Protein AF-A0A1D9GSL7-F1 (afdb_monomer_lite)

Sequence (411 aa):
MAAVPTCAVAVRLYDQNAQAVAGATVTAQLDRYEIHDGIVVPQTFEAVTNEFGECTLDLWPNSLGSQSSNYKIKVQPTDAKGYSTIAIVPDAPTANLNEIAQLPEIPGKTDFQEYFEQAQGIADDLVNSANAAKVAAQDAQAEAESGADGSADSASASASSAAAALASAASAQQSANDAAASLQNTTTQAGAAAASATAAAGSASAASTCAGQAAASATAASSSQGSASASATAAAGSATTASGSAATATTKAGDAAASAAAAATSAATASTQAGTATTKAGEASASAMAAAGSAADAASAKTAAEAARDLAQQYSNAVAPTVAKPGDGAYTSTRVVNTVLIYDTPLTATRTVTLNTTNPAAGDTVRLTRTAAASGAYNVALGALKNLTPGQWAHATYDGAAWVLTGYGSL

pLDDT: mean 85.43, std 12.53, range [39.84, 98.56]

Foldseek 3Di:
DDDQQWAKEKEADADPVRQAQFFKKKKKFKPDWWAAPNDTDDGIWIDTAHNRNMDITTHGAQVRTDPQIWIKMKIGGPPDHIDIAIFGHHPDNYYYPVVRRPDDGDDDDDDPPVVVVVVVVVVVVVVVVVVVVVVVVVVVVVVVVVVVVVVVVVVVVVVVVVVVVVVVVVVVVVVVVVVVVVVVVVVVVVVVVVVVVVVVVVVVVVVVVVVVVVVVVVVVVVVVVVVVVVVVVVVVVVVVVVVVVVVVVVVVVVVVVVVVVVVVVVVVVVVVVVVVVVVVVVVVVVVVVVVVVVVVVVVVVVVVVVVVVVVVVVPPDDDDFEEDEDELAAAEDDATAHYEYEHQAAHPAAHEHHYDPDDHDARRKYKYAAALNRDDDYWYHPHPADTDDHQKMWMWGDRHPDTHTPDMDGD

Structure (mmCIF, N/CA/C/O backbone):
data_AF-A0A1D9GSL7-F1
#
_entry.id   AF-A0A1D9GSL7-F1
#
loop_
_atom_site.group_PDB
_atom_site.id
_atom_site.type_symbol
_atom_site.label_atom_id
_atom_site.label_alt_id
_atom_site.label_comp_id
_atom_site.label_asym_id
_atom_site.label_entity_id
_atom_site.label_seq_id
_atom_site.pdbx_PDB_ins_code
_atom_site.Cartn_x
_atom_site.Cartn_y
_atom_site.Cartn_z
_atom_site.occupancy
_atom_site.B_iso_or_equiv
_atom_site.auth_seq_id
_atom_site.auth_comp_id
_atom_site.auth_asym_id
_atom_site.auth_atom_id
_atom_site.pdbx_PDB_model_num
ATOM 1 N N . MET A 1 1 ? -74.757 2.512 140.276 1.00 39.84 1 MET A N 1
ATOM 2 C CA . MET A 1 1 ? -75.454 1.757 141.339 1.00 39.84 1 MET A CA 1
ATOM 3 C C . MET A 1 1 ? -76.930 2.025 141.156 1.00 39.84 1 MET A C 1
ATOM 5 O O . MET A 1 1 ? -77.362 3.135 141.436 1.00 39.84 1 MET A O 1
ATOM 9 N N . ALA A 1 2 ? -77.637 1.087 140.529 1.00 47.31 2 ALA A N 1
ATOM 10 C CA . ALA A 1 2 ? -79.043 1.255 140.187 1.00 47.31 2 ALA A CA 1
ATOM 11 C C . ALA A 1 2 ? -79.889 1.098 141.457 1.00 47.31 2 ALA A C 1
ATOM 13 O O . ALA A 1 2 ? -79.700 0.145 142.212 1.00 47.31 2 ALA A O 1
ATOM 14 N N . ALA A 1 3 ? -80.751 2.076 141.730 1.00 59.59 3 ALA A N 1
ATOM 15 C CA . ALA A 1 3 ? -81.735 1.976 142.797 1.00 59.59 3 ALA A CA 1
ATOM 16 C C . ALA A 1 3 ? -82.778 0.920 142.410 1.00 59.59 3 ALA A C 1
ATOM 18 O O . ALA A 1 3 ? -83.156 0.831 141.243 1.00 59.59 3 ALA A O 1
ATOM 19 N N . VAL A 1 4 ? -83.219 0.121 143.381 1.00 67.75 4 VAL A N 1
ATOM 20 C CA . VAL A 1 4 ? -84.255 -0.898 143.171 1.00 67.75 4 VAL A CA 1
ATOM 21 C C . VAL A 1 4 ? -85.547 -0.182 142.739 1.00 67.75 4 VAL A C 1
ATOM 23 O O . VAL A 1 4 ? -85.966 0.734 143.449 1.00 67.75 4 VAL A O 1
ATOM 26 N N . PRO A 1 5 ? -86.151 -0.521 141.583 1.00 76.06 5 PRO A N 1
ATOM 27 C CA . PRO A 1 5 ? -87.319 0.196 141.070 1.00 76.06 5 PRO A CA 1
ATOM 28 C C . PRO A 1 5 ? -88.523 0.019 142.005 1.00 76.06 5 PRO A C 1
ATOM 30 O O . PRO A 1 5 ? -88.838 -1.095 142.401 1.00 76.06 5 PRO A O 1
ATOM 33 N N . THR A 1 6 ? -89.212 1.099 142.371 1.00 77.00 6 THR A N 1
ATOM 34 C CA . THR A 1 6 ? -90.387 1.041 143.258 1.00 77.00 6 THR A CA 1
ATOM 35 C C . THR A 1 6 ? -91.647 1.521 142.544 1.00 77.00 6 THR A C 1
ATOM 37 O O . THR A 1 6 ? -91.631 2.533 141.848 1.00 77.00 6 THR A O 1
ATOM 40 N N . CYS A 1 7 ? -92.745 0.805 142.757 1.00 79.56 7 CYS A N 1
ATOM 41 C CA . CYS A 1 7 ? -94.108 1.144 142.371 1.00 79.56 7 CYS A CA 1
ATOM 42 C C . CYS A 1 7 ? -94.846 1.736 143.581 1.00 79.56 7 CYS A C 1
ATOM 44 O O . CYS A 1 7 ? -94.918 1.110 144.640 1.00 79.56 7 CYS A O 1
ATOM 46 N N . ALA A 1 8 ? -95.418 2.930 143.431 1.00 80.50 8 ALA A N 1
ATOM 47 C CA . ALA A 1 8 ? -96.162 3.587 144.502 1.00 80.50 8 ALA A CA 1
ATOM 48 C C . ALA A 1 8 ? -97.602 3.047 144.582 1.00 80.50 8 ALA A C 1
ATOM 50 O O . ALA A 1 8 ? -98.454 3.348 143.738 1.00 80.50 8 ALA A O 1
ATOM 51 N N . VAL A 1 9 ? -97.884 2.246 145.610 1.00 82.38 9 VAL A N 1
ATOM 52 C CA . VAL A 1 9 ? -99.176 1.591 145.832 1.00 82.38 9 VAL A CA 1
ATOM 53 C C . VAL A 1 9 ? -100.072 2.430 146.741 1.00 82.38 9 VAL A C 1
ATOM 55 O O . VAL A 1 9 ? -99.802 2.576 147.933 1.00 82.38 9 VAL A O 1
ATOM 58 N N . ALA A 1 10 ? -101.168 2.957 146.198 1.00 80.06 10 ALA A N 1
ATOM 59 C CA . ALA A 1 10 ? -102.135 3.764 146.935 1.00 80.06 10 ALA A CA 1
ATOM 60 C C . ALA A 1 10 ? -103.157 2.896 147.694 1.00 80.06 10 ALA A C 1
ATOM 62 O O . ALA A 1 10 ? -103.735 1.948 147.150 1.00 80.06 10 ALA A O 1
ATOM 63 N N . VAL A 1 11 ? -103.414 3.254 148.952 1.00 79.06 11 VAL A N 1
ATOM 64 C CA . VAL A 1 11 ? -104.349 2.592 149.870 1.00 79.06 11 VAL A CA 1
ATOM 65 C C . VAL A 1 11 ? -105.394 3.599 150.342 1.00 79.06 11 VAL A C 1
ATOM 67 O O . VAL A 1 11 ? -105.048 4.696 150.772 1.00 79.06 11 VAL A O 1
ATOM 70 N N . ARG A 1 12 ? -106.676 3.221 150.281 1.00 77.12 12 ARG A N 1
ATOM 71 C CA . ARG A 1 12 ? -107.820 4.041 150.711 1.00 77.12 12 ARG A CA 1
ATOM 72 C C . ARG A 1 12 ? -108.733 3.227 151.620 1.00 77.12 12 ARG A C 1
ATOM 74 O O . ARG A 1 12 ? -109.123 2.122 151.245 1.00 77.12 12 ARG A O 1
ATOM 81 N N . LEU A 1 13 ? -109.075 3.764 152.789 1.00 72.88 13 LEU A N 1
ATOM 82 C CA . LEU A 1 13 ? -109.859 3.079 153.818 1.00 72.88 13 LEU A CA 1
ATOM 83 C C . LEU A 1 13 ? -111.080 3.901 154.240 1.00 72.88 13 LEU A C 1
ATOM 85 O O . LEU A 1 13 ? -110.955 5.001 154.778 1.00 72.88 13 LEU A O 1
ATOM 89 N N . TYR A 1 14 ? -112.257 3.303 154.055 1.00 72.88 14 TYR A N 1
ATOM 90 C CA . TYR A 1 14 ? -113.549 3.829 154.492 1.00 72.88 14 TYR A CA 1
ATOM 91 C C . TYR A 1 14 ? -114.260 2.795 155.373 1.00 72.88 14 TYR A C 1
ATOM 93 O O . TYR A 1 14 ? -114.125 1.590 155.147 1.00 72.88 14 TYR A O 1
ATOM 101 N N . ASP A 1 15 ? -115.005 3.251 156.378 1.00 71.75 15 ASP A N 1
ATOM 102 C CA . ASP A 1 15 ? -115.816 2.392 157.239 1.00 71.75 15 ASP A CA 1
ATOM 103 C C . ASP A 1 15 ? -117.156 1.994 156.580 1.00 71.75 15 ASP A C 1
ATOM 105 O O . ASP A 1 15 ? -117.495 2.412 155.472 1.00 71.75 15 ASP A O 1
ATOM 109 N N . GLN A 1 16 ? -117.951 1.172 157.272 1.00 64.75 16 GLN A N 1
ATOM 110 C CA . GLN A 1 16 ? -119.260 0.693 156.798 1.00 64.75 16 GLN A CA 1
ATOM 111 C C . GLN A 1 16 ? -120.317 1.801 156.598 1.00 64.75 16 GLN A C 1
ATOM 113 O O . GLN A 1 16 ? -121.352 1.546 155.985 1.00 64.75 16 GLN A O 1
ATOM 118 N N . ASN A 1 17 ? -120.053 3.019 157.080 1.00 63.72 17 ASN A N 1
ATOM 119 C CA . ASN A 1 17 ? -120.870 4.216 156.875 1.00 63.72 17 ASN A CA 1
ATOM 120 C C . ASN A 1 17 ? -120.250 5.166 155.827 1.00 63.72 17 ASN A C 1
ATOM 122 O O . ASN A 1 17 ? -120.668 6.321 155.717 1.00 63.72 17 ASN A O 1
ATOM 126 N N . ALA A 1 18 ? -119.260 4.682 155.066 1.00 66.88 18 ALA A N 1
ATOM 127 C CA . ALA A 1 18 ? -118.476 5.426 154.085 1.00 66.88 18 ALA A CA 1
ATOM 128 C C . ALA A 1 18 ? -117.724 6.644 154.661 1.00 66.88 18 ALA A C 1
ATOM 130 O O . ALA A 1 18 ? -117.410 7.582 153.928 1.00 66.88 18 ALA A O 1
ATOM 131 N N . GLN A 1 19 ? -117.420 6.644 155.963 1.00 67.88 19 GLN A N 1
ATOM 132 C CA . GLN A 1 19 ? -116.566 7.651 156.595 1.00 67.88 19 GLN A CA 1
ATOM 133 C C . GLN A 1 19 ? -115.095 7.237 156.502 1.00 67.88 19 GLN A C 1
ATOM 135 O O . GLN A 1 19 ? -114.757 6.060 156.615 1.00 67.88 19 GLN A O 1
ATOM 140 N N . ALA A 1 20 ? -114.211 8.207 156.269 1.00 73.12 20 ALA A N 1
ATOM 141 C CA . ALA A 1 20 ? -112.776 7.968 156.160 1.00 73.12 20 ALA A CA 1
ATOM 142 C C . ALA A 1 20 ? -112.170 7.517 157.499 1.00 73.12 20 ALA A C 1
ATOM 144 O O . ALA A 1 20 ? -112.442 8.110 158.543 1.00 73.12 20 ALA A O 1
ATOM 145 N N . VAL A 1 21 ? -111.319 6.486 157.463 1.00 74.00 21 VAL A N 1
ATOM 146 C CA . VAL A 1 21 ? -110.648 5.956 158.661 1.00 74.00 21 VAL A CA 1
ATOM 147 C C . VAL A 1 21 ? -109.246 6.555 158.781 1.00 74.00 21 VAL A C 1
ATOM 149 O O . VAL A 1 21 ? -108.290 6.073 158.165 1.00 74.00 21 VAL A O 1
ATOM 152 N N . ALA A 1 22 ? -109.123 7.611 159.583 1.00 75.81 22 ALA A N 1
ATOM 153 C CA . ALA A 1 22 ? -107.852 8.278 159.849 1.00 75.81 22 ALA A CA 1
ATOM 154 C C . ALA A 1 22 ? -107.015 7.540 160.910 1.00 75.81 22 ALA A C 1
ATOM 156 O O . ALA A 1 22 ? -107.545 7.088 161.926 1.00 75.81 22 ALA A O 1
ATOM 157 N N . GLY A 1 23 ? -105.697 7.450 160.697 1.00 73.69 23 GLY A N 1
ATOM 158 C CA . GLY A 1 23 ? -104.749 6.886 161.665 1.00 73.69 23 GLY A CA 1
ATOM 159 C C . GLY A 1 23 ? -104.607 5.358 161.658 1.00 73.69 23 GLY A C 1
ATOM 160 O O . GLY A 1 23 ? -104.067 4.805 162.613 1.00 73.69 23 GLY A O 1
ATOM 161 N N . ALA A 1 24 ? -105.067 4.661 160.615 1.00 75.75 24 ALA A N 1
ATOM 162 C CA . ALA A 1 24 ? -104.891 3.215 160.471 1.00 75.75 24 ALA A CA 1
ATOM 163 C C . ALA A 1 24 ? -103.484 2.874 159.956 1.00 75.75 24 ALA A C 1
ATOM 165 O O . ALA A 1 24 ? -103.009 3.480 158.995 1.00 75.75 24 ALA A O 1
ATOM 166 N N . THR A 1 25 ? -102.833 1.871 160.546 1.00 78.19 25 THR A N 1
ATOM 167 C CA . THR A 1 25 ? -101.517 1.394 160.094 1.00 78.19 25 THR A CA 1
ATOM 168 C C . THR A 1 25 ? -101.677 0.338 159.003 1.00 78.19 25 THR A C 1
ATOM 170 O O . THR A 1 25 ? -102.403 -0.644 159.184 1.00 78.19 25 THR A O 1
ATOM 173 N N . VAL A 1 26 ? -100.973 0.515 157.884 1.00 79.25 26 VAL A N 1
ATOM 174 C CA . VAL A 1 26 ? -100.912 -0.424 156.761 1.00 79.25 26 VAL A CA 1
ATOM 175 C C . VAL A 1 26 ? -99.484 -0.934 156.592 1.00 79.25 26 VAL A C 1
ATOM 177 O O . VAL A 1 26 ? -98.571 -0.159 156.323 1.00 79.25 26 VAL A O 1
ATOM 180 N N . THR A 1 27 ? -99.293 -2.246 156.709 1.00 78.38 27 THR A N 1
ATOM 181 C CA . THR A 1 27 ? -97.994 -2.911 156.543 1.00 78.38 27 THR A CA 1
ATOM 182 C C . THR A 1 27 ? -98.043 -3.864 155.356 1.00 78.38 27 THR A C 1
ATOM 184 O O . THR A 1 27 ? -98.918 -4.726 155.302 1.00 78.38 27 THR A O 1
ATOM 187 N N . ALA A 1 28 ? -97.089 -3.763 154.435 1.00 78.75 28 ALA A N 1
ATOM 188 C CA . ALA A 1 28 ? -96.898 -4.682 153.319 1.00 78.75 28 ALA A CA 1
ATOM 189 C C . ALA A 1 28 ? -95.624 -5.509 153.519 1.00 78.75 28 ALA A C 1
ATOM 191 O O . ALA A 1 28 ? -94.561 -4.953 153.792 1.00 78.75 28 ALA A O 1
ATOM 192 N N . GLN A 1 29 ? -95.721 -6.831 153.376 1.00 80.00 29 GLN A N 1
ATOM 193 C CA . GLN A 1 29 ? -94.590 -7.743 153.535 1.00 80.00 29 GLN A CA 1
ATOM 194 C C . GLN A 1 29 ? -94.478 -8.726 152.365 1.00 80.00 29 GLN A C 1
ATOM 196 O O . GLN A 1 29 ? -95.449 -9.417 152.073 1.00 80.00 29 GLN A O 1
ATOM 201 N N . LEU A 1 30 ? -93.304 -8.837 151.742 1.00 80.19 30 LEU A N 1
ATOM 202 C CA . LEU A 1 30 ? -92.997 -9.880 150.756 1.00 80.19 30 LEU A CA 1
ATOM 203 C C . LEU A 1 30 ? -92.999 -11.264 151.411 1.00 80.19 30 LEU A C 1
ATOM 205 O O . LEU A 1 30 ? -92.397 -11.465 152.468 1.00 80.19 30 LEU A O 1
ATOM 209 N N . ASP A 1 31 ? -93.663 -12.225 150.776 1.00 72.62 31 ASP A N 1
ATOM 210 C CA . ASP A 1 31 ? -93.754 -13.599 151.270 1.00 72.62 31 ASP A CA 1
ATOM 211 C C . ASP A 1 31 ? -92.460 -14.408 151.061 1.00 72.62 31 ASP A C 1
ATOM 213 O O . ASP A 1 31 ? -92.189 -15.349 151.813 1.00 72.62 31 ASP A O 1
ATOM 217 N N . ARG A 1 32 ? -91.648 -14.028 150.067 1.00 71.88 32 ARG A N 1
ATOM 218 C CA . ARG A 1 32 ? -90.383 -14.674 149.701 1.00 71.88 32 ARG A CA 1
ATOM 219 C C . ARG A 1 32 ? -89.262 -13.669 149.480 1.00 71.88 32 ARG A C 1
ATOM 221 O O . ARG A 1 32 ? -89.459 -12.466 149.346 1.00 71.88 32 ARG A O 1
ATOM 228 N N . TYR A 1 33 ? -88.045 -14.193 149.495 1.00 68.94 33 TYR A N 1
ATOM 229 C CA . TYR A 1 33 ? -86.839 -13.438 149.201 1.00 68.94 33 TYR A CA 1
ATOM 230 C C . TYR A 1 33 ? -86.640 -13.321 147.688 1.00 68.94 33 TYR A C 1
ATOM 232 O O . TYR A 1 33 ? -86.675 -14.337 146.995 1.00 68.94 33 TYR A O 1
ATOM 240 N N . GLU A 1 34 ? -86.393 -12.108 147.197 1.00 73.69 34 GLU A N 1
ATOM 241 C CA . GLU A 1 34 ? -86.129 -11.827 145.782 1.00 73.69 34 GLU A CA 1
ATOM 242 C C . GLU A 1 34 ? -84.748 -11.210 145.587 1.00 73.69 34 GLU A C 1
ATOM 244 O O . GLU A 1 34 ? -84.271 -10.421 146.414 1.00 73.69 34 GLU A O 1
ATOM 249 N N . ILE A 1 35 ? -84.132 -11.576 144.461 1.00 67.19 35 ILE A N 1
ATOM 250 C CA . ILE A 1 35 ? -82.866 -11.023 143.990 1.00 67.19 35 ILE A CA 1
ATOM 251 C C . ILE A 1 35 ? -83.104 -10.456 142.596 1.00 67.19 35 ILE A C 1
ATOM 253 O O . ILE A 1 35 ? -83.532 -11.178 141.696 1.00 67.19 35 ILE A O 1
ATOM 257 N N . HIS A 1 36 ? -82.787 -9.178 142.424 1.00 67.19 36 HIS A N 1
ATOM 258 C CA . HIS A 1 36 ? -82.841 -8.488 141.142 1.00 67.19 36 HIS A CA 1
ATOM 259 C C . HIS A 1 36 ? -81.456 -7.915 140.838 1.00 67.19 36 HIS A C 1
ATOM 261 O O . HIS A 1 36 ? -80.893 -7.202 141.671 1.00 67.19 36 HIS A O 1
ATOM 267 N N . ASP A 1 37 ? -80.869 -8.289 139.698 1.00 64.06 37 ASP A N 1
ATOM 268 C CA . ASP A 1 37 ? -79.512 -7.892 139.282 1.00 64.06 37 ASP A CA 1
ATOM 269 C C . ASP A 1 37 ? -78.432 -8.083 140.369 1.00 64.06 37 ASP A C 1
ATOM 271 O O . ASP A 1 37 ? -77.516 -7.278 140.544 1.00 64.06 37 ASP A O 1
ATOM 275 N N . GLY A 1 38 ? -78.550 -9.168 141.144 1.00 64.19 38 GLY A N 1
ATOM 276 C CA . GLY A 1 38 ? -77.630 -9.501 142.237 1.00 64.19 38 GLY A CA 1
ATOM 277 C C . GLY A 1 38 ? -77.855 -8.729 143.548 1.00 64.19 38 GLY A C 1
ATOM 278 O O . GLY A 1 38 ? -77.088 -8.931 144.491 1.00 64.19 38 GLY A O 1
ATOM 279 N N . ILE A 1 39 ? -78.891 -7.882 143.646 1.00 64.88 39 ILE A N 1
ATOM 280 C CA . ILE A 1 39 ? -79.252 -7.099 144.843 1.00 64.88 39 ILE A CA 1
ATOM 281 C C . ILE A 1 39 ? -80.516 -7.664 145.508 1.00 64.88 39 ILE A C 1
ATOM 283 O O . ILE A 1 39 ? -81.462 -8.087 144.850 1.00 64.88 39 ILE A O 1
ATOM 287 N N . VAL A 1 40 ? -80.524 -7.639 146.839 1.00 70.75 40 VAL A N 1
ATOM 288 C CA . VAL A 1 40 ? -81.581 -8.164 147.713 1.00 70.75 40 VAL A CA 1
ATOM 289 C C . VAL A 1 40 ? -82.656 -7.110 147.978 1.00 70.75 40 VAL A C 1
ATOM 291 O O . VAL A 1 40 ? -82.339 -6.027 148.473 1.00 70.75 40 VAL A O 1
ATOM 294 N N . VAL A 1 41 ? -83.923 -7.430 147.712 1.00 75.94 41 VAL A N 1
ATOM 295 C CA . VAL A 1 41 ? -85.049 -6.488 147.873 1.00 75.94 41 VAL A CA 1
ATOM 296 C C . VAL A 1 41 ? -85.530 -6.411 149.342 1.00 75.94 41 VAL A C 1
ATOM 298 O O . VAL A 1 41 ? -85.655 -7.456 149.990 1.00 75.94 41 VAL A O 1
ATOM 301 N N . PRO A 1 42 ? -85.825 -5.213 149.904 1.00 73.56 42 PRO A N 1
ATOM 302 C CA . PRO A 1 42 ? -86.378 -5.074 151.256 1.00 73.56 42 PRO A CA 1
ATOM 303 C C . PRO A 1 42 ? -87.753 -5.736 151.394 1.00 73.56 42 PRO A C 1
ATOM 305 O O . PRO A 1 42 ? -88.613 -5.582 150.533 1.00 73.56 42 PRO A O 1
ATOM 308 N N . GLN A 1 43 ? -87.975 -6.458 152.494 1.00 73.25 43 GLN A N 1
ATOM 309 C CA . GLN A 1 43 ? -89.157 -7.312 152.634 1.00 73.25 43 GLN A CA 1
ATOM 310 C C . GLN A 1 43 ? -90.372 -6.654 153.289 1.00 73.25 43 GLN A C 1
ATOM 312 O O . GLN A 1 43 ? -91.464 -7.179 153.115 1.00 73.25 43 GLN A O 1
ATOM 317 N N . THR A 1 44 ? -90.228 -5.556 154.034 1.00 75.44 44 THR A N 1
ATOM 318 C CA . THR A 1 44 ? -91.323 -4.997 154.848 1.00 75.44 44 THR A CA 1
ATOM 319 C C . THR A 1 44 ? -91.419 -3.485 154.692 1.00 75.44 44 THR A C 1
ATOM 321 O O . THR A 1 44 ? -90.411 -2.792 154.803 1.00 75.44 44 THR A O 1
ATOM 324 N N . PHE A 1 45 ? -92.635 -2.982 154.491 1.00 81.88 45 PHE A N 1
ATOM 325 C CA . PHE A 1 45 ? -92.949 -1.566 154.296 1.00 81.88 45 PHE A CA 1
ATOM 326 C C . PHE A 1 45 ? -94.171 -1.193 155.140 1.00 81.88 45 PHE A C 1
ATOM 328 O O . PHE A 1 45 ? -95.094 -1.998 155.262 1.00 81.88 45 PHE A O 1
ATOM 335 N N . GLU A 1 46 ? -94.198 0.002 155.728 1.00 79.19 46 GLU A N 1
ATOM 336 C CA . GLU A 1 46 ? -95.272 0.437 156.632 1.00 79.19 46 GLU A CA 1
ATOM 337 C C . GLU A 1 46 ? -95.637 1.910 156.400 1.00 79.19 46 GLU A C 1
ATOM 339 O O . GLU A 1 46 ? -94.755 2.744 156.200 1.00 79.19 46 GLU A O 1
ATOM 344 N N . ALA A 1 47 ? -96.935 2.225 156.434 1.00 81.38 47 ALA A N 1
ATOM 345 C CA . ALA A 1 47 ? -97.483 3.575 156.305 1.00 81.38 47 ALA A CA 1
ATOM 346 C C . ALA A 1 47 ? -98.734 3.752 157.191 1.00 81.38 47 ALA A C 1
ATOM 348 O O . ALA A 1 47 ? -99.383 2.774 157.556 1.00 81.38 47 ALA A O 1
ATOM 349 N N . VAL A 1 48 ? -99.093 4.995 157.532 1.00 79.62 48 VAL A N 1
ATOM 350 C CA . VAL A 1 48 ? -100.282 5.327 158.348 1.00 79.62 48 VAL A CA 1
ATOM 351 C C . VAL A 1 48 ? -101.232 6.215 157.543 1.00 79.62 48 VAL A C 1
ATOM 353 O O . VAL A 1 48 ? -100.772 7.129 156.856 1.00 79.62 48 VAL A O 1
ATOM 356 N N . THR A 1 49 ? -102.544 5.964 157.612 1.00 78.62 49 THR A N 1
ATOM 357 C CA . THR A 1 49 ? -103.543 6.753 156.875 1.00 78.62 49 THR A CA 1
ATOM 358 C C . THR A 1 49 ? -103.743 8.154 157.444 1.00 78.62 49 THR A C 1
ATOM 360 O O . THR A 1 49 ? -103.768 8.361 158.658 1.00 78.62 49 THR A O 1
ATOM 363 N N . ASN A 1 50 ? -103.913 9.128 156.549 1.00 77.81 50 ASN A N 1
ATOM 364 C CA . ASN A 1 50 ? -104.181 10.528 156.886 1.00 77.81 50 ASN A CA 1
ATOM 365 C C . ASN A 1 50 ? -105.666 10.783 157.246 1.00 77.81 50 ASN A C 1
ATOM 367 O O . ASN A 1 50 ? -106.478 9.860 157.245 1.00 77.81 50 ASN A O 1
ATOM 371 N N . GLU A 1 51 ? -106.042 12.039 157.531 1.00 66.31 51 GLU A N 1
ATOM 372 C CA . GLU A 1 51 ? -107.423 12.448 157.884 1.00 66.31 51 GLU A CA 1
ATOM 373 C C . GLU A 1 51 ? -108.489 12.079 156.831 1.00 66.31 51 GLU A C 1
ATOM 375 O O . GLU A 1 51 ? -109.672 12.002 157.156 1.00 66.31 51 GLU A O 1
ATOM 380 N N . PHE A 1 52 ? -108.080 11.797 155.589 1.00 71.56 52 PHE A N 1
ATOM 381 C CA . PHE A 1 52 ? -108.955 11.358 154.497 1.00 71.56 52 PHE A CA 1
ATOM 382 C C . PHE A 1 52 ? -108.967 9.833 154.299 1.00 71.56 52 PHE A C 1
ATOM 384 O O . PHE A 1 52 ? -109.617 9.341 153.377 1.00 71.56 52 PHE A O 1
ATOM 391 N N . GLY A 1 53 ? -108.293 9.073 155.169 1.00 71.25 53 GLY A N 1
ATOM 392 C CA . GLY A 1 53 ? -108.235 7.612 155.115 1.00 71.25 53 GLY A CA 1
ATOM 393 C C . GLY A 1 53 ? -107.292 7.063 154.043 1.00 71.25 53 GLY A C 1
ATOM 394 O O . GLY A 1 53 ? -107.433 5.903 153.655 1.00 71.25 53 GLY A O 1
ATOM 395 N N . GLU A 1 54 ? -106.338 7.864 153.556 1.00 80.56 54 GLU A N 1
ATOM 396 C CA . GLU A 1 54 ? -105.430 7.494 152.462 1.00 80.56 54 GLU A CA 1
ATOM 397 C C . GLU A 1 54 ? -103.964 7.371 152.920 1.00 80.56 54 GLU A C 1
ATOM 399 O O . GLU A 1 54 ? -103.502 8.148 153.761 1.00 80.56 54 GLU A O 1
ATOM 404 N N . CYS A 1 55 ? -103.212 6.426 152.343 1.00 79.50 55 CYS A N 1
ATOM 405 C CA . CYS A 1 55 ? -101.745 6.355 152.419 1.00 79.50 55 CYS A CA 1
ATOM 406 C C . CYS A 1 55 ? -101.141 5.697 151.165 1.00 79.50 55 CYS A C 1
ATOM 408 O O . CYS A 1 55 ? -101.840 4.998 150.434 1.00 79.50 55 CYS A O 1
ATOM 410 N N . THR A 1 56 ? -99.835 5.862 150.946 1.00 80.12 56 THR A N 1
ATOM 411 C CA . THR A 1 56 ? -99.106 5.259 149.815 1.00 80.12 56 THR A CA 1
ATOM 412 C C . THR A 1 56 ? -97.918 4.440 150.321 1.00 80.12 56 THR A C 1
ATOM 414 O O . THR A 1 56 ? -97.228 4.874 151.242 1.00 80.12 56 THR A O 1
ATOM 417 N N . LEU A 1 57 ? -97.688 3.267 149.727 1.00 79.44 57 LEU A N 1
ATOM 418 C CA . LEU A 1 57 ? -96.570 2.361 150.009 1.00 79.44 57 LEU A CA 1
ATOM 419 C C . LEU A 1 57 ? -95.719 2.177 148.749 1.00 79.44 57 LEU A C 1
ATOM 421 O O . LEU A 1 57 ? -96.234 1.712 147.739 1.00 79.44 57 LEU A O 1
ATOM 425 N N . ASP A 1 58 ? -94.425 2.474 148.813 1.00 80.50 58 ASP A N 1
ATOM 426 C CA . ASP A 1 58 ? -93.499 2.214 147.706 1.00 80.50 58 ASP A CA 1
ATOM 427 C C . ASP A 1 58 ? -93.044 0.749 147.742 1.00 80.50 58 ASP A C 1
ATOM 429 O O . ASP A 1 58 ? -92.182 0.372 148.536 1.00 80.50 58 ASP A O 1
ATOM 433 N N . LEU A 1 59 ? -93.656 -0.094 146.908 1.00 81.25 59 LEU A N 1
ATOM 434 C CA . LEU A 1 59 ? -93.411 -1.538 146.848 1.00 81.25 59 LEU A CA 1
ATOM 435 C C . LEU A 1 59 ? -92.691 -1.911 145.549 1.00 81.25 59 LEU A C 1
ATOM 437 O O . LEU A 1 59 ? -92.867 -1.260 144.527 1.00 81.25 59 LEU A O 1
ATOM 441 N N . TRP A 1 60 ? -91.873 -2.958 145.551 1.00 80.56 60 TRP A N 1
ATOM 442 C CA . TRP A 1 60 ? -91.118 -3.362 144.361 1.00 80.56 60 TRP A CA 1
ATOM 443 C C . TRP A 1 60 ? -91.966 -4.238 143.407 1.00 80.56 60 TRP A C 1
ATOM 445 O O . TRP A 1 60 ? -92.698 -5.100 143.894 1.00 80.56 60 TRP A O 1
ATOM 455 N N . PRO A 1 61 ? -91.879 -4.066 142.070 1.00 78.75 61 PRO A N 1
ATOM 456 C CA . PRO A 1 61 ? -92.631 -4.876 141.109 1.00 78.75 61 PRO A CA 1
ATOM 457 C C . PRO A 1 61 ? -92.250 -6.361 141.071 1.00 78.75 61 PRO A C 1
ATOM 459 O O . PRO A 1 61 ? -91.135 -6.720 140.700 1.00 78.75 61 PRO A O 1
ATOM 462 N N . ASN A 1 62 ? -93.208 -7.252 141.331 1.00 71.75 62 ASN A N 1
ATOM 463 C CA . ASN A 1 62 ? -92.970 -8.697 141.385 1.00 71.75 62 ASN A CA 1
ATOM 464 C C . ASN A 1 62 ? -92.634 -9.324 140.014 1.00 71.75 62 ASN A C 1
ATOM 466 O O . ASN A 1 62 ? -91.971 -10.357 139.967 1.00 71.75 62 ASN A O 1
ATOM 470 N N . SER A 1 63 ? -93.036 -8.716 138.889 1.00 67.69 63 SER A N 1
ATOM 471 C CA . SER A 1 63 ? -92.750 -9.235 137.534 1.00 67.69 63 SER A CA 1
ATOM 472 C C . SER A 1 63 ? -91.279 -9.146 137.121 1.00 67.69 63 SER A C 1
ATOM 474 O O . SER A 1 63 ? -90.887 -9.752 136.126 1.00 67.69 63 SER A O 1
ATOM 476 N N . LEU A 1 64 ? -90.473 -8.390 137.869 1.00 69.00 64 LEU A N 1
ATOM 477 C CA . LEU A 1 64 ? -89.026 -8.284 137.676 1.00 69.00 64 LEU A CA 1
ATOM 478 C C . LEU A 1 64 ? -88.247 -9.308 138.520 1.00 69.00 64 LEU A C 1
ATOM 480 O O . LEU A 1 64 ? -87.013 -9.324 138.495 1.00 69.00 64 LEU A O 1
ATOM 484 N N . GLY A 1 65 ? -88.967 -10.135 139.282 1.00 60.34 65 GLY A N 1
ATOM 485 C CA . GLY A 1 65 ? -88.429 -11.175 140.145 1.00 60.34 65 GLY A CA 1
ATOM 486 C C . GLY A 1 65 ? -88.282 -12.521 139.484 1.00 60.34 65 GLY A C 1
ATOM 487 O O . GLY A 1 65 ? -88.976 -12.864 138.530 1.00 60.34 65 GLY A O 1
ATOM 488 N N . SER A 1 66 ? -87.367 -13.305 140.038 1.00 63.19 66 SER A N 1
ATOM 489 C CA . SER A 1 66 ? -87.061 -14.648 139.550 1.00 63.19 66 SER A CA 1
ATOM 490 C C . SER A 1 66 ? -87.763 -15.738 140.363 1.00 63.19 66 SER A C 1
ATOM 492 O O . SER A 1 66 ? -87.831 -16.880 139.914 1.00 63.19 66 SER A O 1
ATOM 494 N N . GLN A 1 67 ? -88.315 -15.409 141.539 1.00 59.41 67 GLN A N 1
ATOM 495 C CA . GLN A 1 67 ? -88.768 -16.398 142.527 1.00 59.41 67 GLN A CA 1
ATOM 496 C C . GLN A 1 67 ? -90.292 -16.422 142.750 1.00 59.41 67 GLN A C 1
ATOM 498 O O . GLN A 1 67 ? -90.762 -17.168 143.611 1.00 59.41 67 GLN A O 1
ATOM 503 N N . SER A 1 68 ? -91.067 -15.674 141.952 1.00 66.00 68 SER A N 1
ATOM 504 C CA . SER A 1 68 ? -92.544 -15.629 142.000 1.00 66.00 68 SER A CA 1
ATOM 505 C C . SER A 1 68 ? -93.094 -15.215 143.377 1.00 66.00 68 SER A C 1
ATOM 507 O O . SER A 1 68 ? -93.882 -15.932 143.993 1.00 66.00 68 SER A O 1
ATOM 509 N N . SER A 1 69 ? -92.623 -14.079 143.888 1.00 69.12 69 SER A N 1
ATOM 510 C CA . SER A 1 69 ? -93.037 -13.505 145.177 1.00 69.12 69 SER A CA 1
ATOM 511 C C . SER A 1 69 ? -94.331 -12.676 145.115 1.00 69.12 69 SER A C 1
ATOM 513 O O . SER A 1 69 ? -94.656 -12.103 144.077 1.00 69.12 69 SER A O 1
ATOM 515 N N . ASN A 1 70 ? -95.027 -12.559 146.257 1.00 77.31 70 ASN A N 1
ATOM 516 C CA . ASN A 1 70 ? -96.251 -11.768 146.456 1.00 77.31 70 ASN A CA 1
ATOM 517 C C . ASN A 1 70 ? -96.166 -10.901 147.735 1.00 77.31 70 ASN A C 1
ATOM 519 O O . ASN A 1 70 ? -95.488 -11.262 148.700 1.00 77.31 70 ASN A O 1
ATOM 523 N N . TYR A 1 71 ? -96.909 -9.789 147.806 1.00 80.50 71 TYR A N 1
ATOM 524 C CA . TYR A 1 71 ? -97.006 -8.956 149.014 1.00 80.50 71 TYR A CA 1
ATOM 525 C C . TYR A 1 71 ? -98.227 -9.306 149.866 1.00 80.50 71 TYR A C 1
ATOM 527 O O . TYR A 1 71 ? -99.367 -9.218 149.423 1.00 80.50 71 TYR A O 1
ATOM 535 N N . LYS A 1 72 ? -98.013 -9.616 151.143 1.00 81.25 72 LYS A N 1
ATOM 536 C CA . LYS A 1 72 ? -99.055 -9.746 152.162 1.00 81.25 72 LYS A CA 1
ATOM 537 C C . LYS A 1 72 ? -99.259 -8.411 152.873 1.00 81.25 72 LYS A C 1
ATOM 539 O O . LYS A 1 72 ? -98.373 -7.945 153.587 1.00 81.25 72 LYS A O 1
ATOM 544 N N . ILE A 1 73 ? -100.432 -7.811 152.703 1.00 81.50 73 ILE A N 1
ATOM 545 C CA . ILE A 1 73 ? -100.756 -6.470 153.192 1.00 81.50 73 ILE A CA 1
ATOM 546 C C . ILE A 1 73 ? -101.748 -6.573 154.349 1.00 81.50 73 ILE A C 1
ATOM 548 O O . ILE A 1 73 ? -102.814 -7.171 154.222 1.00 81.50 73 ILE A O 1
ATOM 552 N N . LYS A 1 74 ? -101.385 -6.015 155.503 1.00 79.38 74 LYS A N 1
ATOM 553 C CA . LYS A 1 74 ? -102.202 -5.950 156.718 1.00 79.38 74 LYS A CA 1
ATOM 554 C C . LYS A 1 74 ? -102.605 -4.509 156.985 1.00 79.38 74 LYS A C 1
ATOM 556 O O . LYS A 1 74 ? -101.753 -3.632 156.982 1.00 79.38 74 LYS A O 1
ATOM 561 N N . VAL A 1 75 ? -103.882 -4.294 157.266 1.00 78.81 75 VAL A N 1
ATOM 562 C CA . VAL A 1 75 ? -104.465 -2.997 157.607 1.00 78.81 75 VAL A CA 1
ATOM 563 C C . VAL A 1 75 ? -105.080 -3.088 159.000 1.00 78.81 75 VAL A C 1
ATOM 565 O O . VAL A 1 75 ? -105.974 -3.905 159.224 1.00 78.81 75 VAL A O 1
ATOM 568 N N . GLN A 1 76 ? -104.643 -2.238 159.927 1.00 78.25 76 GLN A N 1
ATOM 569 C CA . GLN A 1 76 ? -105.132 -2.197 161.304 1.00 78.25 76 GLN A CA 1
ATOM 570 C C . GLN A 1 76 ? -105.715 -0.808 161.635 1.00 78.25 76 GLN A C 1
ATOM 572 O O . GLN A 1 76 ? -104.953 0.134 161.854 1.00 78.25 76 GLN A O 1
ATOM 577 N N . PRO A 1 77 ? -107.056 -0.664 161.683 1.00 75.44 77 PRO A N 1
ATOM 578 C CA . PRO A 1 77 ? -107.728 0.537 162.183 1.00 75.44 77 PRO A CA 1
ATOM 579 C C . PRO A 1 77 ? -107.532 0.725 163.694 1.00 75.44 77 PRO A C 1
ATOM 581 O O . PRO A 1 77 ? -107.370 -0.257 164.424 1.00 75.44 77 PRO A O 1
ATOM 584 N N . THR A 1 78 ? -107.602 1.970 164.167 1.00 69.56 78 THR A N 1
ATOM 585 C CA . THR A 1 78 ? -107.455 2.358 165.584 1.00 69.56 78 THR A CA 1
ATOM 586 C C . THR A 1 78 ? -108.618 1.898 166.470 1.00 69.56 78 THR A C 1
ATOM 588 O O . THR A 1 78 ? -108.370 1.451 167.585 1.00 69.56 78 THR A O 1
ATOM 591 N N . ASP A 1 79 ? -109.856 1.914 165.958 1.00 61.53 79 ASP A N 1
ATOM 592 C CA . ASP A 1 79 ? -111.076 1.584 166.724 1.00 61.53 79 ASP A CA 1
ATOM 593 C C . ASP A 1 79 ? -111.814 0.313 166.239 1.00 61.53 79 ASP A C 1
ATOM 595 O O . ASP A 1 79 ? -112.935 0.029 166.665 1.00 61.53 79 ASP A O 1
ATOM 599 N N . ALA A 1 80 ? -111.205 -0.499 165.361 1.00 62.41 80 ALA A N 1
ATOM 600 C CA . ALA A 1 80 ? -111.821 -1.728 164.835 1.00 62.41 80 ALA A CA 1
ATOM 601 C C . ALA A 1 80 ? -110.814 -2.875 164.617 1.00 62.41 80 ALA A C 1
ATOM 603 O O . ALA A 1 80 ? -109.599 -2.684 164.603 1.00 62.41 80 ALA A O 1
ATOM 604 N N . LYS A 1 81 ? -111.313 -4.106 164.426 1.00 64.56 81 LYS A N 1
ATOM 605 C CA . LYS A 1 81 ? -110.460 -5.255 164.062 1.00 64.56 81 LYS A CA 1
ATOM 606 C C . LYS A 1 81 ? -109.891 -5.078 162.646 1.00 64.56 81 LYS A C 1
ATOM 608 O O . LYS A 1 81 ? -110.640 -4.760 161.728 1.00 64.56 81 LYS A O 1
ATOM 613 N N . GLY A 1 82 ? -108.586 -5.315 162.480 1.00 65.62 82 GLY A N 1
ATOM 614 C CA . GLY A 1 82 ? -107.889 -5.212 161.196 1.00 65.62 82 GLY A CA 1
ATOM 615 C C . GLY A 1 82 ? -108.206 -6.331 160.198 1.00 65.62 82 GLY A C 1
ATOM 616 O O . GLY A 1 82 ? -108.701 -7.397 160.568 1.00 65.62 82 GLY A O 1
ATOM 617 N N . TYR A 1 83 ? -107.881 -6.084 158.928 1.00 73.75 83 TYR A N 1
ATOM 618 C CA . TYR A 1 83 ? -108.039 -6.998 157.788 1.00 73.75 83 TYR A CA 1
ATOM 619 C C . TYR A 1 83 ? -106.694 -7.199 157.063 1.00 73.75 83 TYR A C 1
ATOM 621 O O . TYR A 1 83 ? -105.801 -6.358 157.152 1.00 73.75 83 TYR A O 1
ATOM 629 N N . SER A 1 84 ? -106.524 -8.316 156.347 1.00 73.00 84 SER A N 1
ATOM 630 C CA . SER A 1 84 ? -105.315 -8.600 155.562 1.00 73.00 84 SER A CA 1
ATOM 631 C C . SER A 1 84 ? -105.625 -9.206 154.194 1.00 73.00 84 SER A C 1
ATOM 633 O O . SER A 1 84 ? -106.454 -10.114 154.126 1.00 73.00 84 SER A O 1
ATOM 635 N N . THR A 1 85 ? -104.900 -8.783 153.155 1.00 73.25 85 THR A N 1
ATOM 636 C CA . THR A 1 85 ? -104.994 -9.285 151.771 1.00 73.25 85 THR A CA 1
ATOM 637 C C . THR A 1 85 ? -103.615 -9.627 151.183 1.00 73.25 85 THR A C 1
ATOM 639 O O . THR A 1 85 ? -102.592 -9.292 151.781 1.00 73.25 85 THR A O 1
ATOM 642 N N . ILE A 1 86 ? -103.570 -10.315 150.039 1.00 75.00 86 ILE A N 1
ATOM 643 C CA . ILE A 1 86 ? -102.352 -10.571 149.249 1.00 75.00 86 ILE A CA 1
ATOM 644 C C . ILE A 1 86 ? -102.466 -9.783 147.942 1.00 75.00 86 ILE A C 1
ATOM 646 O O . ILE A 1 86 ? -103.548 -9.724 147.370 1.00 75.00 86 ILE A O 1
ATOM 650 N N . ALA A 1 87 ? -101.376 -9.171 147.492 1.00 73.62 87 ALA A N 1
ATOM 651 C CA . ALA A 1 87 ? -101.319 -8.355 146.289 1.00 73.62 87 ALA A CA 1
ATOM 652 C C . ALA A 1 87 ? -100.038 -8.611 145.484 1.00 73.62 87 ALA A C 1
ATOM 654 O O . ALA A 1 87 ? -98.983 -8.877 146.063 1.00 73.62 87 ALA A O 1
ATOM 655 N N . ILE A 1 88 ? -100.137 -8.481 144.159 1.00 76.62 88 ILE A N 1
ATOM 656 C CA . ILE A 1 88 ? -99.007 -8.591 143.225 1.00 76.62 88 ILE A CA 1
ATOM 657 C C . ILE A 1 88 ? -98.764 -7.224 142.605 1.00 76.62 88 ILE A C 1
ATOM 659 O O . ILE A 1 88 ? -99.638 -6.677 141.936 1.00 76.62 88 ILE A O 1
ATOM 663 N N . VAL A 1 89 ? -97.581 -6.666 142.830 1.00 75.88 89 VAL A N 1
ATOM 664 C CA . VAL A 1 89 ? -97.223 -5.336 142.344 1.00 75.88 89 VAL A CA 1
ATOM 665 C C . VAL A 1 89 ? -96.728 -5.458 140.895 1.00 75.88 89 VAL A C 1
ATOM 667 O O . VAL A 1 89 ? -95.736 -6.150 140.659 1.00 75.88 89 VAL A O 1
ATOM 670 N N . PRO A 1 90 ? -97.398 -4.840 139.905 1.00 72.19 90 PRO A N 1
ATOM 671 C CA . PRO A 1 90 ? -96.950 -4.852 138.513 1.00 72.19 90 PRO A CA 1
ATOM 672 C C . PRO A 1 90 ? -95.763 -3.904 138.291 1.00 72.19 90 PRO A C 1
ATOM 674 O O . PRO A 1 90 ? -95.547 -2.978 139.073 1.00 72.19 90 PRO A O 1
ATOM 677 N N . ASP A 1 91 ? -95.019 -4.095 137.194 1.00 74.75 91 ASP A N 1
ATOM 678 C CA . ASP A 1 91 ? -93.969 -3.159 136.756 1.00 74.75 91 ASP A CA 1
ATOM 679 C C . ASP A 1 91 ? -94.583 -1.898 136.135 1.00 74.75 91 ASP A C 1
ATOM 681 O O . ASP A 1 91 ? -94.683 -1.731 134.919 1.00 74.75 91 ASP A O 1
ATOM 685 N N . ALA A 1 92 ? -95.104 -1.043 137.014 1.00 72.25 92 ALA A N 1
ATOM 686 C CA . ALA A 1 92 ? -95.753 0.218 136.697 1.00 72.25 92 ALA A CA 1
ATOM 687 C C . ALA A 1 92 ? -95.405 1.273 137.764 1.00 72.25 92 ALA A C 1
ATOM 689 O O . ALA A 1 92 ? -95.111 0.920 138.905 1.00 72.25 92 ALA A O 1
ATOM 690 N N . PRO A 1 93 ? -95.463 2.579 137.447 1.00 73.25 93 PRO A N 1
ATOM 691 C CA . PRO A 1 93 ? -95.066 3.623 138.394 1.00 73.25 93 PRO A CA 1
ATOM 692 C C . PRO A 1 93 ? -96.033 3.793 139.582 1.00 73.25 93 PRO A C 1
ATOM 694 O O . PRO A 1 93 ? -95.594 4.161 140.670 1.00 73.25 93 PRO A O 1
ATOM 697 N N . THR A 1 94 ? -97.332 3.524 139.406 1.00 74.56 94 THR A N 1
ATOM 698 C CA . THR A 1 94 ? -98.347 3.592 140.472 1.00 74.56 94 THR A CA 1
ATOM 699 C C . THR A 1 94 ? -99.370 2.466 140.331 1.00 74.56 94 THR A C 1
ATOM 701 O O . THR A 1 94 ? -99.683 2.044 139.217 1.00 74.56 94 THR A O 1
ATOM 704 N N . ALA A 1 95 ? -99.921 1.991 141.450 1.00 76.94 95 ALA A N 1
ATOM 705 C CA . ALA A 1 95 ? -100.995 0.995 141.454 1.00 76.94 95 ALA A CA 1
ATOM 706 C C . ALA A 1 95 ? -101.942 1.190 142.653 1.00 76.94 95 ALA A C 1
ATOM 708 O O . ALA A 1 95 ? -101.531 1.709 143.685 1.00 76.94 95 ALA A O 1
ATOM 709 N N . ASN A 1 96 ? -103.214 0.786 142.564 1.00 78.25 96 ASN A N 1
ATOM 710 C CA . ASN A 1 96 ? -104.123 0.822 143.720 1.00 78.25 96 ASN A CA 1
ATOM 711 C C . ASN A 1 96 ? -104.190 -0.539 144.400 1.00 78.25 96 ASN A C 1
ATOM 713 O O . ASN A 1 96 ? -104.390 -1.551 143.729 1.00 78.25 96 ASN A O 1
ATOM 717 N N . LEU A 1 97 ? -104.147 -0.558 145.736 1.00 74.69 97 LEU A N 1
ATOM 718 C CA . LEU A 1 97 ? -104.163 -1.792 146.527 1.00 74.69 97 LEU A CA 1
ATOM 719 C C . LEU A 1 97 ? -105.322 -2.733 146.162 1.00 74.69 97 LEU A C 1
ATOM 721 O O . LEU A 1 97 ? -105.145 -3.946 146.090 1.00 74.69 97 LEU A O 1
ATOM 725 N N . ASN A 1 98 ? -106.510 -2.178 145.921 1.00 69.12 98 ASN A N 1
ATOM 726 C CA . ASN A 1 98 ? -107.704 -2.975 145.648 1.00 69.12 98 ASN A CA 1
ATOM 727 C C . ASN A 1 98 ? -107.668 -3.658 144.266 1.00 69.12 98 ASN A C 1
ATOM 729 O O . ASN A 1 98 ? -108.303 -4.692 144.080 1.00 69.12 98 ASN A O 1
ATOM 733 N N . GLU A 1 99 ? -106.917 -3.097 143.312 1.00 72.25 99 GLU A N 1
ATOM 734 C CA . GLU A 1 99 ? -106.748 -3.646 141.959 1.00 72.25 99 GLU A CA 1
ATOM 735 C C . GLU A 1 99 ? -105.682 -4.742 141.960 1.00 72.25 99 GLU A C 1
ATOM 737 O O . GLU A 1 99 ? -105.899 -5.838 141.447 1.00 72.25 99 GLU A O 1
ATOM 742 N N . ILE A 1 100 ? -104.552 -4.482 142.619 1.00 73.38 100 ILE A N 1
ATOM 743 C CA . ILE A 1 100 ? -103.440 -5.436 142.674 1.00 73.38 100 ILE A CA 1
ATOM 744 C C . ILE A 1 100 ? -103.721 -6.653 143.562 1.00 73.38 100 ILE A C 1
ATOM 746 O O . ILE A 1 100 ? -103.080 -7.689 143.404 1.00 73.38 100 ILE A O 1
ATOM 750 N N . ALA A 1 101 ? -104.699 -6.559 144.468 1.00 63.41 101 ALA A N 1
ATOM 751 C CA . ALA A 1 101 ? -105.153 -7.679 145.289 1.00 63.41 101 ALA A CA 1
ATOM 752 C C . ALA A 1 101 ? -105.980 -8.727 144.517 1.00 63.41 101 ALA A C 1
ATOM 754 O O . ALA A 1 101 ? -106.269 -9.793 145.054 1.00 63.41 101 ALA A O 1
ATOM 755 N N . GLN A 1 102 ? -106.389 -8.433 143.277 1.00 64.38 102 GLN A N 1
ATOM 756 C CA . GLN A 1 102 ? -107.223 -9.322 142.454 1.00 64.38 102 GLN A CA 1
ATOM 757 C C . GLN A 1 102 ? -106.465 -9.943 141.270 1.00 64.38 102 GLN A C 1
ATOM 759 O O . GLN A 1 102 ? -107.067 -10.651 140.460 1.00 64.38 102 GLN A O 1
ATOM 764 N N . LEU A 1 103 ? -105.159 -9.686 141.147 1.00 62.53 103 LEU A N 1
ATOM 765 C CA . LEU A 1 103 ? -104.355 -10.174 140.027 1.00 62.53 103 LEU A CA 1
ATOM 766 C C . LEU A 1 103 ? -103.946 -11.655 140.205 1.00 62.53 103 LEU A C 1
ATOM 768 O O . LEU A 1 103 ? -103.556 -12.045 141.306 1.00 62.53 103 LEU A O 1
ATOM 772 N N . PRO A 1 104 ? -104.016 -12.483 139.138 1.00 59.53 104 PRO A N 1
ATOM 773 C CA . PRO A 1 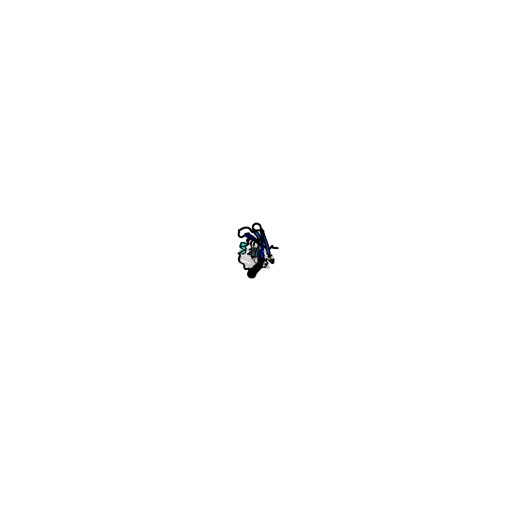104 ? -103.595 -13.886 139.170 1.00 59.53 104 PRO A CA 1
ATOM 774 C C . PRO A 1 104 ? -102.061 -14.040 139.157 1.00 59.53 104 PRO A C 1
ATOM 776 O O . PRO A 1 104 ? -101.356 -13.244 138.540 1.00 59.53 104 PRO A O 1
ATOM 779 N N . GLU A 1 105 ? -101.549 -15.090 139.808 1.00 56.56 105 GLU A N 1
ATOM 780 C CA . GLU A 1 105 ? -100.109 -15.393 139.926 1.00 56.56 105 GLU A CA 1
ATOM 781 C C . GLU A 1 105 ? -99.437 -15.651 138.552 1.00 56.56 105 GLU A C 1
ATOM 783 O O . GLU A 1 105 ? -99.987 -16.366 137.711 1.00 56.56 105 GLU A O 1
ATOM 788 N N . ILE A 1 106 ? -98.234 -15.095 138.322 1.00 58.50 106 ILE A N 1
ATOM 789 C CA . ILE A 1 106 ? -97.454 -15.238 137.070 1.00 58.50 106 ILE A CA 1
ATOM 790 C C . ILE A 1 106 ? -96.349 -16.308 137.244 1.00 58.50 106 ILE A C 1
ATOM 792 O O . ILE A 1 106 ? -95.526 -16.159 138.146 1.00 58.50 106 ILE A O 1
ATOM 796 N N . PRO A 1 107 ? -96.252 -17.349 136.385 1.00 53.84 107 PRO A N 1
ATOM 797 C CA . PRO A 1 107 ? -95.121 -18.289 136.380 1.00 53.84 107 PRO A CA 1
ATOM 798 C C . PRO A 1 107 ? -93.896 -17.741 135.607 1.00 53.84 107 PRO A C 1
ATOM 800 O O . PRO A 1 107 ? -94.041 -17.230 134.497 1.00 53.84 107 PRO A O 1
ATOM 803 N N . GLY A 1 108 ? -92.683 -17.857 136.169 1.00 54.12 108 GLY A N 1
ATOM 804 C CA . GLY A 1 108 ? -91.424 -17.314 135.606 1.00 54.12 108 GLY A CA 1
ATOM 805 C C . GLY A 1 108 ? -90.787 -18.098 134.430 1.00 54.12 108 GLY A C 1
ATOM 806 O O . GLY A 1 108 ? -91.099 -19.267 134.211 1.00 54.12 108 GLY A O 1
ATOM 807 N N . LYS A 1 109 ? -89.871 -17.454 133.672 1.00 57.25 109 LYS A N 1
ATOM 808 C CA . LYS A 1 109 ? -89.060 -18.018 132.554 1.00 57.25 109 LYS A CA 1
ATOM 809 C C . LYS A 1 109 ? -87.655 -18.456 133.032 1.00 57.25 109 LYS A C 1
ATOM 811 O O . LYS A 1 109 ? -87.088 -17.787 133.884 1.00 57.25 109 LYS A O 1
ATOM 816 N N . THR A 1 110 ? -87.068 -19.525 132.471 1.00 53.91 110 THR A N 1
ATOM 817 C CA . THR A 1 110 ? -85.729 -20.060 132.848 1.00 53.91 110 THR A CA 1
ATOM 818 C C . THR A 1 110 ? -84.683 -19.977 131.711 1.00 53.91 110 THR A C 1
ATOM 820 O O . THR A 1 110 ? -84.995 -20.390 130.596 1.00 53.91 110 THR A O 1
ATOM 823 N N . ASP A 1 111 ? -83.444 -19.562 132.026 1.00 57.66 111 ASP A N 1
ATOM 824 C CA . ASP A 1 111 ? -82.214 -19.304 131.215 1.00 57.66 111 ASP A CA 1
ATOM 825 C C . ASP A 1 111 ? -81.849 -20.194 129.997 1.00 57.66 111 ASP A C 1
ATOM 827 O O . ASP A 1 111 ? -80.971 -19.843 129.211 1.00 57.66 111 ASP A O 1
ATOM 831 N N . PHE A 1 112 ? -82.449 -21.369 129.796 1.00 52.81 112 PHE A N 1
ATOM 832 C CA . PHE A 1 112 ? -81.912 -22.363 128.848 1.00 52.81 112 PHE A CA 1
ATOM 833 C C . PHE A 1 112 ? -82.190 -22.062 127.360 1.00 52.81 112 PHE A C 1
ATOM 835 O O . PHE A 1 112 ? -81.524 -22.622 126.490 1.00 52.81 112 PHE A O 1
ATOM 842 N N . GLN A 1 113 ? -83.170 -21.207 127.045 1.00 60.31 113 GLN A N 1
ATOM 843 C CA . GLN A 1 113 ? -83.530 -20.881 125.656 1.00 60.31 113 GLN A CA 1
ATOM 844 C C . GLN A 1 113 ? -82.575 -19.867 125.002 1.00 60.31 113 GLN A C 1
ATOM 846 O O . GLN A 1 113 ? -82.285 -20.002 123.817 1.00 60.31 113 GLN A O 1
ATOM 851 N N . GLU A 1 114 ? -82.011 -18.923 125.760 1.00 60.81 114 GLU A N 1
ATOM 852 C CA . GLU A 1 114 ? -81.148 -17.862 125.208 1.00 60.81 114 GLU A CA 1
ATOM 853 C C . GLU A 1 114 ? -79.776 -18.386 124.736 1.00 60.81 114 GLU A C 1
ATOM 855 O O . GLU A 1 114 ? -79.215 -17.902 123.753 1.00 60.81 114 GLU A O 1
ATOM 860 N N . TYR A 1 115 ? -79.246 -19.440 125.368 1.00 60.62 115 TYR A N 1
ATOM 861 C CA . TYR A 1 115 ? -77.935 -20.007 125.015 1.00 60.62 115 TYR A CA 1
ATOM 862 C C . TYR A 1 115 ? -77.934 -20.757 123.669 1.00 60.62 115 TYR A C 1
ATOM 864 O O . TYR A 1 115 ? -76.915 -20.817 122.978 1.00 60.62 115 TYR A O 1
ATOM 872 N N . PHE A 1 116 ? -79.069 -21.352 123.285 1.00 65.06 116 PHE A N 1
ATOM 873 C CA . PHE A 1 116 ? -79.168 -22.161 122.066 1.00 65.06 116 PHE A CA 1
ATOM 874 C C . PHE A 1 116 ? -79.267 -21.293 120.802 1.00 65.06 116 PHE A C 1
ATOM 876 O O . PHE A 1 116 ? -78.688 -21.640 119.772 1.00 65.06 116 PHE A O 1
ATOM 883 N N . GLU A 1 117 ? -79.924 -20.133 120.892 1.00 67.12 117 GLU A N 1
ATOM 884 C CA . GLU A 1 117 ? -80.014 -19.159 119.794 1.00 67.12 117 GLU A CA 1
ATOM 885 C C . GLU A 1 117 ? -78.646 -18.525 119.478 1.00 67.12 117 GLU A C 1
ATOM 887 O O . GLU A 1 117 ? -78.298 -18.343 118.310 1.00 67.12 117 GLU A O 1
ATOM 892 N N . GLN A 1 118 ? -77.802 -18.290 120.490 1.00 73.75 118 GLN A N 1
ATOM 893 C CA . GLN A 1 118 ? -76.445 -17.767 120.286 1.00 73.75 118 GLN A CA 1
ATOM 894 C C . GLN A 1 118 ? -75.513 -18.766 119.574 1.00 73.75 118 GLN A C 1
ATOM 896 O O . GLN A 1 118 ? -74.712 -18.374 118.723 1.00 73.75 118 GLN A O 1
ATOM 901 N N . ALA A 1 119 ? -75.616 -20.063 119.883 1.00 71.94 119 ALA A N 1
ATOM 902 C CA . ALA A 1 119 ? -74.779 -21.094 119.266 1.00 71.94 119 ALA A CA 1
ATOM 903 C C . ALA A 1 119 ? -75.092 -21.309 117.772 1.00 71.94 119 ALA A C 1
ATOM 905 O O . ALA A 1 119 ? -74.180 -21.581 116.989 1.00 71.94 119 ALA A O 1
ATOM 906 N N . GLN A 1 120 ? -76.359 -21.163 117.368 1.00 75.44 120 GLN A N 1
ATOM 907 C CA . GLN A 1 120 ? -76.759 -21.262 115.960 1.00 75.44 120 GLN A CA 1
ATOM 908 C C . GLN A 1 120 ? -76.231 -20.088 115.125 1.00 75.44 120 GLN A C 1
ATOM 910 O O . GLN A 1 120 ? -75.690 -20.321 114.047 1.00 75.44 120 GLN A O 1
ATOM 915 N N . GLY A 1 121 ? -76.269 -18.858 115.653 1.00 75.56 121 GLY A N 1
ATOM 916 C CA . GLY A 1 121 ? -75.707 -17.690 114.960 1.00 75.56 121 GLY A CA 1
ATOM 917 C C . GLY A 1 121 ? -74.206 -17.821 114.664 1.00 75.56 121 GLY A C 1
ATOM 918 O O . GLY A 1 121 ? -73.757 -17.501 113.568 1.00 75.56 121 GLY A O 1
ATOM 919 N N . ILE A 1 122 ? -73.433 -18.389 115.599 1.00 80.38 122 ILE A N 1
ATOM 920 C CA . ILE A 1 122 ? -71.992 -18.635 115.408 1.00 80.38 122 ILE A CA 1
ATOM 921 C C . ILE A 1 122 ? -71.736 -19.677 114.305 1.00 80.38 122 ILE A C 1
ATOM 923 O O . ILE A 1 122 ? -70.768 -19.559 113.551 1.00 80.38 122 ILE A O 1
ATOM 927 N N . ALA A 1 123 ? -72.580 -20.708 114.203 1.00 79.44 123 ALA A N 1
ATOM 928 C CA . ALA A 1 123 ? -72.438 -21.741 113.179 1.00 79.44 123 ALA A CA 1
ATOM 929 C C . ALA A 1 123 ? -72.712 -21.190 111.769 1.00 79.44 123 ALA A C 1
ATOM 931 O O . ALA A 1 123 ? -71.948 -21.480 110.845 1.00 79.44 123 ALA A O 1
ATOM 932 N N . ASP A 1 124 ? -73.743 -20.357 111.616 1.00 84.69 124 ASP A N 1
ATOM 933 C CA . ASP A 1 124 ? -74.072 -19.709 110.343 1.00 84.69 124 ASP A CA 1
ATOM 934 C C . ASP A 1 124 ? -72.977 -18.719 109.907 1.00 84.69 124 ASP A C 1
ATOM 936 O O . ASP A 1 124 ? -72.558 -18.727 108.745 1.00 84.69 124 ASP A O 1
ATOM 940 N N . ASP A 1 125 ? -72.421 -17.937 110.838 1.00 87.31 125 ASP A N 1
ATOM 941 C CA . ASP A 1 125 ? -71.284 -17.044 110.569 1.00 87.31 125 ASP A CA 1
ATOM 942 C C . ASP A 1 125 ? -70.024 -17.815 110.135 1.00 87.31 125 ASP A C 1
ATOM 944 O O . ASP A 1 125 ? -69.290 -17.386 109.234 1.00 87.31 125 ASP A O 1
ATOM 948 N N . LEU A 1 126 ? -69.772 -18.992 110.720 1.00 87.94 126 LEU A N 1
ATOM 949 C CA . LEU A 1 126 ? -68.640 -19.839 110.340 1.00 87.94 126 LEU A CA 1
ATOM 950 C C . LEU A 1 126 ? -68.812 -20.433 108.932 1.00 87.94 126 LEU A C 1
ATOM 952 O O . LEU A 1 126 ? -67.862 -20.464 108.150 1.00 87.94 126 LEU A O 1
ATOM 956 N N . VAL A 1 127 ? -70.021 -20.871 108.576 1.00 91.75 127 VAL A N 1
ATOM 957 C CA . VAL A 1 127 ? -70.323 -21.371 107.224 1.00 91.75 127 VAL A CA 1
ATOM 958 C C . VAL A 1 127 ? -70.211 -20.248 106.190 1.00 91.75 127 VAL A C 1
ATOM 960 O O . VAL A 1 127 ? -69.607 -20.441 105.132 1.00 91.75 127 VAL A O 1
ATOM 963 N N . ASN A 1 128 ? -70.731 -19.060 106.498 1.00 89.94 128 ASN A N 1
ATOM 964 C CA . ASN A 1 128 ? -70.651 -17.900 105.612 1.00 89.94 128 ASN A CA 1
ATOM 965 C C . ASN A 1 128 ? -69.204 -17.435 105.404 1.00 89.94 128 ASN A C 1
ATOM 967 O O . ASN A 1 128 ? -68.794 -17.199 104.266 1.00 89.94 128 ASN A O 1
ATOM 971 N N . SER A 1 129 ? -68.401 -17.372 106.471 1.00 88.62 129 SER A N 1
ATOM 972 C CA . SER A 1 129 ? -66.975 -17.029 106.375 1.00 88.62 129 SER A CA 1
ATOM 973 C C . SER A 1 129 ? -66.163 -18.081 105.609 1.00 88.62 129 SER A C 1
ATOM 975 O O . SER A 1 129 ? -65.320 -17.717 104.787 1.00 88.62 129 SER A O 1
ATOM 977 N N . ALA A 1 130 ? -66.454 -19.374 105.782 1.00 91.69 130 ALA A N 1
ATOM 978 C CA . ALA A 1 130 ? -65.823 -20.444 105.008 1.00 91.69 130 ALA A CA 1
ATOM 979 C C . ALA A 1 130 ? -66.175 -20.375 103.510 1.00 91.69 130 ALA A C 1
ATOM 981 O O . ALA A 1 130 ? -65.302 -20.542 102.655 1.00 91.69 130 ALA A O 1
ATOM 982 N N . ASN A 1 131 ? -67.436 -20.085 103.175 1.00 92.81 131 ASN A N 1
ATOM 983 C CA . ASN A 1 131 ? -67.866 -19.903 101.788 1.00 92.81 131 ASN A CA 1
ATOM 984 C C . ASN A 1 131 ? -67.215 -18.671 101.147 1.00 92.81 131 ASN A C 1
ATOM 986 O O . ASN A 1 131 ? -66.734 -18.761 100.019 1.00 92.81 131 ASN A O 1
ATOM 990 N N . ALA A 1 132 ? -67.130 -17.554 101.874 1.00 92.06 132 ALA A N 1
ATOM 991 C CA . ALA A 1 132 ? -66.432 -16.357 101.410 1.00 92.06 132 ALA A CA 1
ATOM 992 C C . ALA A 1 132 ? -64.941 -16.630 101.141 1.00 92.06 132 ALA A C 1
ATOM 994 O O . ALA A 1 132 ? -64.418 -16.228 100.103 1.00 92.06 132 ALA A O 1
ATOM 995 N N . ALA A 1 133 ? -64.270 -17.379 102.023 1.00 92.00 133 ALA A N 1
ATOM 996 C CA . ALA A 1 133 ? -62.877 -17.779 101.824 1.00 92.00 133 ALA A CA 1
ATOM 997 C C . ALA A 1 133 ? -62.694 -18.686 100.596 1.00 92.00 133 ALA A C 1
ATOM 999 O O . ALA A 1 133 ? -61.724 -18.535 99.853 1.00 92.00 133 ALA A O 1
ATOM 1000 N N . LYS A 1 134 ? -63.634 -19.607 100.348 1.00 95.12 134 LYS A N 1
ATOM 1001 C CA . LYS A 1 134 ? -63.612 -20.468 99.159 1.00 95.12 134 LYS A CA 1
ATOM 1002 C C . LYS A 1 134 ? -63.754 -19.659 97.870 1.00 95.12 134 LYS A C 1
ATOM 1004 O O . LYS A 1 134 ? -62.995 -19.904 96.939 1.00 95.12 134 LYS A O 1
ATOM 1009 N N . VAL A 1 135 ? -64.688 -18.708 97.828 1.00 94.81 135 VAL A N 1
ATOM 1010 C CA . VAL A 1 135 ? -64.873 -17.816 96.672 1.00 94.81 135 VAL A CA 1
ATOM 1011 C C . VAL A 1 135 ? -63.603 -17.003 96.425 1.00 94.81 135 VAL A C 1
ATOM 1013 O O . VAL A 1 135 ? -63.067 -17.049 95.326 1.00 94.81 135 VAL A O 1
ATOM 1016 N N . ALA A 1 136 ? -63.034 -16.385 97.465 1.00 93.44 136 ALA A N 1
ATOM 1017 C CA . ALA A 1 136 ? -61.787 -15.628 97.341 1.00 93.44 136 ALA A CA 1
ATOM 1018 C C . ALA A 1 136 ? -60.608 -16.480 96.828 1.00 93.44 136 ALA A C 1
ATOM 1020 O O . ALA A 1 136 ? -59.788 -16.000 96.049 1.00 93.44 136 ALA A O 1
ATOM 1021 N N . ALA A 1 137 ? -60.519 -17.752 97.233 1.00 93.56 137 ALA A N 1
ATOM 1022 C CA . ALA A 1 137 ? -59.500 -18.670 96.727 1.00 93.56 137 ALA A CA 1
ATOM 1023 C C . ALA A 1 137 ? -59.721 -19.044 95.250 1.00 93.56 137 ALA A C 1
ATOM 1025 O O . ALA A 1 137 ? -58.752 -19.150 94.502 1.00 93.56 137 ALA A O 1
ATOM 1026 N N . GLN A 1 138 ? -60.977 -19.231 94.829 1.00 94.81 138 GLN A N 1
ATOM 1027 C CA . GLN A 1 138 ? -61.322 -19.491 93.428 1.00 94.81 138 GLN A CA 1
ATOM 1028 C C . GLN A 1 138 ? -61.028 -18.275 92.541 1.00 94.81 138 GLN A C 1
ATOM 1030 O O . GLN A 1 138 ? -60.448 -18.445 91.472 1.00 94.81 138 GLN A O 1
ATOM 1035 N N . ASP A 1 139 ? -61.348 -17.068 93.008 1.00 94.38 139 ASP A N 1
ATOM 1036 C CA . ASP A 1 139 ? -61.057 -15.820 92.295 1.00 94.38 139 ASP A CA 1
ATOM 1037 C C . ASP A 1 139 ? -59.542 -15.599 92.159 1.00 94.38 139 ASP A C 1
ATOM 1039 O O . ASP A 1 139 ? -59.049 -15.333 91.064 1.00 94.38 139 ASP A O 1
ATOM 1043 N N . ALA A 1 140 ? -58.775 -15.815 93.235 1.00 94.44 140 ALA A N 1
ATOM 1044 C CA . ALA A 1 140 ? -57.314 -15.723 93.198 1.00 94.44 140 ALA A CA 1
ATOM 1045 C C . ALA A 1 140 ? -56.677 -16.770 92.266 1.00 94.44 140 ALA A C 1
ATOM 1047 O O . ALA A 1 140 ? -55.688 -16.482 91.590 1.00 94.44 140 ALA A O 1
ATOM 1048 N N . GLN A 1 141 ? -57.233 -17.987 92.211 1.00 95.19 141 GLN A N 1
ATOM 1049 C CA . GLN A 1 141 ? -56.782 -19.009 91.267 1.00 95.19 141 GLN A CA 1
ATOM 1050 C C . GLN A 1 141 ? -57.074 -18.598 89.816 1.00 95.19 141 GLN A C 1
ATOM 1052 O O . GLN A 1 141 ? -56.190 -18.720 88.970 1.00 95.19 141 GLN A O 1
ATOM 1057 N N . ALA A 1 142 ? -58.268 -18.070 89.532 1.00 94.62 142 ALA A N 1
ATOM 1058 C CA . ALA A 1 142 ? -58.634 -17.595 88.199 1.00 94.62 142 ALA A CA 1
ATOM 1059 C C . ALA A 1 142 ? -57.760 -16.411 87.740 1.00 94.62 142 ALA A C 1
ATOM 1061 O O . ALA A 1 142 ? -57.321 -16.374 86.590 1.00 94.62 142 ALA A O 1
ATOM 1062 N N . GLU A 1 143 ? -57.447 -15.471 88.638 1.00 94.06 143 GLU A N 1
ATOM 1063 C CA . GLU A 1 143 ? -56.504 -14.378 88.359 1.00 94.06 143 GLU A CA 1
ATOM 1064 C C . GLU A 1 143 ? -55.084 -14.895 88.085 1.00 94.06 143 GLU A C 1
ATOM 1066 O O . GLU A 1 143 ? -54.416 -14.404 87.173 1.00 94.06 143 GLU A O 1
ATOM 1071 N N . ALA A 1 144 ? -54.621 -15.907 88.827 1.00 95.25 144 ALA A N 1
ATOM 1072 C CA . ALA A 1 144 ? -53.314 -16.523 88.600 1.00 95.25 144 ALA A CA 1
ATOM 1073 C C . ALA A 1 144 ? -53.238 -17.257 87.249 1.00 95.25 144 ALA A C 1
ATOM 1075 O O . ALA A 1 144 ? -52.239 -17.119 86.541 1.00 95.25 144 ALA A O 1
ATOM 1076 N N . GLU A 1 145 ? -54.286 -17.997 86.872 1.00 95.12 145 GLU A N 1
ATOM 1077 C CA . GLU A 1 145 ? -54.396 -18.659 85.564 1.00 95.12 145 GLU A CA 1
ATOM 1078 C C . GLU A 1 145 ? -54.411 -17.625 84.427 1.00 95.12 145 GLU A C 1
ATOM 1080 O O . GLU A 1 145 ? -53.597 -17.711 83.507 1.00 95.12 145 GLU A O 1
ATOM 1085 N N . SER A 1 146 ? -55.219 -16.566 84.543 1.00 95.56 146 SER A N 1
ATOM 1086 C CA . SER A 1 146 ? -55.235 -15.469 83.566 1.00 95.56 146 SER A CA 1
ATOM 1087 C C . SER A 1 146 ? -53.885 -14.746 83.459 1.00 95.56 146 SER A C 1
ATOM 1089 O O . SER A 1 146 ? -53.474 -14.365 82.360 1.00 95.56 146 SER A O 1
ATOM 1091 N N . GLY A 1 147 ? -53.177 -14.555 84.577 1.00 96.12 147 GLY A N 1
ATOM 1092 C CA . GLY A 1 147 ? -51.837 -13.966 84.595 1.00 96.12 147 GLY A CA 1
ATOM 1093 C C . GLY A 1 147 ? -50.776 -14.863 83.946 1.00 96.12 147 GLY A C 1
ATOM 1094 O O . GLY A 1 147 ? -49.867 -14.362 83.272 1.00 96.12 147 GLY A O 1
ATOM 1095 N N . ALA A 1 148 ? -50.898 -16.184 84.109 1.00 95.25 148 ALA A N 1
ATOM 1096 C CA . ALA A 1 148 ? -50.037 -17.164 83.455 1.00 95.25 148 ALA A CA 1
ATOM 1097 C C . ALA A 1 148 ? -50.257 -17.178 81.933 1.00 95.25 148 ALA A C 1
ATOM 1099 O O . ALA A 1 148 ? -49.277 -17.113 81.188 1.00 95.25 148 ALA A O 1
ATOM 1100 N N . ASP A 1 149 ? -51.512 -17.161 81.479 1.00 96.12 149 ASP A N 1
ATOM 1101 C CA . ASP A 1 149 ? -51.865 -17.084 80.055 1.00 96.12 149 ASP A CA 1
ATOM 1102 C C . ASP A 1 149 ? -51.345 -15.788 79.418 1.00 96.12 149 ASP A C 1
ATOM 1104 O O . ASP A 1 149 ? -50.648 -15.826 78.403 1.00 96.12 149 ASP A O 1
ATOM 1108 N N . GLY A 1 150 ? -51.559 -14.637 80.067 1.00 96.88 150 GLY A N 1
ATOM 1109 C CA . GLY A 1 150 ? -51.032 -13.355 79.585 1.00 96.88 150 GLY A CA 1
ATOM 1110 C C . GLY A 1 150 ? -49.499 -13.321 79.503 1.00 96.88 150 GLY A C 1
ATOM 1111 O O . GLY A 1 150 ? -48.923 -12.715 78.591 1.00 96.88 150 GLY A O 1
ATOM 1112 N N . SER A 1 151 ? -48.815 -14.012 80.421 1.00 96.31 151 SER A N 1
ATOM 1113 C CA . SER A 1 151 ? -47.356 -14.176 80.383 1.00 96.31 151 SER A CA 1
ATOM 1114 C C . SER A 1 151 ? -46.910 -15.091 79.236 1.00 96.3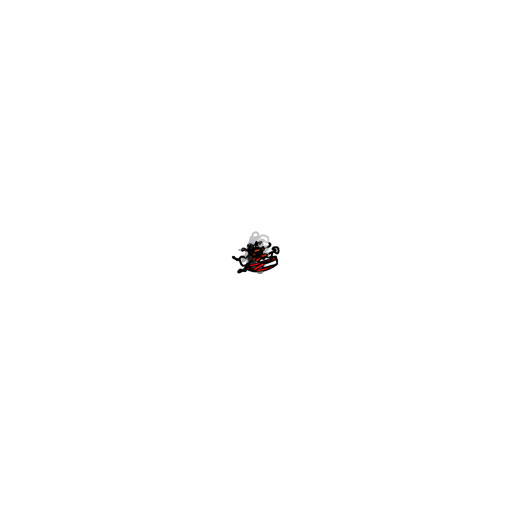1 151 SER A C 1
ATOM 1116 O O . SER A 1 151 ? -45.914 -14.794 78.572 1.00 96.31 151 SER A O 1
ATOM 1118 N N . ALA A 1 152 ? -47.649 -16.171 78.964 1.00 96.56 152 ALA A N 1
ATOM 1119 C CA . ALA A 1 152 ? -47.388 -17.083 77.851 1.00 96.56 152 ALA A CA 1
ATOM 1120 C C . ALA A 1 152 ? -47.604 -16.407 76.484 1.00 96.56 152 ALA A C 1
ATOM 1122 O O . ALA A 1 152 ? -46.769 -16.550 75.583 1.00 96.56 152 ALA A O 1
ATOM 1123 N N . ASP A 1 153 ? -48.658 -15.601 76.348 1.00 96.94 153 ASP A N 1
ATOM 1124 C CA . ASP A 1 153 ? -48.919 -14.780 75.162 1.00 96.94 153 ASP A CA 1
ATOM 1125 C C . ASP A 1 153 ? -47.806 -13.751 74.946 1.00 96.94 153 ASP A C 1
ATOM 1127 O O . ASP A 1 153 ? -47.266 -13.621 73.843 1.00 96.94 153 ASP A O 1
ATOM 1131 N N . SER A 1 154 ? -47.387 -13.071 76.017 1.00 97.06 154 SER A N 1
ATOM 1132 C CA . SER A 1 154 ? -46.285 -12.101 75.977 1.00 97.06 154 SER A CA 1
ATOM 1133 C C . SER A 1 154 ? -44.958 -12.748 75.563 1.00 97.06 154 SER A C 1
ATOM 1135 O O . SER A 1 154 ? -44.204 -12.184 74.760 1.00 97.06 154 SER A O 1
ATOM 1137 N N . ALA A 1 155 ? -44.671 -13.955 76.061 1.00 97.25 155 ALA A N 1
ATOM 1138 C CA . ALA A 1 155 ? -43.498 -14.730 75.667 1.00 97.25 155 ALA A CA 1
ATOM 1139 C C . ALA A 1 155 ? -43.562 -15.146 74.186 1.00 97.25 155 ALA A C 1
ATOM 1141 O O . ALA A 1 155 ? -42.576 -15.004 73.461 1.00 97.25 155 ALA A O 1
ATOM 1142 N N . SER A 1 156 ? -44.730 -15.584 73.712 1.00 97.25 156 SER A N 1
ATOM 1143 C CA . SER A 1 156 ? -44.959 -15.984 72.317 1.00 97.25 156 SER A CA 1
ATOM 1144 C C . SER A 1 156 ? -44.837 -14.804 71.344 1.00 97.25 156 SER A C 1
ATOM 1146 O O . SER A 1 156 ? -44.212 -14.919 70.282 1.00 97.25 156 SER A O 1
ATOM 1148 N N . ALA A 1 157 ? -45.361 -13.634 71.721 1.00 97.31 157 ALA A N 1
ATOM 1149 C CA . ALA A 1 157 ? -45.213 -12.390 70.968 1.00 97.31 157 ALA A CA 1
ATOM 1150 C C . ALA A 1 157 ? -43.745 -11.936 70.900 1.00 97.31 157 ALA A C 1
ATOM 1152 O O . ALA A 1 157 ? -43.253 -11.539 69.837 1.00 97.31 157 ALA A O 1
ATOM 1153 N N . SER A 1 158 ? -43.015 -12.059 72.012 1.00 97.50 158 SER A N 1
ATOM 1154 C CA . SER A 1 158 ? -41.580 -11.758 72.074 1.00 97.50 158 SER A CA 1
ATOM 1155 C C . SER A 1 158 ? -40.761 -12.711 71.197 1.00 97.50 158 SER A C 1
ATOM 1157 O O . SER A 1 158 ? -39.893 -12.262 70.448 1.00 97.50 158 SER A O 1
ATOM 1159 N N . ALA A 1 159 ? -41.074 -14.012 71.213 1.00 97.88 159 ALA A N 1
ATOM 1160 C CA . ALA A 1 159 ? -40.431 -15.010 70.358 1.00 97.88 159 ALA A CA 1
ATOM 1161 C C . ALA A 1 159 ? -40.686 -14.744 68.863 1.00 97.88 159 ALA A C 1
ATOM 1163 O O . ALA A 1 159 ? -39.757 -14.789 68.055 1.00 97.88 159 ALA A O 1
ATOM 1164 N N . SER A 1 160 ? -41.922 -14.391 68.499 1.00 97.38 160 SER A N 1
ATOM 1165 C CA . SER A 1 160 ? -42.287 -14.026 67.122 1.00 97.38 160 SER A CA 1
ATOM 1166 C C . SER A 1 160 ? -41.550 -12.768 66.652 1.00 97.38 160 SER A C 1
ATOM 1168 O O . SER A 1 160 ? -41.048 -12.716 65.529 1.00 97.38 160 SER A O 1
ATOM 1170 N N . SER A 1 161 ? -41.415 -11.775 67.535 1.00 97.56 161 SER A N 1
ATOM 1171 C CA . SER A 1 161 ? -40.662 -10.545 67.265 1.00 97.56 161 SER A CA 1
ATOM 1172 C C . SER A 1 161 ? -39.169 -10.824 67.066 1.00 97.56 161 SER A C 1
ATOM 1174 O O . SER A 1 161 ? -38.557 -10.291 66.140 1.00 97.56 161 SER A O 1
ATOM 1176 N N . ALA A 1 162 ? -38.583 -11.708 67.881 1.00 97.81 162 ALA A N 1
ATOM 1177 C CA . ALA A 1 162 ? -37.196 -12.141 67.725 1.00 97.81 162 ALA A CA 1
ATOM 1178 C C . ALA A 1 162 ? -36.972 -12.894 66.400 1.00 97.81 162 ALA A C 1
ATOM 1180 O O . ALA A 1 162 ? -35.986 -12.641 65.705 1.00 97.81 162 ALA A O 1
ATOM 1181 N N . ALA A 1 163 ? -37.907 -13.765 66.006 1.00 97.81 163 ALA A N 1
ATOM 1182 C CA . ALA A 1 163 ? -37.854 -14.462 64.722 1.00 97.81 163 ALA A CA 1
ATOM 1183 C C . ALA A 1 163 ? -37.934 -13.487 63.532 1.00 97.81 163 ALA A C 1
ATOM 1185 O O . ALA A 1 163 ? -37.153 -13.600 62.585 1.00 97.81 163 ALA A O 1
ATOM 1186 N N . ALA A 1 164 ? -38.818 -12.486 63.601 1.00 97.81 164 ALA A N 1
ATOM 1187 C CA . ALA A 1 164 ? -38.922 -11.440 62.584 1.00 97.81 164 ALA A CA 1
ATOM 1188 C C . ALA A 1 164 ? -37.640 -10.592 62.486 1.00 97.81 164 ALA A C 1
ATOM 1190 O O . ALA A 1 164 ? -37.172 -10.296 61.384 1.00 97.81 164 ALA A O 1
ATOM 1191 N N . ALA A 1 165 ? -37.027 -10.250 63.624 1.00 97.81 165 ALA A N 1
ATOM 1192 C CA . ALA A 1 165 ? -35.753 -9.533 63.659 1.00 97.81 165 ALA A CA 1
ATOM 1193 C C . ALA A 1 165 ? -34.617 -10.346 63.013 1.00 97.81 165 ALA A C 1
ATOM 1195 O O . ALA A 1 165 ? -33.840 -9.798 62.228 1.00 97.81 165 ALA A O 1
ATOM 1196 N N . LEU A 1 166 ? -34.554 -11.657 63.274 1.00 98.00 166 LEU A N 1
ATOM 1197 C CA . LEU A 1 166 ? -33.563 -12.546 62.664 1.00 98.00 166 LEU A CA 1
ATOM 1198 C C . LEU A 1 166 ? -33.747 -12.654 61.141 1.00 98.00 166 LEU A C 1
ATOM 1200 O O . LEU A 1 166 ? -32.771 -12.580 60.395 1.00 98.00 166 LEU A O 1
ATOM 1204 N N . ALA A 1 167 ? -34.991 -12.769 60.666 1.00 98.12 167 ALA A N 1
ATOM 1205 C CA . ALA A 1 167 ? -35.302 -12.797 59.235 1.00 98.12 167 ALA A CA 1
ATOM 1206 C C . ALA A 1 167 ? -34.923 -11.479 58.529 1.00 98.12 167 ALA A C 1
ATOM 1208 O O . ALA A 1 167 ? -34.384 -11.490 57.416 1.00 98.12 167 ALA A O 1
ATOM 1209 N N . SER A 1 168 ? -35.149 -10.342 59.193 1.00 97.88 168 SER A N 1
ATOM 1210 C CA . SER A 1 168 ? -34.733 -9.024 58.702 1.00 97.88 168 SER A CA 1
ATOM 1211 C C . SER A 1 168 ? -33.206 -8.908 58.608 1.00 97.88 168 SER A C 1
ATOM 1213 O O . SER A 1 168 ? -32.677 -8.490 57.578 1.00 97.88 168 SER A O 1
ATOM 1215 N N . ALA A 1 169 ? -32.478 -9.378 59.629 1.00 98.38 169 ALA A N 1
ATOM 1216 C CA . ALA A 1 169 ? -31.015 -9.409 59.618 1.00 98.38 169 ALA A CA 1
ATOM 1217 C C . ALA A 1 169 ? -30.454 -10.294 58.489 1.00 98.38 169 ALA A C 1
ATOM 1219 O O . ALA A 1 169 ? -29.517 -9.893 57.797 1.00 98.38 169 ALA A O 1
ATOM 1220 N N . ALA A 1 170 ? -31.056 -11.463 58.247 1.00 98.25 170 ALA A N 1
ATOM 1221 C CA . ALA A 1 170 ? -30.673 -12.338 57.138 1.00 98.25 170 ALA A CA 1
ATOM 1222 C C . ALA A 1 170 ? -30.892 -11.667 55.768 1.00 98.25 170 ALA A C 1
ATOM 1224 O O . ALA A 1 170 ? -30.029 -11.737 54.893 1.00 98.25 170 ALA A O 1
ATOM 1225 N N . SER A 1 171 ? -32.010 -10.954 55.599 1.00 98.12 171 SER A N 1
ATOM 1226 C CA . SER A 1 171 ? -32.320 -10.213 54.367 1.00 98.12 171 SER A CA 1
ATOM 1227 C C . SER A 1 171 ? -31.348 -9.048 54.128 1.00 98.12 171 SER A C 1
ATOM 1229 O O . SER A 1 171 ? -30.918 -8.809 52.996 1.00 98.12 171 SER A O 1
ATOM 1231 N N . ALA A 1 172 ? -30.948 -8.350 55.196 1.00 98.00 172 ALA A N 1
ATOM 1232 C CA . ALA A 1 172 ? -29.935 -7.299 55.134 1.00 98.00 172 ALA A CA 1
ATOM 1233 C C . ALA A 1 172 ? -28.557 -7.857 54.740 1.00 98.00 172 ALA A C 1
ATOM 1235 O O . ALA A 1 172 ? -27.881 -7.281 53.886 1.00 98.00 172 ALA A O 1
ATOM 1236 N N . GLN A 1 173 ? -28.164 -9.010 55.295 1.00 98.19 173 GLN A N 1
ATOM 1237 C CA . GLN A 1 173 ? -26.921 -9.684 54.917 1.00 98.19 173 GLN A CA 1
ATOM 1238 C C . GLN A 1 173 ? -26.933 -10.120 53.447 1.00 98.19 173 GLN A C 1
ATOM 1240 O O . GLN A 1 173 ? -25.936 -9.937 52.748 1.00 98.19 173 GLN A O 1
ATOM 1245 N N . GLN A 1 174 ? -28.054 -10.657 52.957 1.00 98.19 174 GLN A N 1
ATOM 1246 C CA . GLN A 1 174 ? -28.182 -11.029 51.548 1.00 98.19 174 GLN A CA 1
ATOM 1247 C C . GLN A 1 174 ? 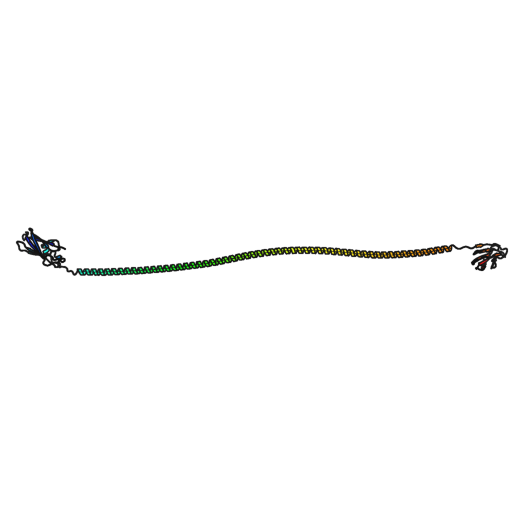-28.040 -9.803 50.636 1.00 98.19 174 GLN A C 1
ATOM 1249 O O . GLN A 1 174 ? -27.262 -9.832 49.688 1.00 98.19 174 GLN A O 1
ATOM 1254 N N . SER A 1 175 ? -28.698 -8.695 50.984 1.00 98.06 175 SER A N 1
ATOM 1255 C CA . SER A 1 175 ? -28.592 -7.437 50.231 1.00 98.06 175 SER A CA 1
ATOM 1256 C C . SER A 1 175 ?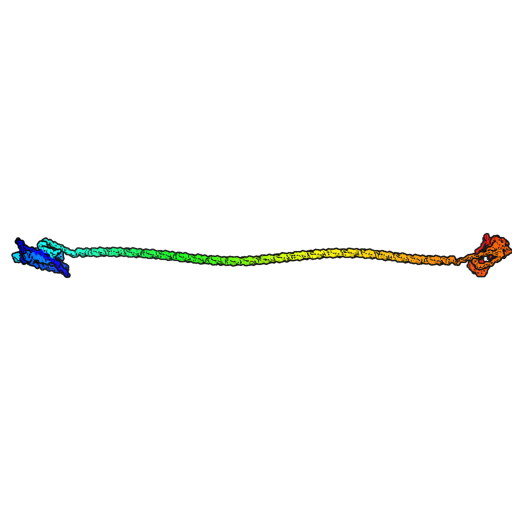 -27.154 -6.900 50.197 1.00 98.06 175 SER A C 1
ATOM 1258 O O . SER A 1 175 ? -26.696 -6.402 49.168 1.00 98.06 175 SER A O 1
ATOM 1260 N N . ALA A 1 176 ? -26.411 -7.027 51.303 1.00 98.38 176 ALA A N 1
ATOM 1261 C CA . ALA A 1 176 ? -24.998 -6.658 51.358 1.00 98.38 176 ALA A CA 1
ATOM 1262 C C . ALA A 1 176 ? -24.127 -7.552 50.455 1.00 98.38 176 ALA A C 1
ATOM 1264 O O . ALA A 1 176 ? -23.234 -7.049 49.768 1.00 98.38 176 ALA A O 1
ATOM 1265 N N . ASN A 1 177 ? -24.409 -8.858 50.407 1.00 97.69 177 ASN A N 1
ATOM 1266 C CA . ASN A 1 177 ? -23.717 -9.796 49.520 1.00 97.69 177 ASN A CA 1
ATOM 1267 C C . ASN A 1 177 ? -23.996 -9.487 48.038 1.00 97.69 177 ASN A C 1
ATOM 1269 O O . ASN A 1 177 ? -23.065 -9.460 47.232 1.00 97.69 177 ASN A O 1
ATOM 1273 N N . ASP A 1 178 ? -25.247 -9.188 47.683 1.00 98.31 178 ASP A N 1
ATOM 1274 C CA . ASP A 1 178 ? -25.646 -8.844 46.311 1.00 98.31 178 ASP A CA 1
ATOM 1275 C C . ASP A 1 178 ? -25.006 -7.522 45.849 1.00 98.31 178 ASP A C 1
ATOM 1277 O O . ASP A 1 178 ? -24.540 -7.396 44.709 1.00 98.31 178 ASP A O 1
ATOM 1281 N N . ALA A 1 179 ? -24.905 -6.540 46.753 1.00 98.25 179 ALA A N 1
ATOM 1282 C CA . ALA A 1 179 ? -24.195 -5.289 46.501 1.00 98.25 179 ALA A CA 1
ATOM 1283 C C . ALA A 1 179 ? -22.688 -5.519 46.286 1.00 98.25 179 ALA A C 1
ATOM 1285 O O . ALA A 1 179 ? -22.103 -4.960 45.353 1.00 98.25 179 ALA A O 1
ATOM 1286 N N . ALA A 1 180 ? -22.059 -6.382 47.092 1.00 98.38 180 ALA A N 1
ATOM 1287 C CA . ALA A 1 180 ? -20.652 -6.745 46.927 1.00 98.38 180 ALA A CA 1
ATOM 1288 C C . ALA A 1 180 ? -20.393 -7.468 45.592 1.00 98.38 180 ALA A C 1
ATOM 1290 O O . ALA A 1 180 ? -19.424 -7.153 44.898 1.00 98.38 180 ALA A O 1
ATOM 1291 N N . ALA A 1 181 ? -21.279 -8.383 45.190 1.00 98.25 181 ALA A N 1
ATOM 1292 C CA . ALA A 1 181 ? -21.206 -9.055 43.893 1.00 98.25 181 ALA A CA 1
ATOM 1293 C C . ALA A 1 181 ? -21.360 -8.062 42.725 1.00 98.25 181 ALA A C 1
ATOM 1295 O O . ALA A 1 181 ? -20.605 -8.110 41.751 1.00 98.25 181 ALA A O 1
ATOM 1296 N N . SER A 1 182 ? -22.280 -7.102 42.848 1.00 98.38 182 SER A N 1
ATOM 1297 C CA . SER A 1 182 ? -22.484 -6.042 41.852 1.00 98.38 182 SER A CA 1
ATOM 1298 C C . SER A 1 182 ? -21.256 -5.135 41.706 1.00 98.38 182 SER A C 1
ATOM 1300 O O . SER A 1 182 ? -20.880 -4.767 40.587 1.00 98.38 182 SER A O 1
ATOM 1302 N N . LEU A 1 183 ? -20.578 -4.816 42.815 1.00 98.44 183 LEU A N 1
ATOM 1303 C CA . LEU A 1 183 ? -19.324 -4.059 42.805 1.00 98.44 183 LEU A CA 1
ATOM 1304 C C . LEU A 1 183 ? -18.197 -4.829 42.104 1.00 98.44 183 LEU A C 1
ATOM 1306 O O . LEU A 1 183 ? -17.469 -4.247 41.294 1.00 98.44 183 LEU A O 1
ATOM 1310 N N . GLN A 1 184 ? -18.065 -6.131 42.372 1.00 98.25 184 GLN A N 1
ATOM 1311 C CA . GLN A 1 184 ? -17.084 -6.978 41.687 1.00 98.25 184 GLN A CA 1
ATOM 1312 C C . GLN A 1 184 ? -17.344 -7.008 40.179 1.00 98.25 184 GLN A C 1
ATOM 1314 O O . GLN A 1 184 ? -16.431 -6.736 39.402 1.00 98.25 184 GLN A O 1
ATOM 1319 N N . ASN A 1 185 ? -18.595 -7.226 39.762 1.00 98.31 185 ASN A N 1
ATOM 1320 C CA . ASN A 1 185 ? -18.969 -7.225 38.348 1.00 98.31 185 ASN A CA 1
ATOM 1321 C C . ASN A 1 185 ? -18.653 -5.880 37.668 1.00 98.31 185 ASN A C 1
ATOM 1323 O O . ASN A 1 185 ? -18.106 -5.839 36.567 1.00 98.31 185 ASN A O 1
ATOM 1327 N N . THR A 1 186 ? -18.937 -4.765 38.346 1.00 98.50 186 THR A N 1
ATOM 1328 C CA . THR A 1 186 ? -18.618 -3.418 37.844 1.00 98.50 186 THR A CA 1
ATOM 1329 C C . THR A 1 186 ? -17.109 -3.217 37.697 1.00 98.50 186 THR A C 1
ATOM 1331 O O . THR A 1 186 ? -16.649 -2.695 36.684 1.00 98.50 186 THR A O 1
ATOM 1334 N N . THR A 1 187 ? -16.324 -3.686 38.668 1.00 98.50 187 THR A N 1
ATOM 1335 C CA . THR A 1 187 ? -14.855 -3.614 38.633 1.00 98.50 187 THR A CA 1
ATOM 1336 C C . THR A 1 187 ? -14.285 -4.437 37.475 1.00 98.50 187 THR A C 1
ATOM 1338 O O . THR A 1 187 ? -13.418 -3.959 36.742 1.00 98.50 187 THR A O 1
ATOM 1341 N N . THR A 1 188 ? -14.809 -5.644 37.246 1.00 98.38 188 THR A N 1
ATOM 1342 C CA . THR A 1 188 ? -14.428 -6.488 36.106 1.00 98.38 188 THR A CA 1
ATOM 1343 C C . THR A 1 188 ? -14.759 -5.819 34.773 1.00 98.38 188 THR A C 1
ATOM 1345 O O . THR A 1 188 ? -13.906 -5.777 33.886 1.00 98.38 188 THR A O 1
ATOM 1348 N N . GLN A 1 189 ? -15.957 -5.244 34.631 1.00 98.25 189 GLN A N 1
ATOM 1349 C CA . GLN A 1 189 ? -16.344 -4.531 33.410 1.00 98.25 189 GLN A CA 1
ATOM 1350 C C . GLN A 1 189 ? -15.489 -3.282 33.166 1.00 98.25 189 GLN A C 1
ATOM 1352 O O . GLN A 1 189 ? -15.084 -3.038 32.029 1.00 98.25 189 GLN A O 1
ATOM 1357 N N . ALA A 1 190 ? -15.142 -2.531 34.214 1.00 98.44 190 ALA A N 1
ATOM 1358 C CA . ALA A 1 190 ? -14.221 -1.402 34.105 1.00 98.44 190 ALA A CA 1
ATOM 1359 C C . ALA A 1 190 ? -12.832 -1.846 33.610 1.00 98.44 190 ALA A C 1
ATOM 1361 O O . ALA A 1 190 ? -12.258 -1.211 32.724 1.00 98.44 190 ALA A O 1
ATOM 1362 N N . GLY A 1 191 ? -12.320 -2.974 34.115 1.00 98.44 191 GLY A N 1
ATOM 1363 C CA . GLY A 1 191 ? -11.073 -3.575 33.634 1.00 98.44 191 GLY A CA 1
ATOM 1364 C C . GLY A 1 191 ? -11.140 -3.995 32.161 1.00 98.44 191 GLY A C 1
ATOM 1365 O O . GLY A 1 191 ? -10.232 -3.689 31.387 1.00 98.44 191 GLY A O 1
ATOM 1366 N N . ALA A 1 192 ? -12.236 -4.635 31.744 1.00 98.31 192 ALA A N 1
ATOM 1367 C CA . ALA A 1 192 ? -12.451 -5.028 30.350 1.00 98.31 192 ALA A CA 1
ATOM 1368 C C . ALA A 1 192 ? -12.544 -3.815 29.403 1.00 98.31 192 ALA A C 1
ATOM 1370 O O . ALA A 1 192 ? -11.984 -3.834 28.302 1.00 98.31 192 ALA A O 1
ATOM 1371 N N . ALA A 1 193 ? -13.199 -2.735 29.840 1.00 98.38 193 ALA A N 1
ATOM 1372 C CA . ALA A 1 193 ? -13.276 -1.482 29.094 1.00 98.38 193 ALA A CA 1
ATOM 1373 C C . ALA A 1 193 ? -11.896 -0.819 28.947 1.00 98.38 193 ALA A C 1
ATOM 1375 O O . ALA A 1 193 ? -11.533 -0.396 27.849 1.00 98.38 193 ALA A O 1
ATOM 1376 N N . ALA A 1 194 ? -11.092 -0.793 30.016 1.00 98.50 194 ALA A N 1
ATOM 1377 C CA . ALA A 1 194 ? -9.727 -0.272 29.973 1.00 98.50 194 ALA A CA 1
ATOM 1378 C C . ALA A 1 194 ? -8.835 -1.072 29.009 1.00 98.50 194 ALA A C 1
ATOM 1380 O O . ALA A 1 194 ? -8.157 -0.484 28.167 1.00 98.50 194 ALA A O 1
ATOM 1381 N N . ALA A 1 195 ? -8.892 -2.408 29.061 1.00 98.38 195 ALA A N 1
ATOM 1382 C CA . ALA A 1 195 ? -8.159 -3.271 28.134 1.00 98.38 195 ALA A CA 1
ATOM 1383 C C . ALA A 1 195 ? -8.576 -3.035 26.671 1.00 98.38 195 ALA A C 1
ATOM 1385 O O . ALA A 1 195 ? -7.724 -2.951 25.784 1.00 98.38 195 ALA A O 1
ATOM 1386 N N . SER A 1 196 ? -9.878 -2.857 26.425 1.00 98.38 196 SER A N 1
ATOM 1387 C CA . SER A 1 196 ? -10.410 -2.534 25.095 1.00 98.38 196 SER A CA 1
ATOM 1388 C C . SER A 1 196 ? -9.905 -1.177 24.590 1.00 98.38 196 SER A C 1
ATOM 1390 O O . SER A 1 196 ? -9.535 -1.054 23.423 1.00 98.38 196 SER A O 1
ATOM 1392 N N . ALA A 1 197 ? -9.820 -0.170 25.465 1.00 98.56 197 ALA A N 1
ATOM 1393 C CA . ALA A 1 197 ? -9.260 1.137 25.125 1.00 98.56 197 ALA A CA 1
ATOM 1394 C C . ALA A 1 197 ? -7.762 1.053 24.782 1.00 98.56 197 ALA A C 1
ATOM 1396 O O . ALA A 1 197 ? -7.319 1.644 23.796 1.00 98.56 197 ALA A O 1
ATOM 1397 N N . THR A 1 198 ? -6.983 0.274 25.540 1.00 98.44 198 THR A N 1
ATOM 1398 C CA . THR A 1 198 ? -5.567 0.020 25.231 1.00 98.44 198 THR A CA 1
ATOM 1399 C C . THR A 1 198 ? -5.402 -0.690 23.887 1.00 98.44 198 THR A C 1
ATOM 1401 O O . THR A 1 198 ? -4.554 -0.290 23.087 1.00 98.44 198 THR A O 1
ATOM 1404 N N . ALA A 1 199 ? -6.232 -1.697 23.597 1.00 98.25 199 ALA A N 1
ATOM 1405 C CA . ALA A 1 199 ? -6.218 -2.390 22.310 1.00 98.25 199 ALA A CA 1
ATOM 1406 C C . ALA A 1 199 ? -6.529 -1.432 21.147 1.00 98.25 199 ALA A C 1
ATOM 1408 O O . ALA A 1 199 ? -5.798 -1.416 20.156 1.00 98.25 199 ALA A O 1
ATOM 1409 N N . ALA A 1 200 ? -7.542 -0.572 21.296 1.00 98.38 200 ALA A N 1
ATOM 1410 C CA . ALA A 1 200 ? -7.894 0.435 20.296 1.00 98.38 200 ALA A CA 1
ATOM 1411 C C . ALA A 1 200 ? -6.754 1.443 20.045 1.00 98.38 200 ALA A C 1
ATOM 1413 O O . ALA A 1 200 ? -6.451 1.756 18.892 1.00 98.38 200 ALA A O 1
ATOM 1414 N N . ALA A 1 201 ? -6.071 1.904 21.098 1.00 98.44 201 ALA A N 1
ATOM 1415 C CA . ALA A 1 201 ? -4.901 2.779 20.973 1.00 98.44 201 ALA A CA 1
ATOM 1416 C C . ALA A 1 201 ? -3.729 2.090 20.244 1.00 98.44 201 ALA A C 1
ATOM 1418 O O . ALA A 1 201 ? -3.057 2.704 19.406 1.00 98.44 201 ALA A O 1
ATOM 1419 N N . GLY A 1 202 ? -3.516 0.797 20.510 1.00 98.50 202 GLY A N 1
ATOM 1420 C CA . GLY A 1 202 ? -2.558 -0.032 19.779 1.00 98.50 202 GLY A CA 1
ATOM 1421 C C . GLY A 1 202 ? -2.902 -0.137 18.290 1.00 98.50 202 GLY A C 1
ATOM 1422 O O . GLY A 1 202 ? -2.048 0.118 17.439 1.00 98.50 202 GLY A O 1
ATOM 1423 N N . SER A 1 203 ? -4.166 -0.421 17.960 1.00 98.31 203 SER A N 1
ATOM 1424 C CA . SER A 1 203 ? -4.644 -0.469 16.572 1.00 98.31 203 SER A CA 1
ATOM 1425 C C . SER A 1 203 ? -4.492 0.871 15.846 1.00 98.31 203 SER A C 1
ATOM 1427 O O . SER A 1 203 ? -4.078 0.888 14.687 1.00 98.31 203 SER A O 1
ATOM 1429 N N . ALA A 1 204 ? -4.753 1.999 16.514 1.00 98.56 204 ALA A N 1
ATOM 1430 C CA . ALA A 1 204 ? -4.566 3.333 15.938 1.00 98.56 204 ALA A CA 1
ATOM 1431 C C . ALA A 1 204 ? -3.085 3.640 15.633 1.00 98.56 204 ALA A C 1
ATOM 1433 O O . ALA A 1 204 ? -2.756 4.206 14.585 1.00 98.56 204 ALA A O 1
ATOM 1434 N N . SER A 1 205 ? -2.179 3.212 16.515 1.00 98.38 205 SER A N 1
ATOM 1435 C CA . SER A 1 205 ? -0.730 3.357 16.320 1.00 98.38 205 SER A CA 1
ATOM 1436 C C . SER A 1 205 ? -0.226 2.493 15.156 1.00 98.38 205 SER A C 1
ATOM 1438 O O . SER A 1 205 ? 0.561 2.955 14.323 1.00 98.38 205 SER A O 1
ATOM 1440 N N . ALA A 1 206 ? -0.732 1.260 15.044 1.00 98.31 206 ALA A N 1
ATOM 1441 C CA . ALA A 1 206 ? -0.443 0.370 13.923 1.00 98.31 206 ALA A CA 1
ATOM 1442 C C . ALA A 1 206 ? -0.951 0.953 12.594 1.00 98.31 206 ALA A C 1
ATOM 1444 O O . ALA A 1 206 ? -0.201 1.003 11.621 1.00 98.31 206 ALA A O 1
ATOM 1445 N N . ALA A 1 207 ? -2.179 1.481 12.565 1.00 98.44 207 ALA A N 1
ATOM 1446 C CA . ALA A 1 207 ? -2.740 2.139 11.386 1.00 98.44 207 ALA A CA 1
ATOM 1447 C C . ALA A 1 207 ? -1.903 3.353 10.943 1.00 98.44 207 ALA A C 1
ATOM 1449 O O . ALA A 1 207 ? -1.609 3.498 9.757 1.00 98.44 207 ALA A O 1
ATOM 1450 N N . SER A 1 208 ? -1.452 4.179 11.893 1.00 98.25 208 SER A N 1
ATOM 1451 C CA . SER A 1 208 ? -0.573 5.328 11.617 1.00 98.25 208 SER A CA 1
ATOM 1452 C C . SER A 1 208 ? 0.771 4.891 11.020 1.00 98.25 208 SER A C 1
ATOM 1454 O O . SER A 1 208 ? 1.275 5.505 10.080 1.00 98.25 208 SER A O 1
ATOM 1456 N N . THR A 1 209 ? 1.325 3.781 11.515 1.00 98.31 209 THR A N 1
ATOM 1457 C CA . THR A 1 209 ? 2.565 3.190 10.994 1.00 98.31 209 THR A CA 1
ATOM 1458 C C . THR A 1 209 ? 2.383 2.673 9.564 1.00 98.31 209 THR A C 1
ATOM 1460 O O . THR A 1 209 ? 3.192 2.985 8.690 1.00 98.31 209 THR A O 1
ATOM 1463 N N . CYS A 1 210 ? 1.298 1.941 9.297 1.00 98.38 210 CYS A N 1
ATOM 1464 C CA . CYS A 1 210 ? 0.965 1.459 7.955 1.00 98.38 210 CYS A CA 1
ATOM 1465 C C . CYS A 1 210 ? 0.753 2.614 6.964 1.00 98.38 210 CYS A C 1
ATOM 1467 O O . CYS A 1 210 ? 1.225 2.537 5.831 1.00 98.38 210 CYS A O 1
ATOM 1469 N N . ALA A 1 211 ? 0.103 3.704 7.387 1.00 98.38 211 ALA A N 1
ATOM 1470 C CA . ALA A 1 211 ? -0.063 4.899 6.561 1.00 98.38 211 ALA A CA 1
ATOM 1471 C C . ALA A 1 211 ? 1.292 5.527 6.181 1.00 98.38 211 ALA A C 1
ATOM 1473 O O . ALA A 1 211 ? 1.510 5.874 5.019 1.00 98.38 211 ALA A O 1
ATOM 1474 N N . GLY A 1 212 ? 2.233 5.603 7.130 1.00 98.38 212 GLY A N 1
ATOM 1475 C CA . GLY A 1 212 ? 3.598 6.067 6.868 1.00 98.38 212 GLY A CA 1
ATOM 1476 C C . GLY A 1 212 ? 4.358 5.173 5.880 1.00 98.38 212 GLY A C 1
ATOM 1477 O O . GLY A 1 212 ? 4.991 5.676 4.951 1.00 98.38 212 GLY A O 1
ATOM 1478 N N . GLN A 1 213 ? 4.249 3.849 6.026 1.00 98.31 213 GLN A N 1
ATOM 1479 C CA . GLN A 1 213 ? 4.857 2.892 5.093 1.00 98.31 213 GLN A CA 1
ATOM 1480 C C . GLN A 1 213 ? 4.279 3.030 3.678 1.00 98.31 213 GLN A C 1
ATOM 1482 O O . GLN A 1 213 ? 5.037 3.077 2.711 1.00 98.31 213 GLN A O 1
ATOM 1487 N N . ALA A 1 214 ? 2.957 3.178 3.550 1.00 98.31 214 ALA A N 1
ATOM 1488 C CA . ALA A 1 214 ? 2.302 3.383 2.260 1.00 98.31 214 ALA A CA 1
ATOM 1489 C C . ALA A 1 214 ? 2.776 4.674 1.565 1.00 98.31 214 ALA A C 1
ATOM 1491 O O . ALA A 1 214 ? 3.068 4.662 0.367 1.00 98.31 214 ALA A O 1
ATOM 1492 N N . ALA A 1 215 ? 2.927 5.774 2.313 1.00 98.44 215 ALA A N 1
ATOM 1493 C CA . ALA A 1 215 ? 3.461 7.031 1.786 1.00 98.44 215 ALA A CA 1
ATOM 1494 C C . ALA A 1 215 ? 4.927 6.904 1.321 1.00 98.44 215 ALA A C 1
ATOM 1496 O O . ALA A 1 215 ? 5.301 7.424 0.263 1.00 98.44 215 ALA A O 1
ATOM 1497 N N . ALA A 1 216 ? 5.757 6.173 2.072 1.00 98.38 216 ALA A N 1
ATOM 1498 C CA . ALA A 1 216 ? 7.135 5.887 1.680 1.00 98.38 216 ALA A CA 1
ATOM 1499 C C . ALA A 1 216 ? 7.197 5.055 0.386 1.00 98.38 216 ALA A C 1
ATOM 1501 O O . ALA A 1 216 ? 7.944 5.400 -0.533 1.00 98.38 216 ALA A O 1
ATOM 1502 N N . SER A 1 217 ? 6.363 4.016 0.261 1.00 98.31 217 SER A N 1
ATOM 1503 C CA . SER A 1 217 ? 6.256 3.215 -0.966 1.00 98.31 217 SER A CA 1
ATOM 1504 C C . SER A 1 217 ? 5.810 4.042 -2.175 1.00 98.31 217 SER A C 1
ATOM 1506 O O . SER A 1 217 ? 6.377 3.889 -3.257 1.00 98.31 217 SER A O 1
ATOM 1508 N N . ALA A 1 218 ? 4.851 4.959 -2.004 1.00 98.56 218 ALA A N 1
ATOM 1509 C CA . ALA A 1 218 ? 4.413 5.861 -3.072 1.00 98.56 218 ALA A CA 1
ATOM 1510 C C . ALA A 1 218 ? 5.540 6.803 -3.545 1.00 98.56 218 ALA A C 1
ATOM 1512 O O . ALA A 1 218 ? 5.710 7.039 -4.746 1.00 98.56 218 ALA A O 1
ATOM 1513 N N . THR A 1 219 ? 6.358 7.293 -2.609 1.00 98.44 219 THR A N 1
ATOM 1514 C CA . THR A 1 219 ? 7.532 8.123 -2.920 1.00 98.44 219 THR A CA 1
ATOM 1515 C C . THR A 1 219 ? 8.576 7.324 -3.704 1.00 98.44 219 THR A C 1
ATOM 1517 O O . THR A 1 219 ? 9.035 7.777 -4.751 1.00 98.44 219 THR A O 1
ATOM 1520 N N . ALA A 1 220 ? 8.892 6.099 -3.267 1.00 98.31 220 ALA A N 1
ATOM 1521 C CA . ALA A 1 220 ? 9.843 5.219 -3.951 1.00 98.31 220 ALA A CA 1
ATOM 1522 C C . ALA A 1 220 ? 9.395 4.853 -5.380 1.00 98.31 220 ALA A C 1
ATOM 1524 O O . ALA A 1 220 ? 10.213 4.830 -6.307 1.00 98.31 220 ALA A O 1
ATOM 1525 N N . ALA A 1 221 ? 8.094 4.617 -5.582 1.00 98.44 221 ALA A N 1
ATOM 1526 C CA . ALA A 1 221 ? 7.521 4.383 -6.906 1.00 98.44 221 ALA A CA 1
ATOM 1527 C C . ALA A 1 221 ? 7.682 5.611 -7.820 1.00 98.44 221 ALA A C 1
ATOM 1529 O O . ALA A 1 221 ? 8.124 5.478 -8.962 1.00 98.44 221 ALA A O 1
ATOM 1530 N N . SER A 1 222 ? 7.414 6.811 -7.294 1.00 98.44 222 SER A N 1
ATOM 1531 C CA . SER A 1 222 ? 7.577 8.073 -8.031 1.00 98.44 222 SER A CA 1
ATOM 1532 C C . SER A 1 222 ? 9.037 8.315 -8.437 1.00 98.44 222 SER A C 1
ATOM 1534 O O . SER A 1 222 ? 9.316 8.678 -9.581 1.00 98.44 222 SER A O 1
ATOM 1536 N N . SER A 1 223 ? 9.994 8.049 -7.541 1.00 98.31 223 SER A N 1
ATOM 1537 C CA . SER A 1 223 ? 11.426 8.123 -7.861 1.00 98.31 223 SER A CA 1
ATOM 1538 C C . SER A 1 223 ? 11.823 7.123 -8.949 1.00 98.31 223 SER A C 1
ATOM 1540 O O . SER A 1 223 ? 12.529 7.489 -9.888 1.00 98.31 223 SER A O 1
ATOM 1542 N N . SER A 1 224 ? 11.321 5.888 -8.869 1.00 98.31 224 SER A N 1
ATOM 1543 C CA . SER A 1 224 ? 11.590 4.843 -9.866 1.00 98.31 224 SER A CA 1
ATOM 1544 C C . SER A 1 224 ? 11.057 5.221 -11.253 1.00 98.31 224 SER A C 1
ATOM 1546 O O . SER A 1 224 ? 11.744 5.019 -12.255 1.00 98.31 224 SER A O 1
ATOM 1548 N N . GLN A 1 225 ? 9.873 5.840 -11.323 1.00 98.50 225 GLN A N 1
ATOM 1549 C CA . GLN A 1 225 ? 9.322 6.394 -12.564 1.00 98.50 225 GLN A CA 1
ATOM 1550 C C . GLN A 1 225 ? 10.218 7.501 -13.146 1.00 98.50 225 GLN A C 1
ATOM 1552 O O . GLN A 1 225 ? 10.455 7.539 -14.359 1.00 98.50 225 GLN A O 1
ATOM 1557 N N . GLY A 1 226 ? 10.742 8.386 -12.293 1.00 98.31 226 GLY A N 1
ATOM 1558 C CA . GLY A 1 226 ? 11.690 9.427 -12.695 1.00 98.31 226 GLY A CA 1
ATOM 1559 C C . GLY A 1 226 ? 12.971 8.843 -13.294 1.00 98.31 226 GLY A C 1
ATOM 1560 O O . GLY A 1 226 ? 13.367 9.223 -14.397 1.00 98.31 226 GLY A O 1
ATOM 1561 N N . SER A 1 227 ? 13.576 7.860 -12.621 1.00 98.25 227 SER A N 1
ATOM 1562 C CA . SER A 1 227 ? 14.764 7.157 -13.122 1.00 98.25 227 SER A CA 1
ATOM 1563 C C . SER A 1 227 ? 14.508 6.464 -14.460 1.00 98.25 227 SER A C 1
ATOM 1565 O O . SER A 1 227 ? 15.309 6.611 -15.380 1.00 98.25 227 SER A O 1
ATOM 1567 N N . ALA A 1 228 ? 13.371 5.778 -14.614 1.00 98.31 228 ALA A N 1
ATOM 1568 C CA . ALA A 1 228 ? 13.004 5.129 -15.873 1.00 98.31 228 ALA A CA 1
ATOM 1569 C C . ALA A 1 228 ? 12.853 6.139 -17.028 1.00 98.31 228 ALA A C 1
ATOM 1571 O O . ALA A 1 228 ? 13.329 5.893 -18.137 1.00 98.31 228 ALA A O 1
ATOM 1572 N N . SER A 1 229 ? 12.255 7.303 -16.760 1.00 98.31 229 SER A N 1
ATOM 1573 C CA . SER A 1 229 ? 12.095 8.381 -17.748 1.00 98.31 229 SER A CA 1
ATOM 1574 C C . SER A 1 229 ? 13.444 8.975 -18.179 1.00 98.31 229 SER A C 1
ATOM 1576 O O . SER A 1 229 ? 13.676 9.226 -19.366 1.00 98.31 229 SER A O 1
ATOM 1578 N N . ALA A 1 230 ? 14.369 9.152 -17.229 1.00 98.31 230 ALA A N 1
ATOM 1579 C CA . ALA A 1 230 ? 15.732 9.594 -17.516 1.00 98.31 230 ALA A CA 1
ATOM 1580 C C . ALA A 1 230 ? 16.493 8.561 -18.366 1.00 98.31 230 ALA A C 1
ATOM 1582 O O . ALA A 1 230 ? 17.116 8.927 -19.364 1.00 98.31 230 ALA A O 1
ATOM 1583 N N . SER A 1 231 ? 16.386 7.270 -18.034 1.00 98.38 231 SER A N 1
ATOM 1584 C CA . SER A 1 231 ? 16.981 6.186 -18.825 1.00 98.38 231 SER A CA 1
ATOM 1585 C C . SER A 1 231 ? 16.424 6.124 -20.249 1.00 98.38 231 SER A C 1
ATOM 1587 O O . SER A 1 231 ? 17.196 5.966 -21.193 1.00 98.38 231 SER A O 1
ATOM 1589 N N . ALA A 1 232 ? 15.111 6.303 -20.431 1.00 98.50 232 ALA A N 1
ATOM 1590 C CA . ALA A 1 232 ? 14.493 6.354 -21.756 1.00 98.50 232 ALA A CA 1
ATOM 1591 C C . ALA A 1 232 ? 15.022 7.534 -22.592 1.00 98.50 232 ALA A C 1
ATOM 1593 O O . ALA A 1 232 ? 15.347 7.372 -23.769 1.00 98.50 232 ALA A O 1
ATOM 1594 N N . THR A 1 233 ? 15.181 8.705 -21.968 1.00 98.25 233 THR A N 1
ATOM 1595 C CA . THR A 1 233 ? 15.748 9.899 -22.618 1.00 98.25 233 THR A CA 1
ATOM 1596 C C . THR A 1 233 ? 17.205 9.675 -23.025 1.00 98.25 233 THR A C 1
ATOM 1598 O O . THR A 1 233 ? 17.589 9.988 -24.152 1.00 98.25 233 THR A O 1
ATOM 1601 N N . ALA A 1 234 ? 18.012 9.080 -22.141 1.00 98.12 234 ALA A N 1
ATOM 1602 C CA . ALA A 1 234 ? 19.402 8.744 -22.433 1.00 98.12 234 ALA A CA 1
ATOM 1603 C C . ALA A 1 234 ? 19.511 7.763 -23.613 1.00 98.12 234 ALA A C 1
ATOM 1605 O O . ALA A 1 234 ? 20.296 7.996 -24.532 1.00 98.12 234 ALA A O 1
ATOM 1606 N N . ALA A 1 235 ? 18.673 6.722 -23.639 1.00 98.00 235 ALA A N 1
ATOM 1607 C CA . ALA A 1 235 ? 18.629 5.758 -24.736 1.00 98.00 235 ALA A CA 1
ATOM 1608 C C . ALA A 1 235 ? 18.252 6.415 -26.078 1.00 98.00 235 ALA A C 1
ATOM 1610 O O . ALA A 1 235 ? 18.898 6.151 -27.095 1.00 98.00 235 ALA A O 1
ATOM 1611 N N . ALA A 1 236 ? 17.264 7.316 -26.087 1.00 98.38 236 ALA A N 1
ATOM 1612 C CA . ALA A 1 236 ? 16.891 8.082 -27.278 1.00 98.38 236 ALA A CA 1
ATOM 1613 C C . ALA A 1 236 ? 18.036 8.990 -27.774 1.00 98.38 236 ALA A C 1
ATOM 1615 O O . ALA A 1 236 ? 18.302 9.070 -28.979 1.00 98.38 236 ALA A O 1
ATOM 1616 N N . GLY A 1 237 ? 18.764 9.624 -26.849 1.00 98.44 237 GLY A N 1
ATOM 1617 C CA . GLY A 1 237 ? 19.968 10.396 -27.159 1.00 98.44 237 GLY A CA 1
ATOM 1618 C C . GLY A 1 237 ? 21.059 9.534 -27.801 1.00 98.44 237 GLY A C 1
ATOM 1619 O O . GLY A 1 237 ? 21.584 9.884 -28.858 1.00 98.44 237 GLY A O 1
ATOM 1620 N N . SER A 1 238 ? 21.354 8.365 -27.224 1.00 98.38 238 SER A N 1
ATOM 1621 C CA . SER A 1 238 ? 22.312 7.410 -27.795 1.00 98.38 238 SER A CA 1
ATOM 1622 C C . SER A 1 238 ? 21.907 6.938 -29.195 1.00 98.38 238 SER A C 1
ATOM 1624 O O . SER A 1 238 ? 22.760 6.880 -30.081 1.00 98.38 238 SER A O 1
ATOM 1626 N N . ALA A 1 239 ? 20.621 6.659 -29.431 1.00 98.50 239 ALA A N 1
ATOM 1627 C CA . ALA A 1 239 ? 20.113 6.267 -30.748 1.00 98.50 239 ALA A CA 1
ATOM 1628 C C . ALA A 1 239 ? 20.284 7.379 -31.801 1.00 98.50 239 ALA A C 1
ATOM 1630 O O . ALA A 1 239 ? 20.659 7.111 -32.947 1.00 98.50 239 ALA A O 1
ATOM 1631 N N . THR A 1 240 ? 20.075 8.636 -31.403 1.00 98.38 240 THR A N 1
ATOM 1632 C CA . THR A 1 240 ? 20.297 9.806 -32.268 1.00 98.38 240 THR A CA 1
ATOM 1633 C C . THR A 1 240 ? 21.777 9.939 -32.641 1.00 98.38 240 THR A C 1
ATOM 1635 O O . THR A 1 240 ? 22.111 10.066 -33.820 1.00 98.38 240 THR A O 1
ATOM 1638 N N . THR A 1 241 ? 22.680 9.819 -31.663 1.00 98.12 241 THR A N 1
ATOM 1639 C CA . THR A 1 241 ? 24.137 9.849 -31.887 1.00 98.12 241 THR A CA 1
ATOM 1640 C C . THR A 1 241 ? 24.612 8.708 -32.789 1.00 98.12 241 THR A C 1
ATOM 1642 O O . THR A 1 241 ? 25.442 8.923 -33.679 1.00 98.12 241 THR A O 1
ATOM 1645 N N . ALA A 1 242 ? 24.071 7.501 -32.602 1.00 98.00 242 ALA A N 1
ATOM 1646 C CA . ALA A 1 242 ? 24.370 6.355 -33.454 1.00 98.00 242 ALA A CA 1
ATOM 1647 C C . ALA A 1 242 ? 23.924 6.603 -34.904 1.00 98.00 242 ALA A C 1
ATOM 1649 O O . ALA A 1 242 ? 24.694 6.367 -35.835 1.00 98.00 242 ALA A O 1
ATOM 1650 N N . SER A 1 243 ? 22.725 7.164 -35.098 1.00 98.00 243 SER A N 1
ATOM 1651 C CA . SER A 1 243 ? 22.206 7.523 -36.425 1.00 98.00 243 SER A CA 1
ATOM 1652 C C . SER A 1 243 ? 23.072 8.586 -37.114 1.00 98.00 243 SER A C 1
ATOM 1654 O O . SER A 1 243 ? 23.403 8.447 -38.291 1.00 98.00 243 SER A O 1
ATOM 1656 N N . GLY A 1 244 ? 23.514 9.613 -36.379 1.00 98.38 244 GLY A N 1
ATOM 1657 C CA . GLY A 1 244 ? 24.428 10.638 -36.900 1.00 98.38 244 GLY A CA 1
ATOM 1658 C C . GLY A 1 244 ? 25.801 10.078 -37.296 1.00 98.38 244 GLY A C 1
ATOM 1659 O O . GLY A 1 244 ? 26.339 10.415 -38.355 1.00 98.38 244 GLY A O 1
ATOM 1660 N N . SER A 1 245 ? 26.345 9.166 -36.486 1.00 98.00 245 SER A N 1
ATOM 1661 C CA . SER A 1 245 ? 27.588 8.450 -36.805 1.00 98.00 245 SER A CA 1
ATOM 1662 C C . SER A 1 245 ? 27.443 7.598 -38.070 1.00 98.00 245 SER A C 1
ATOM 1664 O O . SER A 1 245 ? 28.316 7.637 -38.937 1.00 98.00 245 SER A O 1
ATOM 1666 N N . ALA A 1 246 ? 26.324 6.883 -38.223 1.00 98.25 246 ALA A N 1
ATOM 1667 C CA . ALA A 1 246 ? 26.040 6.071 -39.406 1.00 98.25 246 ALA A CA 1
ATOM 1668 C C . ALA A 1 246 ? 25.910 6.919 -40.685 1.00 98.25 246 ALA A C 1
ATOM 1670 O O . ALA A 1 246 ? 26.464 6.561 -41.728 1.00 98.25 246 ALA A O 1
ATOM 1671 N N . ALA A 1 247 ? 25.241 8.074 -40.605 1.00 98.25 247 ALA A N 1
ATOM 1672 C CA . ALA A 1 247 ? 25.156 9.019 -41.717 1.00 98.25 247 ALA A CA 1
ATOM 1673 C C . ALA A 1 247 ? 26.545 9.545 -42.115 1.00 98.25 247 ALA A C 1
ATOM 1675 O O . ALA A 1 247 ? 26.903 9.531 -43.290 1.00 98.25 247 ALA A O 1
ATOM 1676 N N . THR A 1 248 ? 27.369 9.923 -41.132 1.00 98.12 248 THR A N 1
ATOM 1677 C CA . THR A 1 248 ? 28.749 10.380 -41.369 1.00 98.12 248 THR A CA 1
ATOM 1678 C C . THR A 1 248 ? 29.597 9.297 -42.036 1.00 98.12 248 THR A C 1
ATOM 1680 O O . THR A 1 248 ? 30.303 9.577 -43.006 1.00 98.12 248 THR A O 1
ATOM 1683 N N . ALA A 1 249 ? 29.506 8.054 -41.555 1.00 98.00 249 ALA A N 1
ATOM 1684 C CA . ALA A 1 249 ? 30.199 6.916 -42.151 1.00 98.00 249 ALA A CA 1
ATOM 1685 C C . ALA A 1 249 ? 29.759 6.681 -43.605 1.00 98.00 249 ALA A C 1
ATOM 1687 O O . ALA A 1 249 ? 30.604 6.458 -44.470 1.00 98.00 249 ALA A O 1
ATOM 1688 N N . THR A 1 250 ? 28.459 6.808 -43.889 1.00 98.25 250 THR A N 1
ATOM 1689 C CA . THR A 1 250 ? 27.903 6.695 -45.248 1.00 98.25 250 THR A CA 1
ATOM 1690 C C . THR A 1 250 ? 28.467 7.774 -46.173 1.00 98.25 250 THR A C 1
ATOM 1692 O O . THR A 1 250 ? 28.943 7.458 -47.263 1.00 98.25 250 THR A O 1
ATOM 1695 N N . THR A 1 251 ? 28.500 9.034 -45.727 1.00 98.12 251 THR A N 1
ATOM 1696 C CA . THR A 1 251 ? 29.113 10.132 -46.491 1.00 98.12 251 THR A CA 1
ATOM 1697 C C . THR A 1 251 ? 30.588 9.859 -46.766 1.00 98.12 251 THR A C 1
ATOM 1699 O O . THR A 1 251 ? 31.035 9.980 -47.902 1.00 98.12 251 THR A O 1
ATOM 1702 N N . LYS A 1 252 ? 31.349 9.419 -45.755 1.00 98.06 252 LYS A N 1
ATOM 1703 C CA . LYS A 1 252 ? 32.779 9.121 -45.918 1.00 98.06 252 LYS A CA 1
ATOM 1704 C C . LYS A 1 252 ? 33.044 7.949 -46.857 1.00 98.06 252 LYS A C 1
ATOM 1706 O O . LYS A 1 252 ? 34.016 7.995 -47.608 1.00 98.06 252 LYS A O 1
ATOM 1711 N N . ALA A 1 253 ? 32.181 6.937 -46.861 1.00 97.88 253 ALA A N 1
ATOM 1712 C CA . ALA A 1 253 ? 32.239 5.863 -47.846 1.00 97.88 253 ALA A CA 1
ATOM 1713 C C . ALA A 1 253 ? 32.009 6.394 -49.274 1.00 97.88 253 ALA A C 1
ATOM 1715 O O . ALA A 1 253 ? 32.735 6.012 -50.192 1.00 97.88 253 ALA A O 1
ATOM 1716 N N . GLY A 1 254 ? 31.060 7.320 -49.453 1.00 97.94 254 GLY A N 1
ATOM 1717 C CA . GLY A 1 254 ? 30.825 8.011 -50.725 1.00 97.94 254 GLY A CA 1
ATOM 1718 C C . GLY A 1 254 ? 32.026 8.841 -51.194 1.00 97.94 254 GLY A C 1
ATOM 1719 O O . GLY A 1 254 ? 32.477 8.675 -52.327 1.00 97.94 254 GLY A O 1
ATOM 1720 N N . ASP A 1 255 ? 32.592 9.672 -50.312 1.00 97.75 255 ASP A N 1
ATOM 1721 C CA . ASP A 1 255 ? 33.797 10.475 -50.586 1.00 97.75 255 ASP A CA 1
ATOM 1722 C C . ASP A 1 255 ? 34.974 9.586 -51.036 1.00 97.75 255 ASP A C 1
ATOM 1724 O O . ASP A 1 255 ? 35.691 9.895 -51.995 1.00 97.75 255 ASP A O 1
ATOM 1728 N N . ALA A 1 256 ? 35.171 8.455 -50.348 1.00 97.31 256 ALA A N 1
ATOM 1729 C CA . ALA A 1 256 ? 36.223 7.495 -50.664 1.00 97.31 256 ALA A CA 1
ATOM 1730 C C . ALA A 1 256 ? 35.998 6.833 -52.034 1.00 97.31 256 ALA A C 1
ATOM 1732 O O . ALA A 1 256 ? 36.938 6.726 -52.823 1.00 97.31 256 ALA A O 1
ATOM 1733 N N . ALA A 1 257 ? 34.758 6.443 -52.350 1.00 97.81 257 ALA A N 1
ATOM 1734 C CA . ALA A 1 257 ? 34.406 5.873 -53.649 1.00 97.81 257 ALA A CA 1
ATOM 1735 C C . ALA A 1 257 ? 34.642 6.867 -54.801 1.00 97.81 257 ALA A C 1
ATOM 1737 O O . ALA A 1 257 ? 35.222 6.501 -55.825 1.00 97.81 257 ALA A O 1
ATOM 1738 N N . ALA A 1 258 ? 34.264 8.137 -54.621 1.00 97.50 258 ALA A N 1
ATOM 1739 C CA . ALA A 1 258 ? 34.523 9.192 -55.599 1.00 97.50 258 ALA A CA 1
ATOM 1740 C C . ALA A 1 258 ? 36.030 9.418 -55.811 1.00 97.50 258 ALA A C 1
ATOM 1742 O O . ALA A 1 258 ? 36.496 9.513 -56.948 1.00 97.50 258 ALA A O 1
ATOM 1743 N N . SER A 1 259 ? 36.806 9.425 -54.723 1.00 97.69 259 SER A N 1
ATOM 1744 C CA . SER A 1 259 ? 38.268 9.546 -54.778 1.00 97.69 259 SER A CA 1
ATOM 1745 C C . SER A 1 259 ? 38.912 8.376 -55.531 1.00 97.69 259 SER A C 1
ATOM 1747 O O . SER A 1 259 ? 39.805 8.585 -56.353 1.00 97.69 259 SER A O 1
ATOM 1749 N N . ALA A 1 260 ? 38.427 7.148 -55.315 1.00 97.94 260 ALA A N 1
ATOM 1750 C CA . ALA A 1 260 ? 38.887 5.966 -56.041 1.00 97.94 260 ALA A CA 1
ATOM 1751 C C . ALA A 1 260 ? 38.582 6.057 -57.549 1.00 97.94 260 ALA A C 1
ATOM 1753 O O . ALA A 1 260 ? 39.447 5.753 -58.372 1.00 97.94 260 ALA A O 1
ATOM 1754 N N . ALA A 1 261 ? 37.393 6.536 -57.926 1.00 97.50 261 ALA A N 1
ATOM 1755 C CA . ALA A 1 261 ? 37.028 6.750 -59.328 1.00 97.50 261 ALA A CA 1
ATOM 1756 C C . ALA A 1 261 ? 37.902 7.827 -60.006 1.00 97.50 261 ALA A C 1
ATOM 1758 O O . ALA A 1 261 ? 38.353 7.649 -61.144 1.00 97.50 261 ALA A O 1
ATOM 1759 N N . ALA A 1 262 ? 38.198 8.923 -59.299 1.00 96.88 262 ALA A N 1
ATOM 1760 C CA . ALA A 1 262 ? 39.096 9.972 -59.784 1.00 96.88 262 ALA A CA 1
ATOM 1761 C C . ALA A 1 262 ? 40.533 9.455 -59.987 1.00 96.88 262 ALA A C 1
ATOM 1763 O O . ALA A 1 262 ? 41.167 9.751 -61.006 1.00 96.88 262 ALA A O 1
ATOM 1764 N N . ALA A 1 263 ? 41.032 8.631 -59.060 1.00 97.06 263 ALA A N 1
ATOM 1765 C CA . ALA A 1 263 ? 42.333 7.979 -59.184 1.00 97.06 263 ALA A CA 1
ATOM 1766 C C . ALA A 1 263 ? 42.384 7.027 -60.394 1.00 97.06 263 ALA A C 1
ATOM 1768 O O . ALA A 1 263 ? 43.334 7.083 -61.175 1.00 97.06 263 ALA A O 1
ATOM 1769 N N . ALA A 1 264 ? 41.342 6.214 -60.609 1.00 97.62 264 ALA A N 1
ATOM 1770 C CA . ALA A 1 264 ? 41.242 5.326 -61.770 1.00 97.62 264 ALA A CA 1
ATOM 1771 C C . ALA A 1 264 ? 41.246 6.099 -63.102 1.00 97.62 264 ALA A C 1
ATOM 1773 O O . ALA A 1 264 ? 41.959 5.735 -64.039 1.00 97.62 264 ALA A O 1
ATOM 1774 N N . THR A 1 265 ? 40.512 7.212 -63.168 1.00 98.00 265 THR A N 1
ATOM 1775 C CA . THR A 1 265 ? 40.486 8.100 -64.345 1.00 98.00 265 THR A CA 1
ATOM 1776 C C . THR A 1 265 ? 41.860 8.722 -64.608 1.00 98.00 265 THR A C 1
ATOM 1778 O O . THR A 1 265 ? 42.326 8.772 -65.750 1.00 98.00 265 THR A O 1
ATOM 1781 N N . SER A 1 266 ? 42.546 9.154 -63.547 1.00 97.62 266 SER A N 1
ATOM 1782 C CA . SER A 1 266 ? 43.901 9.706 -63.639 1.00 97.62 266 SER A CA 1
ATOM 1783 C C . SER A 1 266 ? 44.900 8.662 -64.149 1.00 97.62 266 SER A C 1
ATOM 1785 O O . SER A 1 266 ? 45.715 8.969 -65.017 1.00 97.62 266 SER A O 1
ATOM 1787 N N . ALA A 1 267 ? 44.797 7.411 -63.688 1.00 97.88 267 ALA A N 1
ATOM 1788 C CA . ALA A 1 267 ? 45.626 6.305 -64.165 1.00 97.88 267 ALA A CA 1
ATOM 1789 C C . ALA A 1 267 ? 45.388 5.990 -65.654 1.00 97.88 267 ALA A C 1
ATOM 1791 O O . ALA A 1 267 ? 46.347 5.832 -66.411 1.00 97.88 267 ALA A O 1
ATOM 1792 N N . ALA A 1 268 ? 44.128 5.965 -66.104 1.00 97.31 268 ALA A N 1
ATOM 1793 C CA . ALA A 1 268 ? 43.790 5.777 -67.519 1.00 97.31 268 ALA A CA 1
ATOM 1794 C C . ALA A 1 268 ? 44.339 6.915 -68.400 1.00 97.31 268 ALA A C 1
ATOM 1796 O O . ALA A 1 268 ? 44.894 6.676 -69.478 1.00 97.31 268 ALA A O 1
ATOM 1797 N N . THR A 1 269 ? 44.250 8.154 -67.908 1.00 97.56 269 THR A N 1
ATOM 1798 C CA . THR A 1 269 ? 44.829 9.328 -68.575 1.00 97.56 269 THR A CA 1
ATOM 1799 C C . THR A 1 269 ? 46.346 9.195 -68.690 1.00 97.56 269 THR A C 1
ATOM 1801 O O . THR A 1 269 ? 46.892 9.350 -69.780 1.00 97.56 269 THR A O 1
ATOM 1804 N N . ALA A 1 270 ? 47.032 8.839 -67.600 1.00 96.94 270 ALA A N 1
ATOM 1805 C CA . ALA A 1 270 ? 48.477 8.624 -67.601 1.00 96.94 270 ALA A CA 1
ATOM 1806 C C . ALA A 1 270 ? 48.901 7.515 -68.580 1.00 96.94 270 ALA A C 1
ATOM 1808 O O . ALA A 1 270 ? 49.867 7.690 -69.319 1.00 96.94 270 ALA A O 1
ATOM 1809 N N . SER A 1 271 ? 48.151 6.410 -68.649 1.00 97.25 271 SER A N 1
ATOM 1810 C CA . SER A 1 271 ? 48.394 5.326 -69.610 1.00 97.25 271 SER A CA 1
ATOM 1811 C C . SER A 1 271 ? 48.253 5.795 -71.065 1.00 97.25 271 SER A C 1
ATOM 1813 O O . SER A 1 271 ? 49.116 5.512 -71.896 1.00 97.25 271 SER A O 1
ATOM 1815 N N . THR A 1 272 ? 47.223 6.592 -71.361 1.00 97.44 272 THR A N 1
ATOM 1816 C CA . THR A 1 272 ? 47.011 7.185 -72.694 1.00 97.44 272 THR A CA 1
ATOM 1817 C C . THR A 1 272 ? 48.157 8.120 -73.084 1.00 97.44 272 THR A C 1
ATOM 1819 O O . THR A 1 272 ? 48.661 8.067 -74.210 1.00 97.44 272 THR A O 1
ATOM 1822 N N . GLN A 1 273 ? 48.609 8.959 -72.147 1.00 97.06 273 GLN A N 1
ATOM 1823 C CA . GLN A 1 273 ? 49.739 9.858 -72.378 1.00 97.06 273 GLN A CA 1
ATOM 1824 C C . GLN A 1 273 ? 51.044 9.089 -72.589 1.00 97.06 273 GLN A C 1
ATOM 1826 O O . GLN A 1 273 ? 51.810 9.434 -73.486 1.00 97.06 273 GLN A O 1
ATOM 1831 N N . ALA A 1 274 ? 51.273 8.006 -71.839 1.00 96.81 274 ALA A N 1
ATOM 1832 C CA . ALA A 1 274 ? 52.422 7.131 -72.052 1.00 96.81 274 ALA A CA 1
ATOM 1833 C C . ALA A 1 274 ? 52.414 6.521 -73.465 1.00 96.81 274 ALA A C 1
ATOM 1835 O O . ALA A 1 274 ? 53.414 6.619 -74.171 1.00 96.81 274 ALA A O 1
ATOM 1836 N N . GLY A 1 275 ? 51.277 5.985 -73.925 1.00 97.50 275 GLY A N 1
ATOM 1837 C CA . GLY A 1 275 ? 51.144 5.465 -75.293 1.00 97.50 275 GLY A CA 1
ATOM 1838 C C . GLY A 1 275 ? 51.358 6.534 -76.375 1.00 97.50 275 GLY A C 1
ATOM 1839 O O . GLY A 1 275 ? 52.015 6.283 -77.390 1.00 97.50 275 GLY A O 1
ATOM 1840 N N . THR A 1 276 ? 50.875 7.756 -76.139 1.00 97.31 276 THR A N 1
ATOM 1841 C CA . THR A 1 276 ? 51.113 8.905 -77.028 1.00 97.31 276 THR A CA 1
ATOM 1842 C C . THR A 1 276 ? 52.598 9.262 -77.088 1.00 97.31 276 THR A C 1
ATOM 1844 O O . THR A 1 276 ? 53.144 9.439 -78.177 1.00 97.31 276 THR A O 1
ATOM 1847 N N . ALA A 1 277 ? 53.279 9.310 -75.940 1.00 96.25 277 ALA A N 1
ATOM 1848 C CA . ALA A 1 277 ? 54.716 9.554 -75.870 1.00 96.25 277 ALA A CA 1
ATOM 1849 C C . ALA A 1 277 ? 55.515 8.459 -76.596 1.00 96.25 277 ALA A C 1
ATOM 1851 O O . ALA A 1 277 ? 56.412 8.781 -77.373 1.00 96.25 277 ALA A O 1
ATOM 1852 N N . THR A 1 278 ? 55.153 7.182 -76.419 1.00 97.50 278 THR A N 1
ATOM 1853 C CA . THR A 1 278 ? 55.749 6.059 -77.162 1.00 97.50 278 THR A CA 1
ATOM 1854 C C . THR A 1 278 ? 55.566 6.224 -78.671 1.00 97.50 278 THR A C 1
ATOM 1856 O O . THR A 1 278 ? 56.522 6.055 -79.426 1.00 97.50 278 THR A O 1
ATOM 1859 N N . THR A 1 279 ? 54.370 6.615 -79.118 1.00 96.88 279 THR A N 1
ATOM 1860 C CA . THR A 1 279 ? 54.086 6.861 -80.541 1.00 96.88 279 THR A CA 1
ATOM 1861 C C . THR A 1 279 ? 54.946 8.001 -81.085 1.00 96.88 279 THR A C 1
ATOM 1863 O O . THR A 1 279 ? 55.615 7.839 -82.103 1.00 96.88 279 THR A O 1
ATOM 1866 N N . LYS A 1 280 ? 55.010 9.132 -80.370 1.00 97.00 280 LYS A N 1
ATOM 1867 C CA . LYS A 1 280 ? 55.830 10.291 -80.755 1.00 97.00 280 LYS A CA 1
ATOM 1868 C C . LYS A 1 280 ? 57.322 9.969 -80.792 1.00 97.00 280 LYS A C 1
ATOM 1870 O O . LYS A 1 280 ? 58.017 10.438 -81.689 1.00 97.00 280 LYS A O 1
ATOM 1875 N N . ALA A 1 281 ? 57.813 9.145 -79.867 1.00 96.12 281 ALA A N 1
ATOM 1876 C CA . ALA A 1 281 ? 59.188 8.655 -79.899 1.00 96.12 281 ALA A CA 1
ATOM 1877 C C . ALA A 1 281 ? 59.461 7.806 -81.156 1.00 96.12 281 ALA A C 1
ATOM 1879 O O . ALA A 1 281 ? 60.499 7.975 -81.798 1.00 96.12 281 ALA A O 1
ATOM 1880 N N . GLY A 1 282 ? 58.514 6.947 -81.549 1.00 96.38 282 GLY A N 1
ATOM 1881 C CA . GLY A 1 282 ? 58.585 6.180 -82.796 1.00 96.38 282 GLY A CA 1
ATOM 1882 C C . GLY A 1 282 ? 58.600 7.067 -84.046 1.00 96.38 282 GLY A C 1
ATOM 1883 O O . GLY A 1 282 ? 59.472 6.911 -84.899 1.00 96.38 282 GLY A O 1
ATOM 1884 N N . GLU A 1 283 ? 57.692 8.043 -84.133 1.00 96.44 283 GLU A N 1
ATOM 1885 C CA . GLU A 1 283 ? 57.641 9.022 -85.233 1.00 96.44 283 GLU A CA 1
ATOM 1886 C C . GLU A 1 283 ? 58.942 9.835 -85.346 1.00 96.44 283 GLU A C 1
ATOM 1888 O O . GLU A 1 283 ? 59.457 10.050 -86.448 1.00 96.44 283 GLU A O 1
ATOM 1893 N N . ALA A 1 284 ? 59.503 10.265 -84.210 1.00 95.44 284 ALA A N 1
ATOM 1894 C CA . ALA A 1 284 ? 60.778 10.973 -84.167 1.00 95.44 284 ALA A CA 1
ATOM 1895 C C . ALA A 1 284 ? 61.933 10.088 -84.662 1.00 95.44 284 ALA A C 1
ATOM 1897 O O . ALA A 1 284 ? 62.763 10.545 -85.448 1.00 95.44 284 ALA A O 1
ATOM 1898 N N . SER A 1 285 ? 61.963 8.812 -84.259 1.00 95.94 285 SER A N 1
ATOM 1899 C CA . SER A 1 285 ? 62.954 7.839 -84.736 1.00 95.94 285 SER A CA 1
ATOM 1900 C C . SER A 1 285 ? 62.863 7.624 -86.251 1.00 95.94 285 SER A C 1
ATOM 1902 O O . SER A 1 285 ? 63.880 7.694 -86.940 1.00 95.94 285 SER A O 1
ATOM 1904 N N . ALA A 1 286 ? 61.652 7.457 -86.792 1.00 95.12 286 ALA A N 1
ATOM 1905 C CA . ALA A 1 286 ? 61.432 7.331 -88.233 1.00 95.12 286 ALA A CA 1
ATOM 1906 C C . ALA A 1 286 ? 61.870 8.591 -88.998 1.00 95.12 286 ALA A C 1
ATOM 1908 O O . ALA A 1 286 ? 62.540 8.496 -90.026 1.00 95.12 286 ALA A O 1
ATOM 1909 N N . SER A 1 287 ? 61.558 9.776 -88.465 1.00 95.69 287 SER A N 1
ATOM 1910 C CA . SER A 1 287 ? 61.987 11.057 -89.043 1.00 95.69 287 SER A CA 1
ATOM 1911 C C . SER A 1 287 ? 63.514 11.189 -89.067 1.00 95.69 287 SER A C 1
ATOM 1913 O O . SER A 1 287 ? 64.079 11.653 -90.057 1.00 95.69 287 SER A O 1
ATOM 1915 N N . ALA A 1 288 ? 64.199 10.732 -88.013 1.00 95.75 288 ALA A N 1
ATOM 1916 C CA . ALA A 1 288 ? 65.659 10.706 -87.959 1.00 95.75 288 ALA A CA 1
ATOM 1917 C C . ALA A 1 288 ? 66.261 9.749 -89.003 1.00 95.75 288 ALA A C 1
ATOM 1919 O O . ALA A 1 288 ? 67.228 10.110 -89.675 1.00 95.75 288 ALA A O 1
ATOM 1920 N N . MET A 1 289 ? 65.671 8.562 -89.194 1.00 95.38 289 MET A N 1
ATOM 1921 C CA . MET A 1 289 ? 66.085 7.628 -90.250 1.00 95.38 289 MET A CA 1
ATOM 1922 C C . MET A 1 289 ? 65.894 8.227 -91.649 1.00 95.38 289 MET A C 1
ATOM 1924 O O . MET A 1 289 ? 66.794 8.130 -92.480 1.00 95.38 289 MET A O 1
ATOM 1928 N N . ALA A 1 290 ? 64.760 8.889 -91.900 1.00 94.00 290 ALA A N 1
ATOM 1929 C CA . ALA A 1 290 ? 64.499 9.559 -93.172 1.00 94.00 290 ALA A CA 1
ATOM 1930 C C . ALA A 1 290 ? 65.519 10.677 -93.451 1.00 94.00 290 ALA A C 1
ATOM 1932 O O . ALA A 1 290 ? 66.055 10.758 -94.553 1.00 94.00 290 ALA A O 1
ATOM 1933 N N . ALA A 1 291 ? 65.848 11.497 -92.446 1.00 94.38 291 ALA A N 1
ATOM 1934 C CA . ALA A 1 291 ? 66.873 12.533 -92.572 1.00 94.38 291 ALA A CA 1
ATOM 1935 C C . ALA A 1 291 ? 68.267 11.951 -92.873 1.00 94.38 291 ALA A C 1
ATOM 1937 O O . ALA A 1 291 ? 68.986 12.491 -93.715 1.00 94.38 291 ALA A O 1
ATOM 1938 N N . ALA A 1 292 ? 68.637 10.836 -92.230 1.00 93.88 292 ALA A N 1
ATOM 1939 C CA . ALA A 1 292 ? 69.883 10.125 -92.518 1.00 93.88 292 ALA A CA 1
ATOM 1940 C C . ALA A 1 292 ? 69.915 9.570 -93.954 1.00 93.88 292 ALA A C 1
ATOM 1942 O O . ALA A 1 292 ? 70.937 9.688 -94.629 1.00 93.88 292 ALA A O 1
ATOM 1943 N N . GLY A 1 293 ? 68.790 9.030 -94.439 1.00 94.19 293 GLY A N 1
ATOM 1944 C CA . GLY A 1 293 ? 68.622 8.611 -95.833 1.00 94.19 293 GLY A CA 1
ATOM 1945 C C . GLY A 1 293 ? 68.839 9.765 -96.815 1.00 94.19 293 GLY A C 1
ATOM 1946 O O . GLY A 1 293 ? 69.712 9.680 -97.673 1.00 94.19 293 GLY A O 1
ATOM 1947 N N . SER A 1 294 ? 68.148 10.892 -96.616 1.00 93.88 294 SER A N 1
ATOM 1948 C CA . SER A 1 294 ? 68.322 12.097 -97.443 1.00 93.88 294 SER A CA 1
ATOM 1949 C C . SER A 1 294 ? 69.766 12.616 -97.456 1.00 93.88 294 SER A C 1
ATOM 1951 O O . SER A 1 294 ? 70.243 13.107 -98.479 1.00 93.88 294 SER A O 1
ATOM 1953 N N . ALA A 1 295 ? 70.489 12.512 -96.334 1.00 93.88 295 ALA A N 1
ATOM 1954 C CA . ALA A 1 295 ? 71.902 12.886 -96.272 1.00 93.88 295 ALA A CA 1
ATOM 1955 C C . ALA A 1 295 ? 72.794 11.949 -97.111 1.00 93.88 295 ALA A C 1
ATOM 1957 O O . ALA A 1 295 ? 73.718 12.419 -97.780 1.00 93.88 295 ALA A O 1
ATOM 1958 N N . ALA A 1 296 ? 72.509 10.643 -97.111 1.00 92.50 296 ALA A N 1
ATOM 1959 C CA . ALA A 1 296 ? 73.208 9.666 -97.946 1.00 92.50 296 ALA A CA 1
ATOM 1960 C C . ALA A 1 296 ? 72.927 9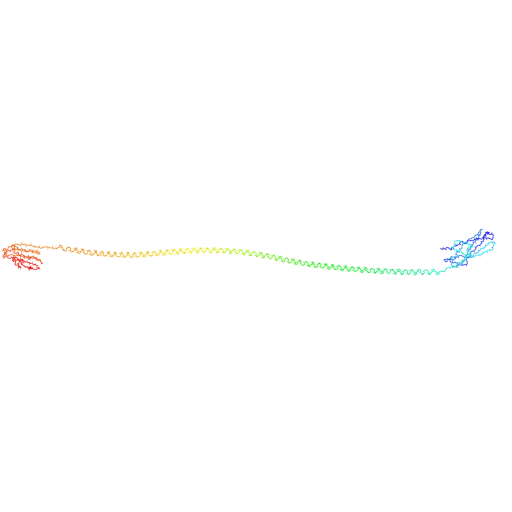.879 -99.444 1.00 92.50 296 ALA A C 1
ATOM 1962 O O . ALA A 1 296 ? 73.853 9.833 -100.261 1.00 92.50 296 ALA A O 1
ATOM 1963 N N . ASP A 1 297 ? 71.680 10.188 -99.804 1.00 92.50 297 ASP A N 1
ATOM 1964 C CA . ASP A 1 297 ? 71.302 10.535 -101.178 1.00 92.50 297 ASP A CA 1
ATOM 1965 C C . ASP A 1 297 ? 72.040 11.794 -101.654 1.00 92.50 297 ASP A C 1
ATOM 1967 O O . ASP A 1 297 ? 72.613 11.812 -102.746 1.00 92.50 297 ASP A O 1
ATOM 1971 N N . ALA A 1 298 ? 72.113 12.830 -100.812 1.00 92.94 298 ALA A N 1
ATOM 1972 C CA . ALA A 1 298 ? 72.857 14.052 -101.115 1.00 92.94 298 ALA A CA 1
ATOM 1973 C C . ALA A 1 298 ? 74.363 13.796 -101.319 1.00 92.94 298 ALA A C 1
A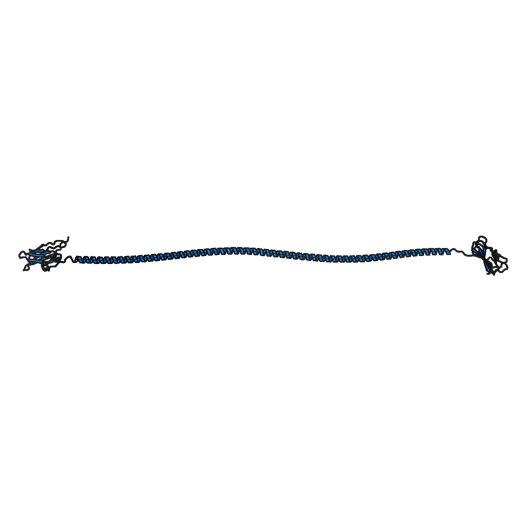TOM 1975 O O . ALA A 1 298 ? 74.967 14.352 -102.239 1.00 92.94 298 ALA A O 1
ATOM 1976 N N . ALA A 1 299 ? 74.975 12.934 -100.498 1.00 91.88 299 ALA A N 1
ATOM 1977 C CA . ALA A 1 299 ? 76.372 12.532 -100.665 1.00 91.88 299 ALA A CA 1
ATOM 1978 C C . ALA A 1 299 ? 76.598 11.794 -101.996 1.00 91.88 299 ALA A C 1
ATOM 1980 O O . ALA A 1 299 ? 77.544 12.102 -102.721 1.00 91.88 299 ALA A O 1
ATOM 1981 N N . SER A 1 300 ? 75.692 10.883 -102.350 1.00 91.94 300 SER A N 1
ATOM 1982 C CA . SER A 1 300 ? 75.733 10.148 -103.618 1.00 91.94 300 SER A CA 1
ATOM 1983 C C . SER A 1 300 ? 75.599 11.091 -104.822 1.00 91.94 300 SER A C 1
ATOM 1985 O O . SER A 1 300 ? 76.364 10.994 -105.783 1.00 91.94 300 SER A O 1
ATOM 1987 N N . ALA A 1 301 ? 74.680 12.061 -104.750 1.00 91.62 301 ALA A N 1
ATOM 1988 C CA . ALA A 1 301 ? 74.500 13.087 -105.776 1.00 91.62 301 ALA A CA 1
ATOM 1989 C C . ALA A 1 301 ? 75.747 13.971 -105.946 1.00 91.62 301 ALA A C 1
ATOM 1991 O O . ALA A 1 301 ? 76.129 14.283 -107.075 1.00 91.62 301 ALA A O 1
ATOM 1992 N N . LYS A 1 302 ? 76.423 14.332 -104.845 1.00 92.88 302 LYS A N 1
ATOM 1993 C CA . LYS A 1 302 ? 77.697 15.063 -104.888 1.00 92.88 302 LYS A CA 1
ATOM 1994 C C . LYS A 1 302 ? 78.763 14.278 -105.657 1.00 92.88 302 LYS A C 1
ATOM 1996 O O . LYS A 1 302 ? 79.378 14.835 -106.563 1.00 92.88 302 LYS A O 1
ATOM 2001 N N . THR A 1 303 ? 78.955 12.999 -105.336 1.00 92.06 303 THR A N 1
ATOM 2002 C CA . THR A 1 303 ? 79.922 12.138 -106.038 1.00 92.06 303 THR A CA 1
ATOM 2003 C C . THR A 1 303 ? 79.600 12.023 -107.529 1.00 92.06 303 THR A C 1
ATOM 2005 O O . THR A 1 303 ? 80.498 12.129 -108.364 1.00 92.06 303 THR A O 1
ATOM 2008 N N . ALA A 1 304 ? 78.322 11.869 -107.888 1.00 88.12 304 ALA A N 1
ATOM 2009 C CA . ALA A 1 304 ? 77.897 11.840 -109.287 1.00 88.12 304 ALA A CA 1
ATOM 2010 C C . ALA A 1 304 ? 78.198 13.163 -110.022 1.00 88.12 304 ALA A C 1
ATOM 2012 O O . ALA A 1 304 ? 78.656 13.147 -111.165 1.00 88.12 304 ALA A O 1
ATOM 2013 N N . ALA A 1 305 ? 77.990 14.307 -109.364 1.00 87.94 305 ALA A N 1
ATOM 2014 C CA . ALA A 1 305 ? 78.311 15.619 -109.922 1.00 87.94 305 ALA A CA 1
ATOM 2015 C C . ALA A 1 305 ? 79.827 15.826 -110.120 1.00 87.94 305 ALA A C 1
ATOM 2017 O O . ALA A 1 305 ? 80.240 16.373 -111.144 1.00 87.94 305 ALA A O 1
ATOM 2018 N N . GLU A 1 306 ? 80.662 15.363 -109.182 1.00 89.00 306 GLU A N 1
ATOM 2019 C CA . GLU A 1 306 ? 82.129 15.393 -109.303 1.00 89.00 306 GLU A CA 1
ATOM 2020 C C . GLU A 1 306 ? 82.604 14.560 -110.508 1.00 89.00 306 GLU A C 1
ATOM 2022 O O . GLU A 1 306 ? 83.377 15.054 -111.330 1.00 89.00 306 GLU A O 1
ATOM 2027 N N . ALA A 1 307 ? 82.057 13.353 -110.688 1.00 84.19 307 ALA A N 1
ATOM 2028 C CA . ALA A 1 307 ? 82.364 12.500 -111.838 1.00 84.19 307 ALA A CA 1
ATOM 2029 C C . ALA A 1 307 ? 81.966 13.142 -113.182 1.00 84.19 307 ALA A C 1
ATOM 2031 O O . ALA A 1 307 ? 82.712 13.067 -114.161 1.00 84.19 307 ALA A O 1
ATOM 2032 N N . ALA A 1 308 ? 80.807 13.808 -113.236 1.00 85.31 308 ALA A N 1
ATOM 2033 C CA . ALA A 1 308 ? 80.355 14.512 -114.435 1.00 85.31 308 ALA A CA 1
ATOM 2034 C C . ALA A 1 308 ? 81.279 15.686 -114.810 1.00 85.31 308 ALA A C 1
ATOM 2036 O O . ALA A 1 308 ? 81.556 15.902 -115.993 1.00 85.31 308 ALA A O 1
ATOM 2037 N N . ARG A 1 309 ? 81.790 16.426 -113.815 1.00 84.81 309 ARG A N 1
ATOM 2038 C CA . ARG A 1 309 ? 82.756 17.514 -114.029 1.00 84.81 309 ARG A CA 1
ATOM 2039 C C . ARG A 1 309 ? 84.058 16.996 -114.642 1.00 84.81 309 ARG A C 1
ATOM 2041 O O . ARG A 1 309 ? 84.542 17.579 -115.610 1.00 84.81 309 ARG A O 1
ATOM 2048 N N . ASP A 1 310 ? 84.609 15.916 -114.097 1.00 84.62 310 ASP A N 1
ATOM 2049 C CA . ASP A 1 310 ? 85.899 15.375 -114.540 1.00 84.62 310 ASP A CA 1
ATOM 2050 C C . ASP A 1 310 ? 85.835 14.874 -115.996 1.00 84.62 310 ASP A C 1
ATOM 2052 O O . ASP A 1 310 ? 86.761 15.101 -116.780 1.00 84.62 310 ASP A O 1
ATOM 2056 N N . LEU A 1 311 ? 84.700 14.289 -116.403 1.00 82.56 311 LEU A N 1
ATOM 2057 C CA . LEU A 1 311 ? 84.460 13.865 -117.785 1.00 82.56 311 LEU A CA 1
ATOM 2058 C C . LEU A 1 311 ? 84.440 15.046 -118.772 1.00 82.56 311 LEU A C 1
ATOM 2060 O O . LEU A 1 311 ? 85.002 14.952 -119.864 1.00 82.56 311 LEU A O 1
ATOM 2064 N N . ALA A 1 312 ? 83.823 16.171 -118.399 1.00 78.19 312 ALA A N 1
ATOM 2065 C CA . ALA A 1 312 ? 83.735 17.350 -119.264 1.00 78.19 312 ALA A CA 1
ATOM 2066 C C . ALA A 1 312 ? 85.116 17.950 -119.593 1.00 78.19 312 ALA A C 1
ATOM 2068 O O . ALA A 1 312 ? 85.338 18.439 -120.701 1.00 78.19 312 ALA A O 1
ATOM 2069 N N . GLN A 1 313 ? 86.067 17.878 -118.660 1.00 79.19 313 GLN A N 1
ATOM 2070 C CA . GLN A 1 313 ? 87.405 18.448 -118.823 1.00 79.19 313 GLN A CA 1
ATOM 2071 C C . GLN A 1 313 ? 88.281 17.651 -119.807 1.00 79.19 313 GLN A C 1
ATOM 2073 O O . GLN A 1 313 ? 89.137 18.221 -120.484 1.00 79.19 313 GLN A O 1
ATOM 2078 N N . GLN A 1 314 ? 88.032 16.347 -119.946 1.00 73.75 314 GLN A N 1
ATOM 2079 C CA . GLN A 1 314 ? 88.787 15.454 -120.827 1.00 73.75 314 GLN A CA 1
ATOM 2080 C C . GLN A 1 314 ? 88.573 15.757 -122.323 1.00 73.75 314 GLN A C 1
ATOM 2082 O O . GLN A 1 314 ? 89.501 15.629 -123.120 1.00 73.75 314 GLN A O 1
ATOM 2087 N N . TYR A 1 315 ? 87.378 16.213 -122.710 1.00 67.31 315 TYR A N 1
ATOM 2088 C CA . TYR A 1 315 ? 87.025 16.474 -124.112 1.00 67.31 315 TYR A CA 1
ATOM 2089 C C . TYR A 1 315 ? 87.668 17.738 -124.716 1.00 67.31 315 TYR A C 1
ATOM 2091 O O . TYR A 1 315 ? 87.673 17.893 -125.933 1.00 67.31 315 TYR A O 1
ATOM 2099 N N . SER A 1 316 ? 88.246 18.635 -123.912 1.00 69.75 316 SER A N 1
ATOM 2100 C CA . SER A 1 316 ? 88.735 19.941 -124.388 1.00 69.75 316 SER A CA 1
ATOM 2101 C C . SER A 1 316 ? 90.121 19.933 -125.084 1.00 69.75 316 SER A C 1
ATOM 2103 O O . SER A 1 316 ? 90.536 20.983 -125.568 1.00 69.75 316 SER A O 1
ATOM 2105 N N . ASN A 1 317 ? 90.860 18.811 -125.156 1.00 63.31 317 ASN A N 1
ATOM 2106 C CA . ASN A 1 317 ? 92.327 18.804 -125.384 1.00 63.31 317 ASN A CA 1
ATOM 2107 C C . ASN A 1 317 ? 92.887 18.135 -126.696 1.00 63.31 317 ASN A C 1
ATOM 2109 O O . ASN A 1 317 ? 94.007 17.634 -126.655 1.00 63.31 317 ASN A O 1
ATOM 2113 N N . ALA A 1 318 ? 92.223 18.112 -127.873 1.00 56.28 318 ALA A N 1
ATOM 2114 C CA . ALA A 1 318 ? 92.741 17.447 -129.119 1.00 56.28 318 ALA A CA 1
ATOM 2115 C C . ALA A 1 318 ? 92.925 18.372 -130.382 1.00 56.28 318 ALA A C 1
ATOM 2117 O O . ALA A 1 318 ? 92.146 19.306 -130.543 1.00 56.28 318 ALA A O 1
ATOM 2118 N N . VAL A 1 319 ? 93.917 18.126 -131.292 1.00 56.62 319 VAL A N 1
ATOM 2119 C CA . VAL A 1 319 ? 94.389 18.995 -132.448 1.00 56.62 319 VAL A CA 1
ATOM 2120 C C . VAL A 1 319 ? 94.283 18.323 -133.870 1.00 56.62 319 VAL A C 1
ATOM 2122 O O . VAL A 1 319 ? 94.292 17.098 -133.944 1.00 56.62 319 VAL A O 1
ATOM 2125 N N . ALA A 1 320 ? 94.201 19.087 -134.997 1.00 58.75 320 ALA A N 1
ATOM 2126 C CA . ALA A 1 320 ? 93.809 18.694 -136.396 1.00 58.75 320 ALA A CA 1
ATOM 2127 C C . ALA A 1 320 ? 94.938 18.606 -137.508 1.00 58.75 320 ALA A C 1
ATOM 2129 O O . ALA A 1 320 ? 96.006 19.175 -137.288 1.00 58.75 320 ALA A O 1
ATOM 2130 N N . PRO A 1 321 ? 94.729 17.945 -138.698 1.00 67.81 321 PRO A N 1
ATOM 2131 C CA . PRO A 1 321 ? 95.760 17.630 -139.743 1.00 67.81 321 PRO A CA 1
ATOM 2132 C C . PRO A 1 321 ? 96.002 18.661 -140.896 1.00 67.81 321 PRO A C 1
ATOM 2134 O O . PRO A 1 321 ? 95.151 19.512 -141.148 1.00 67.81 321 PRO A O 1
ATOM 2137 N N . THR A 1 322 ? 97.117 18.534 -141.661 1.00 77.06 322 THR A N 1
ATOM 2138 C CA . THR A 1 322 ? 97.599 19.485 -142.719 1.00 77.06 322 THR A CA 1
ATOM 2139 C C . THR A 1 322 ? 97.624 18.903 -144.156 1.00 77.06 322 THR A C 1
ATOM 2141 O O . THR A 1 322 ? 98.067 17.776 -144.372 1.00 77.06 322 THR A O 1
ATOM 2144 N N . VAL A 1 323 ? 97.229 19.689 -145.180 1.00 82.56 323 VAL A N 1
ATOM 2145 C CA . VAL A 1 323 ? 97.177 19.291 -146.616 1.00 82.56 323 VAL A CA 1
ATOM 2146 C C . VAL A 1 323 ? 97.983 20.256 -147.512 1.00 82.56 323 VAL A C 1
ATOM 2148 O O . VAL A 1 323 ? 97.822 21.466 -147.384 1.00 82.56 323 VAL A O 1
ATOM 2151 N N . ALA A 1 324 ? 98.804 19.754 -148.449 1.00 82.62 324 ALA A N 1
ATOM 2152 C CA . ALA A 1 324 ? 99.606 20.568 -149.382 1.00 82.62 324 ALA A CA 1
ATOM 2153 C C . ALA A 1 324 ? 99.626 20.045 -150.843 1.00 82.62 324 ALA A C 1
ATOM 2155 O O . ALA A 1 324 ? 99.506 18.846 -151.098 1.00 82.62 324 ALA A O 1
ATOM 2156 N N . LYS A 1 325 ? 99.794 20.959 -151.818 1.00 87.62 325 LYS A N 1
ATOM 2157 C CA . LYS A 1 325 ? 99.796 20.692 -153.275 1.00 87.62 325 LYS A CA 1
ATOM 2158 C C . LYS A 1 325 ? 101.049 21.250 -153.972 1.00 87.62 325 LYS A C 1
ATOM 2160 O O . LYS A 1 325 ? 101.080 22.443 -154.266 1.00 87.62 325 LYS A O 1
ATOM 2165 N N . PRO A 1 326 ? 102.090 20.441 -154.231 1.00 83.88 326 PRO A N 1
ATOM 2166 C CA . PRO A 1 326 ? 103.394 20.975 -154.651 1.00 83.88 326 PRO A CA 1
ATOM 2167 C C . PRO A 1 326 ? 103.553 21.354 -156.138 1.00 83.88 326 PRO A C 1
ATOM 2169 O O . PRO A 1 326 ? 104.589 21.904 -156.508 1.00 83.88 326 PRO A O 1
ATOM 2172 N N . GLY A 1 327 ? 102.580 21.066 -157.009 1.00 84.06 327 GLY A N 1
ATOM 2173 C CA . GLY A 1 327 ? 102.691 21.331 -158.454 1.00 84.06 327 GLY A CA 1
ATOM 2174 C C . GLY A 1 327 ? 103.748 20.456 -159.150 1.00 84.06 327 GLY A C 1
ATOM 2175 O O . GLY A 1 327 ? 103.849 19.268 -158.860 1.00 84.06 327 GLY A O 1
ATOM 2176 N N . ASP A 1 328 ? 104.567 21.026 -160.045 1.00 81.88 328 ASP A N 1
ATOM 2177 C CA . ASP A 1 328 ? 105.714 20.337 -160.685 1.00 81.88 328 ASP A CA 1
ATOM 2178 C C . ASP A 1 328 ? 107.004 20.407 -159.831 1.00 81.88 328 ASP A C 1
ATOM 2180 O O . ASP A 1 328 ? 108.108 20.209 -160.324 1.00 81.88 328 ASP A O 1
ATOM 2184 N N . GLY A 1 329 ? 106.911 20.724 -158.535 1.00 84.50 329 GLY A N 1
ATOM 2185 C CA . GLY A 1 329 ? 108.062 20.767 -157.625 1.00 84.50 329 GLY A CA 1
ATOM 2186 C C . GLY A 1 329 ? 108.297 19.447 -156.886 1.00 84.50 329 GLY A C 1
ATOM 2187 O O . GLY A 1 329 ? 107.355 18.739 -156.545 1.00 84.50 329 GLY A O 1
ATOM 2188 N N . ALA A 1 330 ? 109.547 19.113 -156.558 1.00 82.88 330 ALA A N 1
ATOM 2189 C CA . ALA A 1 330 ? 109.812 18.165 -155.468 1.00 82.88 330 ALA A CA 1
ATOM 2190 C C . ALA A 1 330 ? 109.310 18.758 -154.132 1.00 82.88 330 ALA A C 1
ATOM 2192 O O . ALA A 1 330 ? 109.322 19.978 -153.968 1.00 82.88 330 ALA A O 1
ATOM 2193 N N . TYR A 1 331 ? 108.873 17.927 -153.182 1.00 86.81 331 TYR A N 1
ATOM 2194 C CA . TYR A 1 331 ? 108.361 18.394 -151.886 1.00 86.81 331 TYR A CA 1
ATOM 2195 C C . TYR A 1 331 ? 109.052 17.685 -150.731 1.00 86.81 331 TYR A C 1
ATOM 2197 O O . TYR A 1 331 ? 109.154 16.464 -150.725 1.00 86.81 331 TYR A O 1
ATOM 2205 N N . THR A 1 332 ? 109.468 18.434 -149.719 1.00 84.69 332 THR A N 1
ATOM 2206 C CA . THR A 1 332 ? 109.979 17.855 -148.476 1.00 84.69 332 THR A CA 1
ATOM 2207 C C . THR A 1 332 ? 108.923 18.030 -147.396 1.00 84.69 332 THR A C 1
ATOM 2209 O O . THR A 1 332 ? 108.567 19.163 -147.074 1.00 84.69 332 THR A O 1
ATOM 2212 N N . SER A 1 333 ? 108.404 16.931 -146.840 1.00 75.44 333 SER A N 1
ATOM 2213 C CA . SER A 1 333 ? 107.432 17.016 -145.742 1.00 75.44 333 SER A CA 1
ATOM 2214 C C . SER A 1 333 ? 108.073 17.636 -144.507 1.00 75.44 333 SER A C 1
ATOM 2216 O O . SER A 1 333 ? 109.156 17.208 -144.107 1.00 75.44 333 SER A O 1
ATOM 2218 N N . THR A 1 334 ? 107.406 18.612 -143.891 1.00 73.38 334 THR A N 1
ATOM 2219 C CA . THR A 1 334 ? 107.770 19.125 -142.565 1.00 73.38 334 THR A CA 1
ATOM 2220 C C . THR A 1 334 ? 107.117 18.281 -141.466 1.00 73.38 334 THR A C 1
ATOM 2222 O O . THR A 1 334 ? 106.327 17.376 -141.733 1.00 73.38 334 THR A O 1
ATOM 2225 N N . ARG A 1 335 ? 107.480 18.540 -140.208 1.00 69.19 335 ARG A N 1
ATOM 2226 C CA . ARG A 1 335 ? 106.990 17.797 -139.042 1.00 69.19 335 ARG A CA 1
ATOM 2227 C C . ARG A 1 335 ? 105.527 18.146 -138.733 1.00 69.19 335 ARG A C 1
ATOM 2229 O O . ARG A 1 335 ? 105.279 19.090 -137.987 1.00 69.19 335 ARG A O 1
ATOM 2236 N N . VAL A 1 336 ? 104.576 17.388 -139.287 1.00 63.69 336 VAL A N 1
ATOM 2237 C CA . VAL A 1 336 ? 103.153 17.419 -138.900 1.00 63.69 336 VAL A CA 1
ATOM 2238 C C . VAL A 1 336 ? 102.544 16.010 -138.963 1.00 63.69 336 VAL A C 1
ATOM 2240 O O . VAL A 1 336 ? 102.691 15.319 -139.974 1.00 63.69 336 VAL A O 1
ATOM 2243 N N . VAL A 1 337 ? 101.820 15.618 -137.905 1.00 67.69 337 VAL A N 1
ATOM 2244 C CA . VAL A 1 337 ? 101.009 14.388 -137.845 1.00 67.69 337 VAL A CA 1
ATOM 2245 C C . VAL A 1 337 ? 99.898 14.484 -138.901 1.00 67.69 337 VAL A C 1
ATOM 2247 O O . VAL A 1 337 ? 99.158 15.467 -138.912 1.00 67.69 337 VAL A O 1
ATOM 2250 N N . ASN A 1 338 ? 99.746 13.482 -139.774 1.00 76.69 338 ASN A N 1
ATOM 2251 C CA . ASN A 1 338 ? 98.803 13.493 -140.905 1.00 76.69 338 ASN A CA 1
ATOM 2252 C C . ASN A 1 338 ? 99.050 14.626 -141.917 1.00 76.69 338 ASN A C 1
ATOM 2254 O O . ASN A 1 338 ? 98.251 15.553 -142.060 1.00 76.69 338 ASN A O 1
ATOM 2258 N N . THR A 1 339 ? 100.135 14.505 -142.683 1.00 85.12 339 THR A N 1
ATOM 2259 C CA . THR A 1 339 ? 100.374 15.334 -143.871 1.00 85.12 339 THR A CA 1
ATOM 2260 C C . THR A 1 339 ? 99.791 14.665 -145.116 1.00 85.12 339 THR A C 1
ATOM 2262 O O . THR A 1 339 ? 100.151 13.539 -145.460 1.00 85.12 339 THR A O 1
ATOM 2265 N N . VAL A 1 340 ? 98.924 15.361 -145.848 1.00 86.00 340 VAL A N 1
ATOM 2266 C CA . VAL A 1 340 ? 98.393 14.884 -147.136 1.00 86.00 340 VAL A CA 1
ATOM 2267 C C . VAL A 1 340 ? 98.978 15.714 -148.276 1.00 86.00 340 VAL A C 1
ATOM 2269 O O . VAL A 1 340 ? 98.842 16.933 -148.289 1.00 86.00 340 VAL A O 1
ATOM 2272 N N . LEU A 1 341 ? 99.613 15.060 -149.247 1.00 88.62 341 LEU A N 1
ATOM 2273 C CA . LEU A 1 341 ? 100.242 15.672 -150.415 1.00 88.62 341 LEU A CA 1
ATOM 2274 C C . LEU A 1 341 ? 99.544 15.255 -151.696 1.00 88.62 341 LEU A C 1
ATOM 2276 O O . LEU A 1 341 ? 99.336 14.065 -151.928 1.00 88.62 341 LEU A O 1
ATOM 2280 N N . ILE A 1 342 ? 99.215 16.225 -152.546 1.00 89.62 342 ILE A N 1
ATOM 2281 C CA . ILE A 1 342 ? 98.491 15.975 -153.794 1.00 89.62 342 ILE A CA 1
ATOM 2282 C C . ILE A 1 342 ? 99.227 16.631 -154.968 1.00 89.62 342 ILE A C 1
ATOM 2284 O O . ILE A 1 342 ? 99.372 17.848 -155.018 1.00 89.62 342 ILE A O 1
ATOM 2288 N N . TYR A 1 343 ? 99.669 15.811 -155.920 1.00 88.69 343 TYR A N 1
ATOM 2289 C CA . TYR A 1 343 ? 100.229 16.213 -157.208 1.00 88.69 343 TYR A CA 1
ATOM 2290 C C . TYR A 1 343 ? 99.163 16.055 -158.290 1.00 88.69 343 TYR A C 1
ATOM 2292 O O . TYR A 1 343 ? 98.807 14.930 -158.646 1.00 88.69 343 TYR A O 1
ATOM 2300 N N . ASP A 1 344 ? 98.645 17.170 -158.797 1.00 88.75 344 ASP A N 1
ATOM 2301 C CA . ASP A 1 344 ? 97.558 17.208 -159.780 1.00 88.75 344 ASP A CA 1
ATOM 2302 C C . ASP A 1 344 ? 97.916 17.892 -161.109 1.00 88.75 344 ASP A C 1
ATOM 2304 O O . ASP A 1 344 ? 97.077 17.951 -162.005 1.00 88.75 344 ASP A O 1
ATOM 2308 N N . THR A 1 345 ? 99.170 18.316 -161.287 1.00 83.12 345 THR A N 1
ATOM 2309 C CA . THR A 1 345 ? 99.673 18.955 -162.514 1.00 83.12 345 THR A CA 1
ATOM 2310 C C . THR A 1 345 ? 100.620 18.043 -163.314 1.00 83.12 345 THR A C 1
ATOM 2312 O O . THR A 1 345 ? 101.348 17.255 -162.702 1.00 83.12 345 THR A O 1
ATOM 2315 N N . PRO A 1 346 ? 100.668 18.145 -164.662 1.00 81.62 346 PRO A N 1
ATOM 2316 C CA . PRO A 1 346 ? 101.663 17.466 -165.501 1.00 81.62 346 PRO A CA 1
ATOM 2317 C C . PRO A 1 346 ? 103.097 17.685 -165.010 1.00 81.62 346 PRO A C 1
ATOM 2319 O O . PRO A 1 346 ? 103.478 18.809 -164.692 1.00 81.62 346 PRO A O 1
ATOM 2322 N N . LEU A 1 347 ? 103.892 16.614 -164.968 1.00 85.12 347 LEU A N 1
ATOM 2323 C CA . LEU A 1 347 ? 105.295 16.680 -164.556 1.00 85.12 347 LEU A CA 1
ATOM 2324 C C . LEU A 1 347 ? 106.201 16.734 -165.776 1.00 85.12 347 LEU A C 1
ATOM 2326 O O . LEU A 1 347 ? 106.019 15.954 -166.711 1.00 85.12 347 LEU A O 1
ATOM 2330 N N . THR A 1 348 ? 107.196 17.616 -165.739 1.00 83.38 348 THR A N 1
ATOM 2331 C CA . THR A 1 348 ? 108.205 17.747 -166.805 1.00 83.38 348 THR A CA 1
ATOM 2332 C C . THR A 1 348 ? 109.444 16.877 -166.564 1.00 83.38 348 THR A C 1
ATOM 2334 O O . THR A 1 348 ? 110.246 16.679 -167.473 1.00 83.38 348 THR A O 1
ATOM 2337 N N . ALA A 1 349 ? 109.585 16.327 -165.353 1.00 84.56 349 ALA A N 1
ATOM 2338 C CA . ALA A 1 349 ? 110.602 15.358 -164.953 1.00 84.56 349 ALA A CA 1
ATOM 2339 C C . ALA A 1 349 ? 110.102 14.531 -163.752 1.00 84.56 349 ALA A C 1
ATOM 2341 O O . ALA A 1 349 ? 109.126 14.900 -163.100 1.00 84.56 349 ALA A O 1
ATOM 2342 N N . THR A 1 350 ? 110.763 13.415 -163.424 1.00 81.56 350 THR A N 1
ATOM 2343 C CA . THR A 1 350 ? 110.415 12.631 -162.222 1.00 81.56 350 THR A CA 1
ATOM 2344 C C . THR A 1 350 ? 110.680 13.471 -160.968 1.00 81.56 350 THR A C 1
ATOM 2346 O O . THR A 1 350 ? 111.771 14.025 -160.821 1.00 81.56 350 THR A O 1
ATOM 2349 N N . ARG A 1 351 ? 109.693 13.586 -160.068 1.00 90.31 351 ARG A N 1
ATOM 2350 C CA . ARG A 1 351 ? 109.790 14.362 -158.816 1.00 90.31 351 ARG A CA 1
ATOM 2351 C C . ARG A 1 351 ? 109.895 13.456 -157.611 1.00 90.31 351 ARG A C 1
ATOM 2353 O O . ARG A 1 351 ? 109.315 12.381 -157.606 1.00 90.31 351 ARG A O 1
ATOM 2360 N N . THR A 1 352 ? 110.577 13.923 -156.575 1.00 86.06 352 THR A N 1
ATOM 2361 C CA . THR A 1 352 ? 110.703 13.187 -155.317 1.00 86.06 352 THR A CA 1
ATOM 2362 C C . THR A 1 352 ? 110.027 13.962 -154.199 1.00 86.06 352 THR A C 1
ATOM 2364 O O . THR A 1 352 ? 110.292 15.145 -153.997 1.00 86.06 352 THR A O 1
ATOM 2367 N N . VAL A 1 353 ? 109.148 13.283 -153.474 1.00 88.81 353 VAL A N 1
ATOM 2368 C CA . VAL A 1 353 ? 108.684 13.685 -152.157 1.00 88.81 353 VAL A CA 1
ATOM 2369 C C . VAL A 1 353 ? 109.643 13.109 -151.132 1.00 88.81 353 VAL A C 1
ATOM 2371 O O . VAL A 1 353 ? 109.683 11.897 -150.917 1.00 88.81 353 VAL A O 1
ATOM 2374 N N . THR A 1 354 ? 110.427 13.976 -150.510 1.00 88.06 354 THR A N 1
ATOM 2375 C CA . THR A 1 354 ? 111.350 13.601 -149.445 1.00 88.06 354 THR A CA 1
ATOM 2376 C C . THR A 1 354 ? 110.586 13.576 -148.124 1.00 88.06 354 THR A C 1
ATOM 2378 O O . THR A 1 354 ? 110.073 14.600 -147.670 1.00 88.06 354 THR A O 1
ATOM 2381 N N . LEU A 1 355 ? 110.489 12.396 -147.512 1.00 86.00 355 LEU A N 1
ATOM 2382 C CA . LEU A 1 355 ? 109.908 12.233 -146.178 1.00 86.00 355 LEU A CA 1
ATOM 2383 C C . LEU A 1 355 ? 110.842 12.829 -145.118 1.00 86.00 355 LEU A C 1
ATOM 2385 O O . LEU A 1 355 ? 112.062 12.758 -145.261 1.00 86.00 355 LEU A O 1
ATOM 2389 N N . ASN A 1 356 ? 110.278 13.420 -144.061 1.00 83.12 356 ASN A N 1
ATOM 2390 C CA . ASN A 1 356 ? 111.061 14.086 -143.020 1.00 83.12 356 ASN A CA 1
ATOM 2391 C C . ASN A 1 356 ? 111.987 13.088 -142.305 1.00 83.12 356 ASN A C 1
ATOM 2393 O O . ASN A 1 356 ? 111.513 12.225 -141.567 1.00 83.12 356 ASN A O 1
ATOM 2397 N N . THR A 1 357 ? 113.301 13.230 -142.466 1.00 79.69 357 THR A N 1
ATOM 2398 C CA . THR A 1 357 ? 114.304 12.439 -141.732 1.00 79.69 357 THR A CA 1
ATOM 2399 C C . THR A 1 357 ? 114.785 13.124 -140.451 1.00 79.69 357 THR A C 1
ATOM 2401 O O . THR A 1 357 ? 115.535 12.529 -139.683 1.00 79.69 357 THR A O 1
ATOM 2404 N N . THR A 1 358 ? 114.355 14.361 -140.192 1.00 76.88 358 THR A N 1
ATOM 2405 C CA . THR A 1 358 ? 114.755 15.143 -139.018 1.00 76.88 358 THR A CA 1
ATOM 2406 C C . THR A 1 358 ? 113.637 15.114 -137.970 1.00 76.88 358 THR A C 1
ATOM 2408 O O . THR A 1 358 ? 112.662 15.862 -138.051 1.00 76.88 358 THR A O 1
ATOM 2411 N N . ASN A 1 359 ? 113.793 14.247 -136.964 1.00 75.06 359 ASN A N 1
ATOM 2412 C CA . ASN A 1 359 ? 112.899 14.090 -135.804 1.00 75.06 359 ASN A CA 1
ATOM 2413 C C . ASN A 1 359 ? 111.415 13.722 -136.098 1.00 75.06 359 ASN A C 1
ATOM 2415 O O . ASN A 1 359 ? 110.510 14.403 -135.591 1.00 75.06 359 ASN A O 1
ATOM 2419 N N . PRO A 1 360 ? 111.129 12.681 -136.906 1.00 77.75 360 PRO A N 1
ATOM 2420 C CA . PRO A 1 360 ? 109.773 12.131 -137.013 1.00 77.75 360 PRO A CA 1
ATOM 2421 C C . PRO A 1 360 ? 109.340 11.419 -135.710 1.00 77.75 360 PRO A C 1
ATOM 2423 O O . PRO A 1 360 ? 110.158 10.787 -135.040 1.00 77.75 360 PRO A O 1
ATOM 2426 N N . ALA A 1 361 ? 108.063 11.541 -135.328 1.00 78.44 361 ALA A N 1
ATOM 2427 C CA . ALA A 1 361 ? 107.483 10.869 -134.160 1.00 78.44 361 ALA A CA 1
ATOM 2428 C C . ALA A 1 361 ? 106.729 9.595 -134.572 1.00 78.44 361 ALA A C 1
ATOM 2430 O O . ALA A 1 361 ? 106.144 9.535 -135.653 1.00 78.44 361 ALA A O 1
ATOM 2431 N N . ALA A 1 362 ? 106.745 8.562 -133.719 1.00 80.25 362 ALA A N 1
ATOM 2432 C CA . ALA A 1 362 ? 106.015 7.323 -133.985 1.00 80.25 362 ALA A CA 1
ATOM 2433 C C . ALA A 1 362 ? 104.521 7.626 -134.200 1.00 80.25 362 ALA A C 1
ATOM 2435 O O . ALA A 1 362 ? 103.877 8.222 -133.337 1.00 80.25 362 ALA A O 1
ATOM 2436 N N . GLY A 1 363 ? 103.989 7.234 -135.358 1.00 79.44 363 GLY A N 1
ATOM 2437 C CA . GLY A 1 363 ? 102.621 7.534 -135.781 1.00 79.44 363 GLY A CA 1
ATOM 2438 C C . GLY A 1 363 ? 102.476 8.728 -136.730 1.00 79.44 363 GLY A C 1
ATOM 2439 O O . GLY A 1 363 ? 101.364 8.970 -137.197 1.00 79.44 363 GLY A O 1
ATOM 2440 N N . ASP A 1 364 ? 103.554 9.442 -137.074 1.00 83.75 364 ASP A N 1
ATOM 2441 C CA . ASP A 1 364 ? 103.504 10.456 -138.132 1.00 83.75 364 ASP A CA 1
ATOM 2442 C C . ASP A 1 364 ? 103.176 9.796 -139.476 1.00 83.75 364 ASP A C 1
ATOM 2444 O O . ASP A 1 364 ? 103.753 8.773 -139.848 1.00 83.75 364 ASP A O 1
ATOM 2448 N N . THR A 1 365 ? 102.248 10.388 -140.222 1.00 86.38 365 THR A N 1
ATOM 2449 C CA . THR A 1 365 ? 101.729 9.840 -141.479 1.00 86.38 365 THR A CA 1
ATOM 2450 C C . THR A 1 365 ? 101.852 10.845 -142.619 1.00 86.38 365 THR A C 1
ATOM 2452 O O . THR A 1 365 ? 101.553 12.031 -142.462 1.00 86.38 365 THR A O 1
ATOM 2455 N N . VAL A 1 366 ? 102.272 10.363 -143.792 1.00 88.31 366 VAL A N 1
ATOM 2456 C CA . VAL A 1 366 ? 102.315 11.132 -145.041 1.00 88.31 366 VAL A CA 1
ATOM 2457 C C . VAL A 1 366 ? 101.568 10.380 -146.127 1.00 88.31 366 VAL A C 1
ATOM 2459 O O . VAL A 1 366 ? 102.008 9.320 -146.580 1.00 88.31 366 VAL A O 1
ATOM 2462 N N . ARG A 1 367 ? 100.446 10.937 -146.583 1.00 89.56 367 ARG A N 1
ATOM 2463 C CA . ARG A 1 367 ? 99.683 10.403 -147.712 1.00 89.56 367 ARG A CA 1
ATOM 2464 C C . ARG A 1 367 ? 100.012 11.183 -148.972 1.00 89.56 367 ARG A C 1
ATOM 2466 O O . ARG A 1 367 ? 99.549 12.304 -149.135 1.00 89.56 367 ARG A O 1
ATOM 2473 N N . LEU A 1 368 ? 100.767 10.579 -149.880 1.00 90.62 368 LEU A N 1
ATOM 2474 C CA . LEU A 1 368 ? 101.040 11.125 -151.201 1.00 90.62 368 LEU A CA 1
ATOM 2475 C C . LEU A 1 368 ? 100.018 10.618 -152.214 1.00 90.62 368 LEU A C 1
ATOM 2477 O O . LEU A 1 368 ? 99.786 9.422 -152.339 1.00 90.62 368 LEU A O 1
ATOM 2481 N N . THR A 1 369 ? 99.457 11.528 -152.990 1.00 90.62 369 THR A N 1
ATOM 2482 C CA . THR A 1 369 ? 98.507 11.235 -154.054 1.00 90.62 369 THR A CA 1
ATOM 2483 C C . THR A 1 369 ? 98.977 11.907 -155.330 1.00 90.62 369 THR A C 1
ATOM 2485 O O . THR A 1 369 ? 99.173 13.118 -155.349 1.00 90.62 369 THR A O 1
ATOM 2488 N N . ARG A 1 370 ? 99.134 11.146 -156.410 1.00 90.12 370 ARG A N 1
ATOM 2489 C CA . ARG A 1 370 ? 99.310 11.689 -157.752 1.00 90.12 370 ARG A CA 1
ATOM 2490 C C . ARG A 1 370 ? 98.042 11.436 -158.550 1.00 90.12 370 ARG A C 1
ATOM 2492 O O . ARG A 1 370 ? 97.736 10.297 -158.896 1.00 90.12 370 ARG A O 1
ATOM 2499 N N . THR A 1 371 ? 97.292 12.490 -158.831 1.00 87.31 371 THR A N 1
ATOM 2500 C CA . THR A 1 371 ? 95.976 12.353 -159.458 1.00 87.31 371 THR A CA 1
ATOM 2501 C C . THR A 1 371 ? 96.099 11.949 -160.926 1.00 87.31 371 THR A C 1
ATOM 2503 O O . THR A 1 371 ? 97.144 12.126 -161.557 1.00 87.31 371 THR A O 1
ATOM 2506 N N . ALA A 1 372 ? 95.025 11.394 -161.491 1.00 81.81 372 ALA A N 1
ATOM 2507 C CA . ALA A 1 372 ? 94.969 11.070 -162.918 1.00 81.81 372 ALA A CA 1
ATOM 2508 C C . ALA A 1 372 ? 95.103 12.322 -163.813 1.00 81.81 372 ALA A C 1
ATOM 2510 O O . ALA A 1 372 ? 95.508 12.208 -164.967 1.00 81.81 372 ALA A O 1
ATOM 2511 N N . ALA A 1 373 ? 94.824 13.515 -163.267 1.00 75.44 373 ALA A N 1
ATOM 2512 C CA . ALA A 1 373 ? 94.962 14.792 -163.967 1.00 75.44 373 ALA A CA 1
ATOM 2513 C C . ALA A 1 373 ? 96.429 15.205 -164.214 1.00 75.44 373 ALA A C 1
ATOM 2515 O O . ALA A 1 373 ? 96.698 15.983 -165.126 1.00 75.44 373 ALA A O 1
ATOM 2516 N N . ALA A 1 374 ? 97.393 14.644 -163.473 1.00 78.88 374 ALA A N 1
ATOM 2517 C CA . ALA A 1 374 ? 98.825 14.887 -163.660 1.00 78.88 374 ALA A CA 1
ATOM 2518 C C . ALA A 1 374 ? 99.406 14.107 -164.868 1.00 78.88 374 ALA A C 1
ATOM 2520 O O . ALA A 1 374 ? 100.329 13.298 -164.709 1.00 78.88 374 ALA A O 1
ATOM 2521 N N . SER A 1 375 ? 98.848 14.313 -166.071 1.00 72.31 375 SER A N 1
ATOM 2522 C CA . SER A 1 375 ? 99.198 13.597 -167.311 1.00 72.31 375 SER A CA 1
ATOM 2523 C C . SER A 1 375 ? 100.642 13.876 -167.756 1.00 72.31 375 SER A C 1
ATOM 2525 O O . SER A 1 375 ? 101.023 15.032 -167.906 1.00 72.31 375 SER A O 1
ATOM 2527 N N . GLY A 1 376 ? 101.451 12.836 -167.980 1.00 66.19 376 GLY A N 1
ATOM 2528 C CA . GLY A 1 376 ? 102.855 12.945 -168.405 1.00 66.19 376 GLY A CA 1
ATOM 2529 C C . GLY A 1 376 ? 103.657 11.682 -168.066 1.00 66.19 376 GLY A C 1
ATOM 2530 O O . GLY A 1 376 ? 103.286 10.947 -167.151 1.00 66.19 376 GLY A O 1
ATOM 2531 N N . ALA A 1 377 ? 104.747 11.416 -168.794 1.00 76.75 377 ALA A N 1
ATOM 2532 C CA . ALA A 1 377 ? 105.494 10.150 -168.708 1.00 76.75 377 ALA A CA 1
ATOM 2533 C C . ALA A 1 377 ? 106.356 9.980 -167.436 1.00 76.75 377 ALA A C 1
ATOM 2535 O O . ALA A 1 377 ? 106.861 8.891 -167.171 1.00 76.75 377 ALA A O 1
ATOM 2536 N N . TYR A 1 378 ? 106.541 11.040 -166.649 1.00 87.88 378 TYR A N 1
ATOM 2537 C CA . TYR A 1 378 ? 107.407 11.038 -165.464 1.00 87.88 378 TYR A CA 1
ATOM 2538 C C . TYR A 1 378 ? 106.664 10.632 -164.192 1.00 87.88 378 TYR A C 1
ATOM 2540 O O . TYR A 1 378 ? 105.449 10.762 -164.165 1.00 87.88 378 TYR A O 1
ATOM 2548 N N . ASN A 1 379 ? 107.355 10.169 -163.142 1.00 84.88 379 ASN A N 1
ATOM 2549 C CA . ASN A 1 379 ? 106.752 9.663 -161.891 1.00 84.88 379 ASN A CA 1
ATOM 2550 C C . ASN A 1 379 ? 106.919 10.612 -160.690 1.00 84.88 379 ASN A C 1
ATOM 2552 O O . ASN A 1 379 ? 107.792 11.477 -160.712 1.00 84.88 379 ASN A O 1
ATOM 2556 N N . VAL A 1 380 ? 106.115 10.436 -159.628 1.00 87.12 380 VAL A N 1
ATOM 2557 C CA . VAL A 1 380 ? 106.422 11.016 -158.301 1.00 87.12 380 VAL A CA 1
ATOM 2558 C C . VAL A 1 380 ? 106.908 9.914 -157.370 1.00 87.12 380 VAL A C 1
ATOM 2560 O O . VAL A 1 380 ? 106.160 8.995 -157.056 1.00 87.12 380 VAL A O 1
ATOM 2563 N N . ALA A 1 381 ? 108.149 10.009 -156.922 1.00 88.44 381 ALA A N 1
ATOM 2564 C CA . ALA A 1 381 ? 108.762 9.122 -155.953 1.00 88.44 381 ALA A CA 1
ATOM 2565 C C . ALA A 1 381 ? 108.424 9.572 -154.528 1.00 88.44 381 ALA A C 1
ATOM 2567 O O . ALA A 1 381 ? 108.786 10.673 -154.132 1.00 88.44 381 ALA A O 1
ATOM 2568 N N . LEU A 1 382 ? 107.771 8.739 -153.724 1.00 88.62 382 LEU A N 1
ATOM 2569 C CA . LEU A 1 382 ? 107.718 8.891 -152.272 1.00 88.62 382 LEU A CA 1
ATOM 2570 C C . LEU A 1 382 ? 109.037 8.378 -151.681 1.00 88.62 382 LEU A C 1
ATOM 2572 O O . LEU A 1 382 ? 109.138 7.218 -151.279 1.00 88.62 382 LEU A O 1
ATOM 2576 N N . GLY A 1 383 ? 110.073 9.217 -151.706 1.00 85.50 383 GLY A N 1
ATOM 2577 C CA . GLY A 1 383 ? 111.444 8.833 -151.377 1.00 85.50 383 GLY A CA 1
ATOM 2578 C C . GLY A 1 383 ? 111.884 7.592 -152.160 1.00 85.50 383 GLY A C 1
ATOM 2579 O O . GLY A 1 383 ? 111.645 7.484 -153.360 1.00 85.50 383 GLY A O 1
ATOM 2580 N N . ALA A 1 384 ? 112.481 6.626 -151.462 1.00 82.31 384 ALA A N 1
ATOM 2581 C CA . ALA A 1 384 ? 112.806 5.311 -152.020 1.00 82.31 384 ALA A CA 1
ATOM 2582 C C . ALA A 1 384 ? 111.652 4.288 -151.907 1.00 82.31 384 ALA A C 1
ATOM 2584 O O . ALA A 1 384 ? 111.806 3.153 -152.351 1.00 82.31 384 ALA A O 1
ATOM 2585 N N . LEU A 1 385 ? 110.511 4.655 -151.305 1.00 86.31 385 LEU A N 1
ATOM 2586 C CA . LEU A 1 385 ? 109.455 3.702 -150.938 1.00 86.31 385 LEU A CA 1
ATOM 2587 C C . LEU A 1 385 ? 108.551 3.329 -152.114 1.00 86.31 385 LEU A C 1
ATOM 2589 O O . LEU A 1 385 ? 108.196 2.163 -152.282 1.00 86.31 385 LEU A O 1
ATOM 2593 N N . LYS A 1 386 ? 108.125 4.313 -152.914 1.00 89.50 386 LYS A N 1
ATOM 2594 C CA . LYS A 1 386 ? 107.195 4.061 -154.022 1.00 89.50 386 LYS A CA 1
ATOM 2595 C C . LYS A 1 386 ? 107.290 5.123 -155.105 1.00 89.50 386 LYS A C 1
ATOM 2597 O O . LYS A 1 386 ? 107.175 6.300 -154.807 1.00 89.50 386 LYS A O 1
ATOM 2602 N N . ASN A 1 387 ? 107.388 4.707 -156.366 1.00 89.19 387 ASN A N 1
ATOM 2603 C CA . ASN A 1 387 ? 107.141 5.584 -157.512 1.00 89.19 387 ASN A CA 1
ATOM 2604 C C . ASN A 1 387 ? 105.667 5.507 -157.914 1.00 89.19 387 ASN A C 1
ATOM 2606 O O . ASN A 1 387 ? 105.155 4.412 -158.146 1.00 89.19 387 ASN A O 1
ATOM 2610 N N . LEU A 1 388 ? 105.002 6.658 -157.987 1.00 88.94 388 LEU A N 1
ATOM 2611 C CA . LEU A 1 388 ? 103.598 6.794 -158.354 1.00 88.94 388 LEU A CA 1
ATOM 2612 C C . LEU A 1 388 ? 103.475 7.274 -159.804 1.00 88.94 388 LEU A C 1
ATOM 2614 O O . LEU A 1 388 ? 103.935 8.369 -160.168 1.00 88.94 388 LEU A O 1
ATOM 2618 N N . THR A 1 389 ? 102.801 6.466 -160.619 1.00 88.75 389 THR A N 1
ATOM 2619 C CA . THR A 1 389 ? 102.289 6.880 -161.933 1.00 88.75 389 THR A CA 1
ATOM 2620 C C . THR A 1 389 ? 101.031 7.743 -161.747 1.00 88.75 389 THR A C 1
ATOM 2622 O O . THR A 1 389 ? 100.505 7.809 -160.631 1.00 88.75 389 THR A O 1
ATOM 2625 N N . PRO A 1 390 ? 100.532 8.451 -162.781 1.00 87.56 390 PRO A N 1
ATOM 2626 C CA . PRO A 1 390 ? 99.272 9.182 -162.657 1.00 87.56 390 PRO A CA 1
ATOM 2627 C C . PRO A 1 390 ? 98.146 8.255 -162.181 1.00 87.56 390 PRO A C 1
ATOM 2629 O O . PRO A 1 390 ? 98.076 7.102 -162.606 1.00 87.56 390 PRO A O 1
ATOM 2632 N N . GLY A 1 391 ? 97.276 8.757 -161.304 1.00 86.38 391 GLY A N 1
ATOM 2633 C CA . GLY A 1 391 ? 96.146 7.991 -160.776 1.00 86.38 391 GLY A CA 1
ATOM 2634 C C . GLY A 1 391 ? 96.512 7.036 -159.639 1.00 86.38 391 GLY A C 1
ATOM 2635 O O . GLY A 1 391 ? 95.869 6.004 -159.502 1.00 86.38 391 GLY A O 1
ATOM 2636 N N . GLN A 1 392 ? 97.542 7.327 -158.843 1.00 90.38 392 GLN A N 1
ATOM 2637 C CA . GLN A 1 392 ? 97.951 6.478 -157.720 1.00 90.38 392 GLN A CA 1
ATOM 2638 C C . GLN A 1 392 ? 98.099 7.266 -156.423 1.00 90.38 392 GLN A C 1
ATOM 2640 O O . GLN A 1 392 ? 98.313 8.479 -156.422 1.00 90.38 392 GLN A O 1
ATOM 2645 N N . TRP A 1 393 ? 98.028 6.558 -155.302 1.00 92.31 393 TRP A N 1
ATOM 2646 C CA . TRP A 1 393 ? 98.361 7.081 -153.985 1.00 92.31 393 TRP A CA 1
ATOM 2647 C C . TRP A 1 393 ? 99.247 6.105 -153.212 1.00 92.31 393 TRP A C 1
ATOM 2649 O O . TRP A 1 393 ? 99.277 4.902 -153.470 1.00 92.31 393 TRP A O 1
ATOM 2659 N N . ALA A 1 394 ? 99.973 6.652 -152.247 1.00 88.94 394 ALA A N 1
ATOM 2660 C CA . ALA A 1 394 ? 100.816 5.952 -151.301 1.00 88.94 394 ALA A CA 1
ATOM 2661 C C . ALA A 1 394 ? 100.672 6.611 -149.928 1.00 88.94 394 ALA A C 1
ATOM 2663 O O . ALA A 1 394 ? 100.499 7.823 -149.815 1.00 88.94 394 ALA A O 1
ATOM 2664 N N . HIS A 1 395 ? 100.735 5.809 -148.880 1.00 90.69 395 HIS A N 1
ATOM 2665 C CA . HIS A 1 395 ? 100.678 6.236 -147.498 1.00 90.69 395 HIS A CA 1
ATOM 2666 C C . HIS A 1 395 ? 101.898 5.670 -146.789 1.00 90.69 395 HIS A C 1
ATOM 2668 O O . HIS A 1 395 ? 102.149 4.466 -146.849 1.00 90.69 395 HIS A O 1
ATOM 2674 N N . ALA A 1 396 ? 102.673 6.550 -146.172 1.00 88.00 396 ALA A N 1
ATOM 2675 C CA . ALA A 1 396 ? 103.804 6.178 -145.348 1.00 88.00 396 ALA A CA 1
ATOM 2676 C C . ALA A 1 396 ? 103.532 6.571 -143.899 1.00 88.00 396 ALA A C 1
ATOM 2678 O O . ALA A 1 396 ? 102.939 7.618 -143.639 1.00 88.00 396 ALA A O 1
ATOM 2679 N N . THR A 1 397 ? 103.988 5.740 -142.970 1.00 87.81 397 THR A N 1
ATOM 2680 C CA . THR A 1 397 ? 103.923 5.993 -141.530 1.00 87.81 397 THR A CA 1
ATOM 2681 C C . THR A 1 397 ? 105.321 5.847 -140.947 1.00 87.81 397 THR A C 1
ATOM 2683 O O . THR A 1 397 ? 106.056 4.951 -141.355 1.00 87.81 397 THR A O 1
ATOM 2686 N N . TYR A 1 398 ? 105.701 6.714 -140.013 1.00 88.38 398 TYR A N 1
ATOM 2687 C CA . TYR A 1 398 ? 106.915 6.531 -139.229 1.00 88.38 398 TYR A CA 1
ATOM 2688 C C . TYR A 1 398 ? 106.607 5.626 -138.035 1.00 88.38 398 TYR A C 1
ATOM 2690 O O . TYR A 1 398 ? 105.798 5.974 -137.177 1.00 88.38 398 TYR A O 1
ATOM 2698 N N . ASP A 1 399 ? 107.226 4.452 -137.975 1.00 85.31 399 ASP A N 1
ATOM 2699 C CA . ASP A 1 399 ? 106.967 3.449 -136.929 1.00 85.31 399 ASP A CA 1
ATOM 2700 C C . ASP A 1 399 ? 107.746 3.698 -135.622 1.00 85.31 399 ASP A C 1
ATOM 2702 O O . ASP A 1 399 ? 107.640 2.930 -134.669 1.00 85.31 399 ASP A O 1
ATOM 2706 N N . GLY A 1 400 ? 108.510 4.791 -135.561 1.00 83.25 400 GLY A N 1
ATOM 2707 C CA . GLY A 1 400 ? 109.432 5.105 -134.471 1.00 83.25 400 GLY A CA 1
ATOM 2708 C C . GLY A 1 400 ? 110.902 4.910 -134.851 1.00 83.25 400 GLY A C 1
ATOM 2709 O O . GLY A 1 400 ? 111.762 5.517 -134.213 1.00 83.25 400 GLY A O 1
ATOM 2710 N N . ALA A 1 401 ? 111.191 4.158 -135.918 1.00 84.06 401 ALA A N 1
ATOM 2711 C CA . ALA A 1 401 ? 112.546 3.897 -136.403 1.00 84.06 401 ALA A CA 1
ATOM 2712 C C . ALA A 1 401 ? 112.753 4.278 -137.880 1.00 84.06 401 ALA A C 1
ATOM 2714 O O . ALA A 1 401 ? 113.799 4.828 -138.228 1.00 84.06 401 ALA A O 1
ATOM 2715 N N . ALA A 1 402 ? 111.782 4.008 -138.757 1.00 85.00 402 ALA A N 1
ATOM 2716 C CA . ALA A 1 402 ? 111.866 4.318 -140.180 1.00 85.00 402 ALA A CA 1
ATOM 2717 C C . ALA A 1 402 ? 110.501 4.695 -140.774 1.00 85.00 402 ALA A C 1
ATOM 2719 O O . ALA A 1 402 ? 109.440 4.373 -140.243 1.00 85.00 402 ALA A O 1
ATOM 2720 N N . TRP A 1 403 ? 110.528 5.379 -141.921 1.00 88.62 403 TRP A N 1
ATOM 2721 C CA . TRP A 1 403 ? 109.325 5.558 -142.727 1.00 88.62 403 TRP A CA 1
ATOM 2722 C C . TRP A 1 403 ? 109.029 4.273 -143.486 1.00 88.62 403 TRP A C 1
ATOM 2724 O O . TRP A 1 403 ? 109.807 3.857 -144.346 1.00 88.62 403 TRP A O 1
ATOM 2734 N N . VAL A 1 404 ? 107.882 3.676 -143.191 1.00 88.81 404 VAL A N 1
ATOM 2735 C CA . VAL A 1 404 ? 107.407 2.452 -143.830 1.00 88.81 404 VAL A CA 1
ATOM 2736 C C . VAL A 1 404 ? 106.189 2.753 -144.693 1.00 88.81 404 VAL A C 1
ATOM 2738 O O . VAL A 1 404 ? 105.329 3.553 -144.326 1.00 88.81 404 VAL A O 1
ATOM 2741 N N . LEU A 1 405 ? 106.112 2.127 -145.869 1.00 90.06 405 LEU A N 1
ATOM 2742 C CA . LEU A 1 405 ? 104.937 2.220 -146.733 1.00 90.06 405 LEU A CA 1
ATOM 2743 C C . LEU A 1 405 ? 103.816 1.371 -146.122 1.00 90.06 405 LEU A C 1
ATOM 2745 O O . LEU A 1 405 ? 103.894 0.146 -146.131 1.00 90.06 405 LEU A O 1
ATOM 2749 N N . THR A 1 406 ? 102.778 2.015 -145.600 1.00 88.81 406 THR A N 1
ATOM 2750 C CA . THR A 1 406 ? 101.652 1.351 -144.924 1.00 88.81 406 THR A CA 1
ATOM 2751 C C . THR A 1 406 ? 100.451 1.127 -145.835 1.00 88.81 406 THR A C 1
ATOM 2753 O O . THR A 1 406 ? 99.574 0.329 -145.519 1.00 88.81 406 THR A O 1
ATOM 2756 N N . GLY A 1 407 ? 100.419 1.768 -147.003 1.00 88.06 407 GLY A N 1
ATOM 2757 C CA . GLY A 1 407 ? 99.435 1.472 -148.038 1.00 88.06 407 GLY A CA 1
ATOM 2758 C C . GLY A 1 407 ? 99.784 2.124 -149.367 1.00 88.06 407 GLY A C 1
ATOM 2759 O O . GLY A 1 407 ? 100.454 3.150 -149.405 1.00 88.06 407 GLY A O 1
ATOM 2760 N N . TYR A 1 408 ? 99.339 1.542 -150.473 1.00 91.81 408 TYR A N 1
ATOM 2761 C CA . TYR A 1 408 ? 99.361 2.186 -151.784 1.00 91.81 408 TYR A CA 1
ATOM 2762 C C . TYR A 1 408 ? 98.276 1.582 -152.674 1.00 91.81 408 TYR A C 1
ATOM 2764 O O . TYR A 1 408 ? 97.856 0.446 -152.462 1.00 91.81 408 TYR A O 1
ATOM 2772 N N . GLY A 1 409 ? 97.836 2.326 -153.682 1.00 87.81 409 GLY A N 1
ATOM 2773 C CA . GLY A 1 409 ? 96.811 1.865 -154.611 1.00 87.81 409 GLY A CA 1
ATOM 2774 C C . GLY A 1 409 ? 96.635 2.803 -155.796 1.00 87.81 409 GLY A C 1
ATOM 2775 O O . GLY A 1 409 ? 97.253 3.867 -155.862 1.00 87.81 409 GLY A O 1
ATOM 2776 N N . SER A 1 410 ? 95.793 2.399 -156.741 1.00 82.94 410 SER A N 1
ATOM 2777 C CA . SER A 1 410 ? 95.224 3.304 -157.739 1.00 82.94 410 SER A CA 1
ATOM 2778 C C . SER A 1 410 ? 94.114 4.158 -157.113 1.00 82.94 410 SER A C 1
ATOM 2780 O O . SER A 1 410 ? 93.498 3.750 -156.124 1.00 82.94 410 SER A O 1
ATOM 2782 N N . LEU A 1 411 ? 93.920 5.360 -157.652 1.00 77.12 411 LEU A N 1
ATOM 2783 C CA . LEU A 1 411 ? 92.850 6.295 -157.298 1.00 77.12 411 LEU A CA 1
ATOM 2784 C C . LEU A 1 411 ? 91.544 5.971 -158.010 1.00 77.12 411 LEU A C 1
ATOM 2786 O O . LEU A 1 411 ? 91.616 5.477 -159.159 1.00 77.12 411 LEU A O 1
#

Radius of gyration: 142.41 Å; chains: 1; bounding box: 236×44×335 Å

Secondary structure (DSSP, 8-state):
-PPPP-EEEEEE-B-TTS-B-TT-EEEEEESS--EETTEEPP-EEEEE--TTSEEEEEE--GGG-SS---EEEEEE-SSS--EEEEE---SSSEEEHHHHTTPPPPPPP-THHHHHHHHHHHHHHHHHHHHHHHHHHHHHHHHHHHHHHHHHHHHHHHHHHHHHHHHHHHHHHHHHHHHHHHHHHHHHHHHHHHHHHHHHHHHHHHHHHHHHHHHHHHHHHHHHHHHHHHHHHHHHHHHHHHHHHHHHHHHHHHHHHHHHHHHHHHHHHHHHHHHHHHHHHHHHHHHHHHHHHHHHHHHHHHHHHHHHHHHHHHTT-----EEE--TTS-EE--S-SSEEEEE-S--SS-EEEE---SSPPTT-EEEEEE-TTS-SS--EEETTTEEEPTTEEEEEEE-SSSEEEEEEEE-